Protein AF-A0AAD7G5A2-F1 (afdb_monomer)

Foldseek 3Di:
DDDDDDDDDPPDDPDPV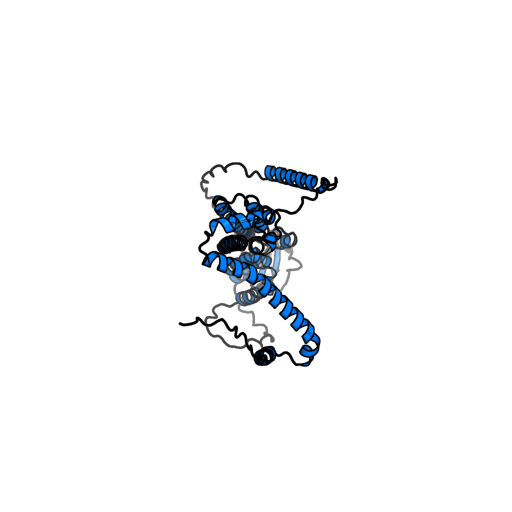PVVVVVVVVVDDDVVCVVCVVVVVVVVVVVVVVVVVVCVVVVVVVVCVVVPDDPVVVVVVVVVPPPDDDDDDDDDDPPDCPVVVVVVVVVVVVVVVVVVVVPPDDDDDDDDDDDDDDDDDDDDDDDDDDPDDDPDDDDDPDPDPQAEDPVFVPPPAPDWDADPVSHIGRDHLVVCLVPDVVSVVVPDDDPPPDPDDPPDDDDDDDDDDDDDPDPCPPVVVVVVVCPDPVVLVPLLQQLQVCVVVVVQVSVFVSLLSCLAAQCPDPVCVVSLVSHPPVSSVVSVVQLVQLLVQLLVLLVVVVVVPLVLSPCVSVVSSVCSNRRVLCCCVLDPVCVVDPSCVSSVLDDDVDDDPVSVVVSVVVSVSSVVSSVPGDSGD

pLDDT: mean 72.38, std 21.35, range [28.67, 98.25]

Solvent-accessible surface area (backbone atoms only — not comparable to full-atom values): 24765 Å² total; per-residue (Å²): 139,83,87,86,84,79,89,77,88,83,89,72,78,84,66,80,74,57,58,63,60,57,43,61,76,66,69,66,63,72,78,60,53,74,80,40,49,69,60,52,51,52,52,50,51,51,53,50,49,54,52,56,65,61,45,55,64,54,53,54,50,55,56,43,57,74,67,70,57,72,70,73,63,56,60,61,50,59,65,64,69,77,73,82,73,85,84,74,85,75,77,82,85,72,97,71,64,64,64,62,56,51,50,52,51,50,53,50,58,48,50,58,50,51,53,65,72,64,64,85,82,68,84,80,77,83,82,80,85,81,80,84,80,87,79,89,81,87,88,84,82,84,84,83,80,90,82,81,90,70,94,73,78,93,85,74,97,74,76,70,79,75,58,52,40,88,92,29,57,49,85,85,35,84,33,76,47,73,49,96,88,63,42,32,34,28,44,42,55,71,56,45,35,74,77,34,70,70,42,47,73,69,51,77,82,72,90,79,70,72,77,72,82,82,78,84,89,85,87,89,78,87,86,88,82,95,76,84,86,76,82,75,44,71,66,50,59,49,47,58,59,54,72,33,73,81,37,71,79,41,24,56,54,48,21,27,50,20,58,75,72,66,37,64,69,57,23,32,55,19,50,38,56,40,27,73,42,47,73,84,40,76,92,40,46,70,42,56,72,62,28,55,68,72,54,46,55,40,51,53,47,35,46,49,52,33,27,57,49,53,42,52,59,49,52,66,54,52,75,75,73,52,84,53,55,78,54,43,52,57,53,51,42,55,47,19,68,41,28,48,56,39,60,60,78,63,40,76,60,44,72,70,34,69,46,36,48,71,42,58,66,47,74,57,95,84,57,55,73,67,58,54,53,50,42,56,48,52,49,52,57,50,42,58,50,56,72,68,40,76,61,58,106

Organism: Mycena rosella (NCBI:txid1033263)

Radius of gyration: 40.85 Å; Cα contacts (8 Å, |Δi|>4): 220; chains: 1; bounding box: 130×75×108 Å

Structure (mmCIF, N/CA/C/O backbone):
data_AF-A0AAD7G5A2-F1
#
_entry.id   AF-A0AAD7G5A2-F1
#
loop_
_atom_site.group_PDB
_atom_site.id
_atom_site.type_symbol
_atom_site.label_atom_id
_atom_site.label_alt_id
_atom_site.label_comp_id
_atom_site.label_asym_id
_atom_site.label_entity_id
_atom_site.label_seq_id
_atom_site.pdbx_PDB_ins_code
_atom_site.Cartn_x
_atom_site.Cartn_y
_atom_site.Cartn_z
_atom_site.occupancy
_atom_site.B_iso_or_equiv
_atom_site.auth_seq_id
_atom_site.auth_comp_id
_atom_site.auth_asym_id
_atom_site.auth_atom_id
_atom_site.pdbx_PDB_model_num
ATOM 1 N N . MET A 1 1 ? 82.178 -12.128 -47.448 1.00 37.72 1 MET A N 1
ATOM 2 C CA . MET A 1 1 ? 82.444 -12.386 -46.013 1.00 37.72 1 MET A CA 1
ATOM 3 C C . MET A 1 1 ? 81.530 -11.459 -45.217 1.00 37.72 1 MET A C 1
ATOM 5 O O . MET A 1 1 ? 81.654 -10.265 -45.411 1.00 37.72 1 MET A O 1
ATOM 9 N N . GLY A 1 2 ? 80.548 -11.879 -44.422 1.00 35.31 2 GLY A N 1
ATOM 10 C CA . GLY A 1 2 ? 80.113 -13.215 -44.012 1.00 35.31 2 GLY A CA 1
ATOM 11 C C . GLY A 1 2 ? 78.573 -13.333 -43.973 1.00 35.31 2 GLY A C 1
ATOM 12 O O . GLY A 1 2 ? 77.881 -12.369 -44.298 1.00 35.31 2 GLY A O 1
ATOM 13 N N . PRO A 1 3 ? 78.039 -14.526 -43.662 1.00 49.22 3 PRO A N 1
ATOM 14 C CA . PRO A 1 3 ? 76.634 -14.861 -43.875 1.00 49.22 3 PRO A CA 1
ATOM 15 C C . PRO A 1 3 ? 75.760 -14.556 -42.649 1.00 49.22 3 PRO A C 1
ATOM 17 O O . PRO A 1 3 ? 76.152 -14.814 -41.512 1.00 49.22 3 PRO A O 1
ATOM 20 N N . LEU A 1 4 ? 74.544 -14.059 -42.893 1.00 35.81 4 LEU A N 1
ATOM 21 C CA . LEU A 1 4 ? 73.476 -13.985 -41.895 1.00 35.81 4 LEU A CA 1
ATOM 22 C C . LEU A 1 4 ? 72.728 -15.324 -41.860 1.00 35.81 4 LEU A C 1
ATOM 24 O O . LEU A 1 4 ? 72.234 -15.807 -42.878 1.00 35.81 4 LEU A O 1
ATOM 28 N N . SER A 1 5 ? 72.704 -15.919 -40.669 1.00 35.78 5 SER A N 1
ATOM 29 C CA . SER A 1 5 ? 72.128 -17.227 -40.367 1.00 35.78 5 SER A CA 1
ATOM 30 C C . SER A 1 5 ? 70.607 -17.241 -40.497 1.00 35.78 5 SER A C 1
ATOM 32 O O . SER A 1 5 ? 69.902 -16.338 -40.051 1.00 35.78 5 SER A O 1
ATOM 34 N N . VAL A 1 6 ? 70.133 -18.338 -41.078 1.00 42.91 6 VAL A N 1
ATOM 35 C CA . VAL A 1 6 ? 68.745 -18.721 -41.315 1.00 42.91 6 VAL A CA 1
ATOM 36 C C . VAL A 1 6 ? 68.062 -19.151 -40.011 1.00 42.91 6 VAL A C 1
ATOM 38 O O . VAL A 1 6 ? 68.665 -19.779 -39.142 1.00 42.91 6 VAL A O 1
ATOM 41 N N . ASN A 1 7 ? 66.776 -18.809 -39.916 1.00 34.81 7 ASN A N 1
ATOM 42 C CA . ASN A 1 7 ? 65.796 -19.282 -38.942 1.00 34.81 7 ASN A CA 1
ATOM 43 C C . ASN A 1 7 ? 65.865 -20.799 -38.698 1.00 34.81 7 ASN A C 1
ATOM 45 O O . ASN A 1 7 ? 65.769 -21.579 -39.641 1.00 34.81 7 ASN A O 1
ATOM 49 N N . THR A 1 8 ? 65.873 -21.216 -37.431 1.00 36.94 8 THR A N 1
ATOM 50 C CA . THR A 1 8 ? 65.381 -22.542 -37.035 1.00 36.94 8 THR A CA 1
ATOM 51 C C . THR A 1 8 ? 64.321 -22.359 -35.957 1.00 36.94 8 THR A C 1
ATOM 53 O O . THR A 1 8 ? 64.575 -21.843 -34.872 1.00 36.94 8 THR A O 1
ATOM 56 N N . LEU A 1 9 ? 63.104 -22.732 -36.335 1.00 39.66 9 LEU A N 1
ATOM 57 C CA . LEU A 1 9 ? 61.881 -22.722 -35.552 1.00 39.66 9 LEU A CA 1
ATOM 58 C C . LEU A 1 9 ? 61.991 -23.811 -34.469 1.00 39.66 9 LEU A C 1
ATOM 60 O O . LEU A 1 9 ? 61.929 -24.997 -34.776 1.00 39.66 9 LEU A O 1
ATOM 64 N N . LEU A 1 10 ? 62.173 -23.416 -33.210 1.00 36.59 10 LEU A N 1
ATOM 65 C CA . LEU A 1 10 ? 62.130 -24.305 -32.046 1.00 36.59 10 LEU A CA 1
ATOM 66 C C . LEU A 1 10 ? 60.787 -24.097 -31.332 1.00 36.59 10 LEU A C 1
ATOM 68 O O . LEU A 1 10 ? 60.695 -23.405 -30.326 1.00 36.59 10 LEU A O 1
ATOM 72 N N . ILE A 1 11 ? 59.720 -24.684 -31.883 1.00 40.12 11 ILE A N 1
ATOM 73 C CA . ILE A 1 11 ? 58.520 -25.021 -31.105 1.00 40.12 11 ILE A CA 1
ATOM 74 C C . ILE A 1 11 ? 58.689 -26.491 -30.731 1.00 40.12 11 ILE A C 1
ATOM 76 O O . ILE A 1 11 ? 58.208 -27.385 -31.422 1.00 40.12 11 ILE A O 1
ATOM 80 N N . ALA A 1 12 ? 59.462 -26.743 -29.679 1.00 41.59 12 ALA A N 1
ATOM 81 C CA . ALA A 1 12 ? 59.591 -28.062 -29.084 1.00 41.59 12 ALA A CA 1
ATOM 82 C C . ALA A 1 12 ? 58.991 -28.034 -27.676 1.00 41.59 12 ALA A C 1
ATOM 84 O O . ALA A 1 12 ? 59.400 -27.240 -26.835 1.00 41.59 12 ALA A O 1
ATOM 85 N N . ASN A 1 13 ? 58.057 -28.958 -27.452 1.00 43.75 13 ASN A N 1
ATOM 86 C CA . ASN A 1 13 ? 57.653 -29.501 -26.158 1.00 43.75 13 ASN A CA 1
ATOM 87 C C . ASN A 1 13 ? 57.036 -28.529 -25.141 1.00 43.75 13 ASN A C 1
ATOM 89 O O . ASN A 1 13 ? 57.660 -28.147 -24.155 1.00 43.75 13 ASN A O 1
ATOM 93 N N . VAL A 1 14 ? 55.728 -28.287 -25.284 1.00 46.03 14 VAL A N 1
ATOM 94 C CA . VAL A 1 14 ? 54.879 -28.121 -24.095 1.00 46.03 14 VAL A CA 1
ATOM 95 C C . VAL A 1 14 ? 54.815 -29.495 -23.411 1.00 46.03 14 VAL A C 1
ATOM 97 O O . VAL A 1 14 ? 54.387 -30.460 -24.050 1.00 46.03 14 VAL A O 1
ATOM 100 N N . PRO A 1 15 ? 55.270 -29.644 -22.157 1.00 47.16 15 PRO A N 1
ATOM 101 C CA . PRO A 1 15 ? 55.298 -30.943 -21.508 1.00 47.16 15 PRO A CA 1
ATOM 102 C C . PRO A 1 15 ? 53.862 -31.404 -21.228 1.00 47.16 15 PRO A C 1
ATOM 104 O O . PRO A 1 15 ? 53.134 -30.789 -20.448 1.00 47.16 15 PRO A O 1
ATOM 107 N N . LEU A 1 16 ? 53.479 -32.543 -21.814 1.00 52.34 16 LEU A N 1
ATOM 108 C CA . LEU A 1 16 ? 52.233 -33.282 -21.539 1.00 52.34 16 LEU A CA 1
ATOM 109 C C . LEU A 1 16 ? 52.015 -33.600 -20.040 1.00 52.34 16 LEU A C 1
ATOM 111 O O . LEU A 1 16 ? 50.926 -34.001 -19.645 1.00 52.34 16 LEU A O 1
ATOM 115 N N . LEU A 1 17 ? 53.023 -33.368 -19.195 1.00 49.91 17 LEU A N 1
ATOM 116 C CA . LEU A 1 17 ? 53.000 -33.546 -17.742 1.00 49.91 17 LEU A CA 1
ATOM 117 C C . LEU A 1 17 ? 52.197 -32.476 -16.974 1.00 49.91 17 LEU A C 1
ATOM 119 O O . LEU A 1 17 ? 51.962 -32.648 -15.781 1.00 49.91 17 LEU A O 1
ATOM 123 N N . SER A 1 18 ? 51.753 -31.382 -17.609 1.00 56.69 18 SER A N 1
ATOM 124 C CA . SER A 1 18 ? 50.963 -30.347 -16.912 1.00 56.69 18 SER A CA 1
ATOM 125 C C . SER A 1 18 ? 49.462 -30.674 -16.820 1.00 56.69 18 SER A C 1
ATOM 127 O O . SER A 1 18 ? 48.806 -30.302 -15.846 1.00 56.69 18 SER A O 1
ATOM 129 N N . LEU A 1 19 ? 48.916 -31.437 -17.774 1.00 57.69 19 LEU A N 1
ATOM 130 C CA . LEU A 1 19 ? 47.477 -31.729 -17.824 1.00 57.69 19 LEU A CA 1
ATOM 131 C C . LEU A 1 19 ? 47.024 -32.659 -16.692 1.00 57.69 19 LEU A C 1
ATOM 133 O O . LEU A 1 19 ? 45.960 -32.446 -16.118 1.00 57.69 19 LEU A O 1
ATOM 137 N N . THR A 1 20 ? 47.844 -33.634 -16.297 1.00 59.97 20 THR A N 1
ATOM 138 C CA . THR A 1 20 ? 47.520 -34.547 -15.187 1.00 59.97 20 THR A CA 1
ATOM 139 C C . THR A 1 20 ? 47.371 -33.817 -13.851 1.00 59.97 20 THR A C 1
ATOM 141 O O . THR A 1 20 ? 46.477 -34.144 -13.074 1.00 59.97 20 THR A O 1
ATOM 144 N N . ASN A 1 21 ? 48.171 -32.775 -13.609 1.00 61.50 21 ASN A N 1
ATOM 145 C CA . ASN A 1 21 ? 48.066 -31.966 -12.391 1.00 61.50 21 ASN A CA 1
ATOM 146 C C . ASN A 1 21 ? 46.819 -31.068 -12.400 1.00 61.50 21 ASN A C 1
ATOM 148 O O . ASN A 1 21 ? 46.211 -30.849 -11.353 1.00 61.50 21 ASN A O 1
ATOM 152 N N . MET A 1 22 ? 46.397 -30.601 -13.578 1.00 67.44 22 MET A N 1
ATOM 153 C CA . MET A 1 22 ? 45.194 -29.781 -13.730 1.00 67.44 22 MET A CA 1
ATOM 154 C C . MET A 1 22 ? 43.906 -30.597 -13.516 1.00 67.44 22 MET A C 1
ATOM 156 O O . MET A 1 22 ? 42.963 -30.103 -12.901 1.00 67.44 22 MET A O 1
ATOM 160 N N . PHE A 1 23 ? 43.875 -31.865 -13.943 1.00 65.19 23 PHE A N 1
ATOM 161 C CA . PHE A 1 23 ? 42.718 -32.745 -13.726 1.00 65.19 23 PHE A CA 1
ATOM 162 C C . PHE A 1 23 ? 42.602 -33.260 -12.283 1.00 65.19 23 PHE A C 1
ATOM 164 O O . PHE A 1 23 ? 41.483 -33.390 -11.784 1.00 65.19 23 PHE A O 1
ATOM 171 N N . SER A 1 24 ? 43.721 -33.464 -11.576 1.00 65.00 24 SER A N 1
ATOM 172 C CA . SER A 1 24 ? 43.697 -33.788 -10.138 1.00 65.00 24 SER A CA 1
ATOM 173 C C . SER A 1 24 ? 43.115 -32.657 -9.284 1.00 65.00 24 SER A C 1
ATOM 175 O O . SER A 1 24 ? 42.402 -32.930 -8.321 1.00 65.00 24 SER A O 1
ATOM 177 N N . ALA A 1 25 ? 43.344 -31.391 -9.652 1.00 70.69 25 ALA A N 1
ATOM 178 C CA . ALA A 1 25 ? 42.769 -30.242 -8.946 1.00 70.69 25 ALA A CA 1
ATOM 179 C C . ALA A 1 25 ? 41.238 -30.129 -9.106 1.00 70.69 25 ALA A C 1
ATOM 181 O O . ALA A 1 25 ? 40.575 -29.525 -8.268 1.00 70.69 25 ALA A O 1
ATOM 182 N N . LEU A 1 26 ? 40.670 -30.732 -10.157 1.00 72.38 26 LEU A N 1
ATOM 183 C CA . LEU A 1 26 ? 39.231 -30.717 -10.446 1.00 72.38 26 LEU A CA 1
ATOM 184 C C . LEU A 1 26 ? 38.475 -31.922 -9.856 1.00 72.38 26 LEU A C 1
ATOM 186 O O . LEU A 1 26 ? 37.276 -32.058 -10.085 1.00 72.38 26 LEU A O 1
ATOM 190 N N . GLY A 1 27 ? 39.147 -32.803 -9.103 1.00 73.00 27 GLY A N 1
ATOM 191 C CA . GLY A 1 27 ? 38.504 -33.918 -8.394 1.00 73.00 27 GLY A CA 1
ATOM 192 C C . GLY A 1 27 ? 37.883 -34.992 -9.298 1.00 73.00 27 GLY A C 1
ATOM 193 O O . GLY A 1 27 ? 37.064 -35.787 -8.838 1.00 73.00 27 GLY A O 1
ATOM 194 N N . VAL A 1 28 ? 38.248 -35.035 -10.583 1.00 74.38 28 VAL A N 1
ATOM 195 C CA . VAL A 1 28 ? 37.672 -35.984 -11.545 1.00 74.38 28 VAL A CA 1
ATOM 196 C C . VAL A 1 28 ? 38.350 -37.346 -11.381 1.00 74.38 28 VAL A C 1
ATOM 198 O O . VAL A 1 28 ? 39.491 -37.549 -11.791 1.00 74.38 28 VAL A O 1
ATOM 201 N N . THR A 1 29 ? 37.653 -38.303 -10.769 1.00 69.81 29 THR A N 1
ATOM 202 C CA . THR A 1 29 ? 38.155 -39.668 -10.568 1.00 69.81 29 THR A CA 1
ATOM 203 C C . THR A 1 29 ? 38.177 -40.461 -11.887 1.00 69.81 29 THR A C 1
ATOM 205 O O . THR A 1 29 ? 37.280 -40.367 -12.729 1.00 69.81 29 THR A O 1
ATOM 208 N N . GLY A 1 30 ? 39.245 -41.244 -12.089 1.00 69.50 30 GLY A N 1
ATOM 209 C CA . GLY A 1 30 ? 39.731 -41.714 -13.399 1.00 69.50 30 GLY A CA 1
ATOM 210 C C . GLY A 1 30 ? 38.797 -42.571 -14.268 1.00 69.50 30 GLY A C 1
ATOM 211 O O . GLY A 1 30 ? 39.102 -42.790 -15.439 1.00 69.50 30 GLY A O 1
ATOM 212 N N . HIS A 1 31 ? 37.644 -43.016 -13.766 1.00 70.62 31 HIS A N 1
ATOM 213 C CA . HIS A 1 31 ? 36.703 -43.822 -14.552 1.00 70.62 31 HIS A CA 1
ATOM 214 C C . HIS A 1 31 ? 35.918 -42.992 -15.588 1.00 70.62 31 HIS A C 1
ATOM 216 O O . HIS A 1 31 ? 35.511 -43.512 -16.628 1.00 70.62 31 HIS A O 1
ATOM 222 N N . PHE A 1 32 ? 35.733 -41.688 -15.349 1.00 66.69 32 PHE A N 1
ATOM 223 C CA . PHE A 1 32 ? 35.087 -40.793 -16.318 1.00 66.69 32 PHE A CA 1
ATOM 224 C C . PHE A 1 32 ? 36.029 -40.395 -17.463 1.00 66.69 32 PHE A C 1
ATOM 226 O O . PHE A 1 32 ? 35.595 -40.254 -18.603 1.00 66.69 32 PHE A O 1
ATOM 233 N N . PHE A 1 33 ? 37.329 -40.277 -17.189 1.00 67.06 33 PHE A N 1
ATOM 234 C CA . PHE A 1 33 ? 38.308 -39.773 -18.153 1.00 67.06 33 PHE A CA 1
ATOM 235 C C . PHE A 1 33 ? 38.473 -40.696 -19.376 1.00 67.06 33 PHE A C 1
ATOM 237 O O . PHE A 1 33 ? 38.511 -40.218 -20.508 1.00 67.06 33 PHE A O 1
ATOM 244 N N . MET A 1 34 ? 38.452 -42.019 -19.176 1.00 71.50 34 MET A N 1
ATOM 245 C CA . MET A 1 34 ? 38.617 -42.997 -20.264 1.00 71.50 34 MET A CA 1
ATOM 246 C C . MET A 1 34 ? 37.473 -42.985 -21.290 1.00 71.50 34 MET A C 1
ATOM 248 O O . MET A 1 34 ? 37.712 -43.206 -22.473 1.00 71.50 34 MET A O 1
ATOM 252 N N . LYS A 1 35 ? 36.228 -42.703 -20.878 1.00 76.62 35 LYS A N 1
ATOM 253 C CA . LYS A 1 35 ? 35.082 -42.706 -21.810 1.00 76.62 35 LYS A CA 1
ATOM 254 C C . LYS A 1 35 ? 35.015 -41.460 -22.694 1.00 76.62 35 LYS A C 1
ATOM 256 O O . LYS A 1 35 ? 34.465 -41.531 -23.788 1.00 76.62 35 LYS A O 1
ATOM 261 N N . TYR A 1 36 ? 35.576 -40.339 -22.243 1.00 80.12 36 TYR A N 1
ATOM 262 C CA . TYR A 1 36 ? 35.432 -39.042 -22.917 1.00 80.12 36 TYR A CA 1
ATOM 263 C C . TYR A 1 36 ? 36.732 -38.501 -23.520 1.00 80.12 36 TYR A C 1
ATOM 265 O O . TYR A 1 36 ? 36.723 -37.417 -24.103 1.00 80.12 36 TYR A O 1
ATOM 273 N N . GLN A 1 37 ? 37.832 -39.256 -23.455 1.00 81.19 37 GLN A N 1
ATOM 274 C CA . GLN A 1 37 ? 39.131 -38.832 -23.980 1.00 81.19 37 GLN A CA 1
ATOM 275 C C . GLN A 1 37 ? 39.072 -38.457 -25.473 1.00 81.19 37 GLN A C 1
ATOM 277 O O . GLN A 1 37 ? 39.621 -37.432 -25.871 1.00 81.19 37 GLN A O 1
ATOM 282 N N . ALA A 1 38 ? 38.341 -39.222 -26.291 1.00 79.12 38 ALA A N 1
ATOM 283 C CA . ALA A 1 38 ? 38.179 -38.927 -27.717 1.00 79.12 38 ALA A CA 1
ATOM 284 C C . ALA A 1 38 ? 37.391 -37.626 -27.969 1.00 79.12 38 ALA A C 1
ATOM 286 O O . ALA A 1 38 ? 37.792 -36.811 -28.797 1.00 79.12 38 ALA A O 1
ATOM 287 N N . LEU A 1 39 ? 36.309 -37.392 -27.218 1.00 82.50 39 LEU A N 1
ATOM 288 C CA . LEU A 1 39 ? 35.494 -36.174 -27.322 1.00 82.50 39 LEU A CA 1
ATOM 289 C C . LEU A 1 39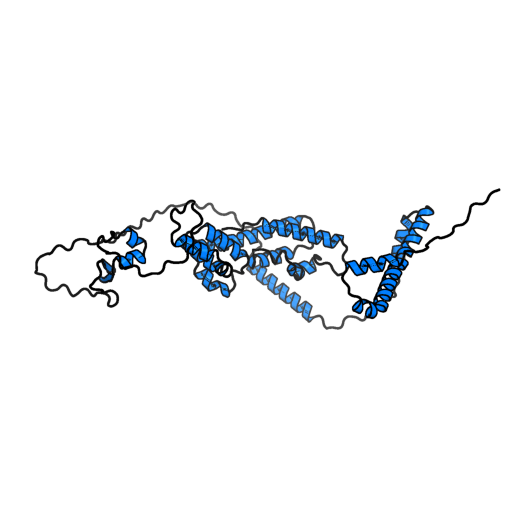 ? 36.273 -34.929 -26.892 1.00 82.50 39 LEU A C 1
ATOM 291 O O . LEU A 1 39 ? 36.170 -33.888 -27.537 1.00 82.50 39 LEU A O 1
ATOM 295 N N . PHE A 1 40 ? 37.091 -35.044 -25.845 1.00 79.38 40 PHE A N 1
ATOM 296 C CA . PHE A 1 40 ? 37.907 -33.935 -25.358 1.00 79.38 40 PHE A CA 1
ATOM 297 C C . PHE A 1 40 ? 39.008 -33.556 -26.356 1.00 79.38 40 PHE A C 1
ATOM 299 O O . PHE A 1 40 ? 39.224 -32.373 -26.602 1.00 79.38 40 PHE A O 1
ATOM 306 N N . ILE A 1 41 ? 39.649 -34.546 -26.994 1.00 81.62 41 ILE A N 1
ATOM 307 C CA . ILE A 1 41 ? 40.625 -34.307 -28.068 1.00 81.62 41 ILE A CA 1
ATOM 308 C C . ILE A 1 41 ? 39.953 -33.614 -29.259 1.00 81.62 41 ILE A C 1
ATOM 310 O O . ILE A 1 41 ? 40.498 -32.643 -29.773 1.00 81.62 41 ILE A O 1
ATOM 314 N N . ILE A 1 42 ? 38.755 -34.048 -29.666 1.00 80.75 42 ILE A N 1
ATOM 315 C CA . ILE A 1 42 ? 38.007 -33.406 -30.760 1.00 80.75 42 ILE A CA 1
ATOM 316 C C . ILE A 1 42 ? 37.654 -31.956 -30.406 1.00 80.75 42 ILE A C 1
ATOM 318 O O . ILE A 1 42 ? 37.845 -31.069 -31.235 1.00 80.75 42 ILE A O 1
ATOM 322 N N . LEU A 1 43 ? 37.194 -31.690 -29.179 1.00 79.94 43 LEU A N 1
ATOM 323 C CA . LEU A 1 43 ? 36.846 -30.337 -28.738 1.00 79.94 43 LEU A CA 1
ATOM 324 C C . LEU A 1 43 ? 38.076 -29.419 -28.681 1.00 79.94 43 LEU A C 1
ATOM 326 O O . LEU A 1 43 ? 37.996 -28.254 -29.064 1.00 79.94 43 LEU A O 1
ATOM 330 N N . PHE A 1 44 ? 39.216 -29.948 -28.230 1.00 81.38 44 PHE A N 1
ATOM 331 C CA . PHE A 1 44 ? 40.479 -29.214 -28.140 1.00 81.38 44 PHE A CA 1
ATOM 332 C C . PHE A 1 44 ? 41.089 -28.951 -29.521 1.00 81.38 44 PHE A C 1
ATOM 334 O O . PHE A 1 44 ? 41.616 -27.870 -29.776 1.00 81.38 44 PHE A O 1
ATOM 341 N N . LEU A 1 45 ? 40.969 -29.909 -30.444 1.00 81.50 45 LEU A N 1
ATOM 342 C CA . LEU A 1 45 ? 41.343 -29.703 -31.838 1.00 81.50 45 LEU A CA 1
ATOM 343 C C . LEU A 1 45 ? 40.418 -28.682 -32.498 1.00 81.50 45 LEU A C 1
ATOM 345 O O . LEU A 1 45 ? 40.923 -27.803 -33.176 1.00 81.50 45 LEU A O 1
ATOM 349 N N . ALA A 1 46 ? 39.105 -28.723 -32.258 1.00 76.38 46 ALA A N 1
ATOM 350 C CA . ALA A 1 46 ? 38.159 -27.764 -32.829 1.00 76.38 46 ALA A CA 1
ATOM 351 C C . ALA A 1 46 ? 38.397 -26.328 -32.329 1.00 76.38 46 ALA A C 1
ATOM 353 O O . ALA A 1 46 ? 38.412 -25.394 -33.132 1.00 76.38 46 ALA A O 1
ATOM 354 N N . THR A 1 47 ? 38.639 -26.137 -31.027 1.00 75.81 47 THR A N 1
ATOM 355 C CA . THR A 1 47 ? 38.966 -24.812 -30.472 1.00 75.81 47 THR A CA 1
ATOM 356 C C . THR A 1 47 ? 40.358 -24.345 -30.887 1.00 75.81 47 THR A C 1
ATOM 358 O O . T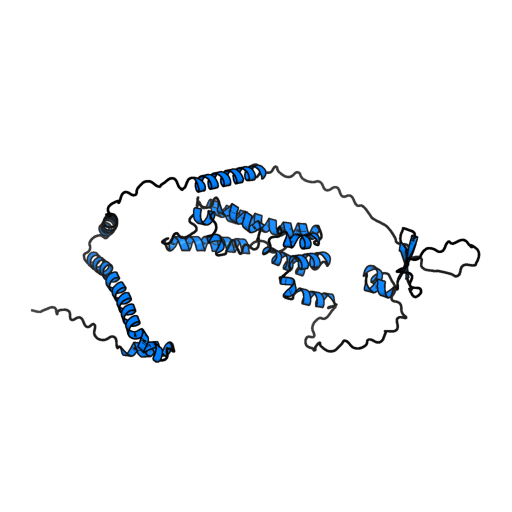HR A 1 47 ? 40.520 -23.185 -31.262 1.00 75.81 47 THR A O 1
ATOM 361 N N . GLY A 1 48 ? 41.347 -25.241 -30.925 1.00 79.94 48 GLY A N 1
ATOM 362 C CA . GLY A 1 48 ? 42.676 -24.945 -31.460 1.00 79.94 48 GLY A CA 1
ATOM 363 C C . GLY A 1 48 ? 42.637 -24.537 -32.936 1.00 79.94 48 GLY A C 1
ATOM 364 O O . GLY A 1 48 ? 43.266 -23.554 -33.319 1.00 79.94 48 GLY A O 1
ATOM 365 N N . PHE A 1 49 ? 41.841 -25.226 -33.757 1.00 69.69 49 PHE A N 1
ATOM 366 C CA . PHE A 1 49 ? 41.667 -24.909 -35.177 1.00 69.69 49 PHE A CA 1
ATOM 367 C C . PHE A 1 49 ? 40.959 -23.565 -35.373 1.00 69.69 49 PHE A C 1
ATOM 369 O O . PHE A 1 49 ? 41.381 -22.776 -36.214 1.00 69.69 49 PHE A O 1
ATOM 376 N N . ALA A 1 50 ? 39.944 -23.258 -34.558 1.00 66.00 50 ALA A N 1
ATOM 377 C CA . ALA A 1 50 ? 39.271 -21.960 -34.581 1.00 66.00 50 ALA A CA 1
ATOM 378 C C . ALA A 1 50 ? 40.230 -20.809 -34.230 1.00 66.00 50 ALA A C 1
ATOM 380 O O . ALA A 1 50 ? 40.209 -19.769 -34.884 1.00 66.00 50 ALA A O 1
ATOM 381 N N . ILE A 1 51 ? 41.126 -21.010 -33.258 1.00 67.69 51 ILE A N 1
ATOM 382 C CA . ILE A 1 51 ? 42.148 -20.020 -32.897 1.00 67.69 51 ILE A CA 1
ATOM 383 C C . ILE A 1 51 ? 43.174 -19.862 -34.029 1.00 67.69 51 ILE A C 1
ATOM 385 O O . ILE A 1 51 ? 43.491 -18.735 -34.401 1.00 67.69 51 ILE A O 1
ATOM 389 N N . ILE A 1 52 ? 43.641 -20.957 -34.640 1.00 69.06 52 ILE A N 1
ATOM 390 C CA . ILE A 1 52 ? 44.600 -20.909 -35.759 1.00 69.06 52 ILE A CA 1
ATOM 391 C C . ILE A 1 52 ? 44.003 -20.176 -36.972 1.00 69.06 52 ILE A C 1
ATOM 393 O O . ILE A 1 52 ? 44.653 -19.288 -37.525 1.00 69.06 52 ILE A O 1
ATOM 397 N N . PHE A 1 53 ? 42.744 -20.454 -37.328 1.00 61.75 53 PHE A N 1
ATOM 398 C CA . PHE A 1 53 ? 42.050 -19.751 -38.415 1.00 61.75 53 PHE A CA 1
ATOM 399 C C . PHE A 1 53 ? 41.762 -18.277 -38.095 1.00 61.75 53 PHE A C 1
ATOM 401 O O . PHE A 1 53 ? 41.664 -17.456 -39.008 1.00 61.75 53 PHE A O 1
ATOM 408 N N . SER A 1 54 ? 41.700 -17.909 -36.813 1.00 57.72 54 SER A N 1
ATOM 409 C CA . SER A 1 54 ? 41.507 -16.522 -36.387 1.00 57.72 54 SER A CA 1
ATOM 410 C C . SER A 1 54 ? 42.802 -15.691 -36.380 1.00 57.72 54 SER A C 1
ATOM 412 O O . SER A 1 54 ? 42.732 -14.462 -36.381 1.00 57.72 54 SER A O 1
ATOM 414 N N . ILE A 1 55 ? 43.986 -16.320 -36.414 1.00 60.69 55 ILE A N 1
ATOM 415 C CA . ILE A 1 55 ? 45.292 -15.624 -36.396 1.00 60.69 55 ILE A CA 1
ATOM 416 C C . ILE A 1 55 ? 45.770 -15.255 -37.811 1.00 60.69 55 ILE A C 1
ATOM 418 O O . ILE A 1 55 ? 46.516 -14.289 -37.998 1.00 60.69 55 ILE A O 1
ATOM 422 N N . GLU A 1 56 ? 45.325 -15.974 -38.838 1.00 60.78 56 GLU A N 1
ATOM 423 C CA . GLU A 1 56 ? 45.727 -15.731 -40.224 1.00 60.78 56 GLU A CA 1
ATOM 424 C C . GLU A 1 56 ? 45.360 -14.338 -40.789 1.00 60.78 56 GLU A C 1
ATOM 426 O O . GLU A 1 56 ? 46.215 -13.731 -41.452 1.00 60.78 56 GLU A O 1
ATOM 431 N N . PRO A 1 57 ? 44.177 -13.748 -40.502 1.00 65.75 57 PRO A N 1
ATOM 432 C CA . PRO A 1 57 ? 43.898 -12.366 -40.898 1.00 65.75 57 PRO A CA 1
ATOM 433 C C . PRO A 1 57 ? 44.791 -11.357 -40.157 1.00 65.75 57 PRO A C 1
ATOM 435 O O . PRO A 1 57 ? 45.287 -10.411 -40.772 1.00 65.75 57 PRO A O 1
ATOM 438 N N . VAL A 1 58 ? 45.094 -11.599 -38.877 1.00 63.06 58 VAL A N 1
ATOM 439 C CA . VAL A 1 58 ? 45.950 -10.724 -38.056 1.00 63.06 58 VAL A CA 1
ATOM 440 C C . VAL A 1 58 ? 47.405 -10.762 -38.539 1.00 63.06 58 VAL A C 1
ATOM 442 O O . VAL A 1 58 ? 48.056 -9.724 -38.646 1.00 63.06 58 VAL A O 1
ATOM 445 N N . SER A 1 59 ? 47.908 -11.933 -38.941 1.00 69.31 59 SER A N 1
ATOM 446 C CA . SER A 1 59 ? 49.255 -12.085 -39.508 1.00 69.31 59 SER A CA 1
ATOM 447 C C . SER A 1 59 ? 49.427 -11.334 -40.836 1.00 69.31 59 SER A C 1
ATOM 449 O O . SER A 1 59 ? 50.467 -10.709 -41.072 1.00 69.31 59 SER A O 1
ATOM 451 N N . ARG A 1 60 ? 48.400 -11.330 -41.703 1.00 71.75 60 ARG A N 1
ATOM 452 C CA . ARG A 1 60 ? 48.413 -10.527 -42.942 1.00 71.75 60 ARG A CA 1
ATOM 453 C C . ARG A 1 60 ? 48.364 -9.031 -42.650 1.00 71.75 60 ARG A C 1
ATOM 455 O O . ARG A 1 60 ? 49.056 -8.273 -43.326 1.00 71.75 60 ARG A O 1
ATOM 462 N N . MET A 1 61 ? 47.610 -8.623 -41.632 1.00 70.38 61 MET A N 1
ATOM 463 C CA . MET A 1 61 ? 47.511 -7.225 -41.213 1.00 70.38 61 MET A CA 1
ATOM 464 C C . MET A 1 61 ? 48.853 -6.703 -40.676 1.00 70.38 61 MET A C 1
ATOM 466 O O . MET A 1 61 ? 49.333 -5.667 -41.125 1.00 70.38 61 MET A O 1
ATOM 470 N N . ILE A 1 62 ? 49.534 -7.480 -39.825 1.00 70.31 62 ILE A N 1
ATOM 471 C CA . ILE A 1 62 ? 50.862 -7.138 -39.285 1.00 70.31 62 ILE A CA 1
ATOM 472 C C . ILE A 1 62 ? 51.926 -7.077 -40.397 1.00 70.31 62 ILE A C 1
ATOM 474 O O . ILE A 1 62 ? 52.798 -6.208 -40.377 1.00 70.31 62 ILE A O 1
ATOM 478 N N . LYS A 1 63 ? 51.855 -7.958 -41.408 1.00 75.50 63 LYS A N 1
ATOM 479 C CA . LYS A 1 63 ? 52.773 -7.924 -42.565 1.00 75.50 63 LYS A CA 1
ATOM 480 C C . LYS A 1 63 ? 52.562 -6.705 -43.467 1.00 75.50 63 LYS A C 1
ATOM 482 O O . LYS A 1 63 ? 53.550 -6.206 -44.001 1.00 75.50 63 LYS A O 1
ATOM 487 N N . LYS A 1 64 ? 51.319 -6.241 -43.639 1.00 73.69 64 LYS A N 1
ATOM 488 C CA . LYS A 1 64 ? 51.012 -5.007 -44.383 1.00 73.69 64 LYS A CA 1
ATOM 489 C C . LYS A 1 64 ? 51.452 -3.764 -43.613 1.00 73.69 64 LYS A C 1
ATOM 491 O O . LYS A 1 64 ? 52.150 -2.927 -44.171 1.00 73.69 64 LYS A O 1
ATOM 496 N N . TRP A 1 65 ? 51.193 -3.727 -42.304 1.00 69.94 65 TRP A N 1
ATOM 497 C CA . TRP A 1 65 ? 51.636 -2.638 -41.428 1.00 69.94 65 TRP A CA 1
ATOM 498 C C . TRP A 1 65 ? 53.166 -2.478 -41.419 1.00 69.94 65 TRP A C 1
ATOM 500 O O . TRP A 1 65 ? 53.689 -1.374 -41.515 1.00 69.94 65 TRP A O 1
ATOM 510 N N . ARG A 1 66 ? 53.915 -3.591 -41.424 1.00 74.19 66 ARG A N 1
ATOM 511 C CA . ARG A 1 66 ? 55.389 -3.571 -41.482 1.00 74.19 66 ARG A CA 1
ATOM 512 C C . ARG A 1 66 ? 55.963 -3.084 -42.821 1.00 74.19 66 ARG A C 1
ATOM 514 O O . ARG A 1 66 ? 57.143 -2.750 -42.872 1.00 74.19 66 ARG A O 1
ATOM 521 N N . LYS A 1 67 ? 55.172 -3.076 -43.897 1.00 81.81 67 LYS A N 1
ATOM 522 C CA . LYS A 1 67 ? 55.590 -2.586 -45.220 1.00 81.81 67 LYS A CA 1
ATOM 523 C C . LYS A 1 67 ? 55.330 -1.090 -45.427 1.00 81.81 67 LYS A C 1
ATOM 525 O O . LYS A 1 67 ? 55.726 -0.581 -46.468 1.00 81.81 67 LYS A O 1
ATOM 530 N N . GLY A 1 68 ? 54.723 -0.402 -44.455 1.00 66.62 68 GLY A N 1
ATOM 531 C CA . GLY A 1 68 ? 54.440 1.031 -44.557 1.00 66.62 68 GLY A CA 1
ATOM 532 C C . GLY A 1 68 ? 53.377 1.374 -45.603 1.00 66.62 68 GLY A C 1
ATOM 533 O O . GLY A 1 68 ? 53.391 2.484 -46.117 1.00 66.62 68 GLY A O 1
ATOM 534 N N . GLU A 1 69 ? 52.494 0.429 -45.947 1.00 74.19 69 GLU A N 1
ATOM 535 C CA . GLU A 1 69 ? 51.294 0.733 -46.735 1.00 74.19 69 GLU A CA 1
ATOM 536 C C . GLU A 1 69 ? 50.268 1.433 -45.832 1.00 74.19 69 GLU A C 1
ATOM 538 O O . GLU A 1 69 ? 49.970 0.941 -44.737 1.00 74.19 69 GLU A O 1
ATOM 543 N N . ASP A 1 70 ? 49.749 2.574 -46.290 1.00 60.16 70 ASP A N 1
ATOM 544 C CA . ASP A 1 70 ? 48.783 3.388 -45.554 1.00 60.16 70 ASP A CA 1
ATOM 545 C C . ASP A 1 70 ? 47.498 2.601 -45.248 1.00 60.16 70 ASP A C 1
ATOM 547 O O . ASP A 1 70 ? 46.919 1.904 -46.085 1.00 60.16 70 ASP A O 1
ATOM 551 N N . VAL A 1 71 ? 47.062 2.697 -43.991 1.00 58.06 71 VAL A N 1
ATOM 552 C CA . VAL A 1 71 ? 45.987 1.876 -43.407 1.00 58.06 71 VAL A CA 1
ATOM 553 C C . VAL A 1 71 ? 44.598 2.255 -43.953 1.00 58.06 71 VAL A C 1
ATOM 555 O O . VAL A 1 71 ? 43.676 1.440 -43.879 1.00 58.06 71 VAL A O 1
ATOM 558 N N . GLU A 1 72 ? 44.454 3.429 -44.575 1.00 56.66 72 GLU A N 1
ATOM 559 C CA . GLU A 1 72 ? 43.175 3.934 -45.102 1.00 56.66 72 GLU A CA 1
ATOM 560 C C . GLU A 1 72 ? 42.629 3.119 -46.294 1.00 56.66 72 GLU A C 1
ATOM 562 O O . GLU A 1 72 ? 41.414 2.988 -46.448 1.00 56.66 72 GLU A O 1
ATOM 567 N N . ASP A 1 73 ? 43.485 2.452 -47.077 1.00 54.03 73 ASP A N 1
ATOM 568 C CA . ASP A 1 73 ? 43.032 1.641 -48.220 1.00 54.03 73 ASP A CA 1
ATOM 569 C C . ASP A 1 73 ? 42.539 0.234 -47.824 1.00 54.03 73 ASP A C 1
ATOM 571 O O . ASP A 1 73 ? 41.801 -0.426 -48.567 1.00 54.03 73 ASP A O 1
ATOM 575 N N . VAL A 1 74 ? 42.904 -0.253 -46.632 1.00 54.69 74 VAL A N 1
ATOM 576 C CA . VAL A 1 74 ? 42.526 -1.601 -46.169 1.00 54.69 74 VAL A CA 1
ATOM 577 C C . VAL A 1 74 ? 41.092 -1.625 -45.633 1.00 54.69 74 VAL A C 1
ATOM 579 O O . VAL A 1 74 ? 40.375 -2.607 -45.846 1.00 54.69 74 VAL A O 1
ATOM 582 N N . GLU A 1 75 ? 40.638 -0.532 -45.020 1.00 52.00 75 GLU A N 1
ATOM 583 C CA . GLU A 1 75 ? 39.263 -0.387 -44.533 1.00 52.00 75 GLU A CA 1
ATOM 584 C C . GLU A 1 75 ? 38.270 -0.266 -45.708 1.00 52.00 75 GLU A C 1
ATOM 586 O O . GLU A 1 75 ? 37.221 -0.918 -45.724 1.00 52.00 75 GLU A O 1
ATOM 591 N N . ALA A 1 76 ? 38.666 0.426 -46.784 1.00 51.50 76 ALA A N 1
ATOM 592 C CA . ALA A 1 76 ? 37.887 0.519 -48.020 1.00 51.50 76 ALA A CA 1
ATOM 593 C C . ALA A 1 76 ? 37.781 -0.818 -48.788 1.00 51.50 76 ALA A C 1
ATOM 595 O O . ALA A 1 76 ? 36.778 -1.063 -49.470 1.00 51.50 76 ALA A O 1
ATOM 596 N N . ALA A 1 77 ? 38.780 -1.703 -48.679 1.00 48.84 77 ALA A N 1
ATOM 597 C CA . ALA A 1 77 ? 38.775 -3.021 -49.321 1.00 48.84 77 ALA A CA 1
ATOM 598 C C . ALA A 1 77 ? 37.979 -4.078 -48.528 1.00 48.84 77 ALA A C 1
ATOM 600 O O . ALA A 1 77 ? 37.314 -4.924 -49.133 1.00 48.84 77 ALA A O 1
ATOM 601 N N . ALA A 1 78 ? 37.990 -4.013 -47.191 1.00 49.38 78 ALA A N 1
ATOM 602 C CA . ALA A 1 78 ? 37.219 -4.920 -46.336 1.00 49.38 78 ALA A CA 1
ATOM 603 C C . ALA A 1 78 ? 35.700 -4.692 -46.463 1.00 49.38 78 ALA A C 1
ATOM 605 O O . ALA A 1 78 ? 34.927 -5.651 -46.484 1.00 49.38 78 ALA A O 1
ATOM 606 N N . VAL A 1 79 ? 35.271 -3.441 -46.659 1.00 51.06 79 VAL A N 1
ATOM 607 C CA . VAL A 1 79 ? 33.852 -3.096 -46.863 1.00 51.06 79 VAL A CA 1
ATOM 608 C C . VAL A 1 79 ? 33.344 -3.518 -48.253 1.00 51.06 79 VAL A C 1
ATOM 610 O O . VAL A 1 79 ? 32.176 -3.876 -48.398 1.00 51.06 79 VAL A O 1
ATOM 613 N N . ARG A 1 80 ? 34.207 -3.573 -49.281 1.00 44.44 80 ARG A N 1
ATOM 614 C CA . ARG A 1 80 ? 33.798 -3.953 -50.652 1.00 44.44 80 ARG A CA 1
ATOM 615 C C . ARG A 1 80 ? 33.716 -5.459 -50.910 1.00 44.44 80 ARG A C 1
ATOM 617 O O . ARG A 1 80 ? 33.047 -5.857 -51.862 1.00 44.44 80 ARG A O 1
ATOM 624 N N . HIS A 1 81 ? 34.347 -6.301 -50.090 1.00 41.31 81 HIS A N 1
ATOM 625 C CA . HIS A 1 81 ? 34.317 -7.759 -50.278 1.00 41.31 81 HIS A CA 1
ATOM 626 C C . HIS A 1 81 ? 33.209 -8.493 -49.500 1.00 41.31 81 HIS A C 1
ATOM 628 O O . HIS A 1 81 ? 32.944 -9.651 -49.816 1.00 41.31 81 HIS A O 1
ATOM 634 N N . SER A 1 82 ? 32.509 -7.834 -48.566 1.00 38.81 82 SER A N 1
ATOM 635 C CA . SER A 1 82 ? 31.421 -8.455 -47.780 1.00 38.81 82 SER A CA 1
ATOM 636 C C . SER A 1 82 ? 30.023 -8.396 -48.415 1.00 38.81 82 SER A C 1
ATOM 638 O O . SER A 1 82 ? 29.104 -9.018 -47.894 1.00 38.81 82 SER A O 1
ATOM 640 N N . PHE A 1 83 ? 29.832 -7.719 -49.552 1.00 41.38 83 PHE A N 1
ATOM 641 C CA . PHE A 1 83 ? 28.530 -7.653 -50.236 1.00 41.38 83 PHE A CA 1
ATOM 642 C C . PHE A 1 83 ? 28.629 -8.024 -51.720 1.00 41.38 83 PHE A C 1
ATOM 644 O O . PHE A 1 83 ? 28.433 -7.200 -52.609 1.00 41.38 83 PHE A O 1
ATOM 651 N N . LYS A 1 84 ? 28.905 -9.300 -52.000 1.00 39.19 84 LYS A N 1
ATOM 652 C CA . LYS A 1 84 ? 28.540 -9.942 -53.274 1.00 39.19 84 LYS A CA 1
ATOM 653 C C . LYS A 1 84 ? 28.009 -11.349 -53.010 1.00 39.19 84 LYS A C 1
ATOM 655 O O . LYS A 1 84 ? 28.666 -12.341 -53.302 1.00 39.19 84 LYS A O 1
ATOM 660 N N . SER A 1 85 ? 26.793 -11.407 -52.480 1.00 42.88 85 SER A N 1
ATOM 661 C CA . SER A 1 85 ? 25.929 -12.586 -52.574 1.00 42.88 85 SER A CA 1
ATOM 662 C C . SER A 1 85 ? 24.851 -12.293 -53.624 1.00 42.88 85 SER A C 1
ATOM 664 O O . SER A 1 85 ? 24.341 -11.169 -53.647 1.00 42.88 85 SER A O 1
ATOM 666 N N . PRO A 1 86 ? 24.498 -13.241 -54.507 1.00 41.91 86 PRO A N 1
ATOM 667 C CA . PRO A 1 86 ? 23.443 -13.032 -55.489 1.00 41.91 86 PRO A CA 1
ATOM 668 C C . PRO A 1 86 ? 22.091 -12.871 -54.784 1.00 41.91 86 PRO A C 1
ATOM 670 O O . PRO A 1 86 ? 21.697 -13.698 -53.964 1.00 41.91 86 PRO A O 1
ATOM 673 N N . ILE A 1 87 ? 21.392 -11.784 -55.113 1.00 36.41 87 ILE A N 1
ATOM 674 C CA . ILE A 1 87 ? 20.011 -11.521 -54.707 1.00 36.41 87 ILE A CA 1
ATOM 675 C C . ILE A 1 87 ? 19.138 -12.627 -55.309 1.00 36.41 87 ILE A C 1
ATOM 677 O O . ILE A 1 87 ? 18.878 -12.639 -56.511 1.00 36.41 87 ILE A O 1
ATOM 681 N N . ILE A 1 88 ? 18.698 -13.569 -54.476 1.00 36.84 88 ILE A N 1
ATOM 682 C CA . ILE A 1 88 ? 17.584 -14.456 -54.806 1.00 36.84 88 ILE A CA 1
ATOM 683 C C . ILE A 1 88 ? 16.315 -13.628 -54.607 1.00 36.84 88 ILE A C 1
ATOM 685 O O . ILE A 1 88 ? 16.020 -13.191 -53.494 1.00 36.84 88 ILE A O 1
ATOM 689 N N . ALA A 1 89 ? 15.590 -13.378 -55.696 1.00 36.69 89 ALA A N 1
ATOM 690 C CA . ALA A 1 89 ? 14.283 -12.739 -55.656 1.00 36.69 89 ALA A CA 1
ATOM 691 C C . ALA A 1 89 ? 13.314 -13.614 -54.843 1.00 36.69 89 ALA A C 1
ATOM 693 O O . ALA A 1 89 ? 12.947 -14.710 -55.264 1.00 36.69 89 ALA A O 1
ATOM 694 N N . LEU A 1 90 ? 12.925 -13.133 -53.662 1.00 42.28 90 LEU A N 1
ATOM 695 C CA . LEU A 1 90 ? 11.845 -13.719 -52.873 1.00 42.28 90 LEU A CA 1
ATOM 696 C C . LEU A 1 90 ? 10.491 -13.370 -53.519 1.00 42.28 90 LEU A C 1
ATOM 698 O O . LEU A 1 90 ? 10.310 -12.231 -53.959 1.00 42.28 90 LEU A O 1
ATOM 702 N N . PRO A 1 91 ? 9.535 -14.314 -53.574 1.00 53.38 91 PRO A N 1
ATOM 703 C CA . PRO A 1 91 ? 8.186 -14.037 -54.049 1.00 53.38 91 PRO A CA 1
ATOM 704 C C . PRO A 1 91 ? 7.446 -13.093 -53.081 1.00 53.38 91 PRO A C 1
ATOM 706 O O . PRO A 1 91 ? 7.763 -13.061 -51.888 1.00 53.38 91 PRO A O 1
ATOM 709 N N . PRO A 1 92 ? 6.457 -12.320 -53.569 1.00 48.75 92 PRO A N 1
ATOM 710 C CA . PRO A 1 92 ? 5.698 -11.393 -52.738 1.00 48.75 92 PRO A CA 1
ATOM 711 C C . PRO A 1 92 ? 4.951 -12.135 -51.615 1.00 48.75 92 PRO A C 1
ATOM 713 O O . PRO A 1 92 ? 4.482 -13.257 -51.827 1.00 48.75 92 PRO A O 1
ATOM 716 N N . PRO A 1 93 ? 4.818 -11.525 -50.422 1.00 43.31 93 PRO A N 1
ATOM 717 C CA . PRO A 1 93 ? 4.151 -12.159 -49.295 1.00 43.31 93 PRO A CA 1
ATOM 718 C C . PRO A 1 93 ? 2.673 -12.410 -49.614 1.00 43.31 93 PRO A C 1
ATOM 720 O O . PRO A 1 93 ? 1.927 -11.504 -49.986 1.00 43.31 93 PRO A O 1
ATOM 723 N N . SER A 1 94 ? 2.257 -13.663 -49.448 1.00 46.53 94 SER A N 1
ATOM 724 C CA . SER A 1 94 ? 0.867 -14.100 -49.522 1.00 46.53 94 SER A CA 1
ATOM 725 C C . SER A 1 94 ? -0.000 -13.412 -48.459 1.00 46.53 94 SER A C 1
ATOM 727 O O . SER A 1 94 ? 0.457 -13.150 -47.347 1.00 46.53 94 SER A O 1
ATOM 729 N N . LEU A 1 95 ? -1.266 -13.181 -48.821 1.00 46.19 95 LEU A N 1
ATOM 730 C CA . LEU A 1 95 ? -2.381 -12.489 -48.146 1.00 46.19 95 LEU A CA 1
ATOM 731 C C . LEU A 1 95 ? -2.763 -12.977 -46.716 1.00 46.19 95 LEU A C 1
ATOM 733 O O . LEU A 1 95 ? -3.941 -13.108 -46.405 1.00 46.19 95 LEU A O 1
ATOM 737 N N . GLY A 1 96 ? -1.806 -13.234 -45.817 1.00 42.12 96 GLY A N 1
ATOM 738 C CA . GLY A 1 96 ? -2.060 -13.741 -44.456 1.00 42.12 96 GLY A CA 1
ATOM 739 C C . GLY A 1 96 ? -2.006 -12.709 -43.318 1.00 42.12 96 GLY A C 1
ATOM 740 O O . GLY A 1 96 ? -2.538 -12.963 -42.244 1.00 42.12 96 GLY A O 1
ATOM 741 N N . ASN A 1 97 ? -1.407 -11.529 -43.524 1.00 45.81 97 ASN A N 1
ATOM 742 C CA . ASN A 1 97 ? -1.072 -10.605 -42.421 1.00 45.81 97 ASN A CA 1
ATOM 743 C C . ASN A 1 97 ? -2.054 -9.438 -42.202 1.00 45.81 97 ASN A C 1
ATOM 745 O O . ASN A 1 97 ? -1.797 -8.563 -41.373 1.00 45.81 97 ASN A O 1
ATOM 749 N N . TYR A 1 98 ? -3.199 -9.421 -42.888 1.00 51.38 98 TYR A N 1
ATOM 750 C CA . TYR A 1 98 ? -4.205 -8.364 -42.704 1.00 51.38 98 TYR A CA 1
ATOM 751 C C . TYR A 1 98 ? -4.893 -8.420 -41.328 1.00 51.38 98 TYR A C 1
ATOM 753 O O . TYR A 1 98 ? -5.321 -7.385 -40.825 1.00 51.38 98 TYR A O 1
ATOM 761 N N . SER A 1 99 ? -4.925 -9.588 -40.673 1.00 58.12 99 SER A N 1
ATOM 762 C CA . SER A 1 99 ? -5.540 -9.751 -39.346 1.00 58.12 99 SER A CA 1
ATOM 763 C C . SER A 1 99 ? -4.787 -9.001 -38.244 1.00 58.12 99 SER A C 1
ATOM 765 O O . SER A 1 99 ? -5.407 -8.375 -37.392 1.00 58.12 99 SER A O 1
ATOM 767 N N . ILE A 1 100 ? -3.451 -9.022 -38.267 1.00 61.66 100 ILE A N 1
ATOM 768 C CA . ILE A 1 100 ? -2.635 -8.411 -37.206 1.00 61.66 100 ILE A CA 1
ATOM 769 C C . ILE A 1 100 ? -2.623 -6.886 -37.353 1.00 61.66 100 ILE A C 1
ATOM 771 O O . ILE A 1 100 ? -2.697 -6.163 -36.364 1.00 61.66 100 ILE A O 1
ATOM 775 N N . GLN A 1 101 ? -2.585 -6.372 -38.586 1.00 60.38 101 GLN A N 1
ATOM 776 C CA . GLN A 1 101 ? -2.665 -4.927 -38.814 1.00 60.38 101 GLN A CA 1
ATOM 777 C C . GLN A 1 101 ? -4.051 -4.362 -38.481 1.00 60.38 101 GLN A C 1
ATOM 779 O O . GLN A 1 101 ? -4.132 -3.269 -37.922 1.00 60.38 101 GLN A O 1
ATOM 784 N N . ALA A 1 102 ? -5.122 -5.116 -38.749 1.00 66.00 102 ALA A N 1
ATOM 785 C CA . ALA A 1 102 ? -6.471 -4.752 -38.325 1.00 66.00 102 ALA A CA 1
ATOM 786 C C . ALA A 1 102 ? -6.609 -4.755 -36.790 1.00 66.00 102 ALA A C 1
ATOM 788 O O . ALA A 1 102 ? -7.139 -3.796 -36.233 1.00 66.00 102 ALA A O 1
ATOM 789 N N . GLU A 1 103 ? -6.051 -5.754 -36.094 1.00 76.25 103 GLU A N 1
ATOM 790 C CA . GLU A 1 103 ? -6.068 -5.806 -34.624 1.00 76.25 103 GLU A CA 1
ATOM 791 C C . GLU A 1 103 ? -5.249 -4.662 -33.995 1.00 76.25 103 GLU A C 1
ATOM 793 O O . GLU A 1 103 ? -5.686 -4.032 -33.030 1.00 76.25 103 GLU A O 1
ATOM 798 N N . MET A 1 104 ? -4.085 -4.325 -34.567 1.00 68.69 104 MET A N 1
ATOM 799 C CA . MET A 1 104 ? -3.294 -3.176 -34.112 1.00 68.69 104 MET A CA 1
ATOM 800 C C . MET A 1 104 ? -4.014 -1.845 -34.359 1.00 68.69 104 MET A C 1
ATOM 802 O O . MET A 1 104 ? -3.971 -0.959 -33.502 1.00 68.69 104 MET A O 1
ATOM 806 N N . ALA A 1 105 ? -4.699 -1.698 -35.497 1.00 75.62 105 ALA A N 1
ATOM 807 C CA . ALA A 1 105 ? -5.505 -0.516 -35.789 1.00 75.62 105 ALA A CA 1
ATOM 808 C C . ALA A 1 105 ? -6.691 -0.387 -34.816 1.00 75.62 105 ALA A C 1
ATOM 810 O O . ALA A 1 105 ? -6.965 0.709 -34.324 1.00 75.62 105 ALA A O 1
ATOM 811 N N . GLU A 1 106 ? -7.345 -1.499 -34.467 1.00 83.38 106 GLU A N 1
ATOM 812 C CA . GLU A 1 106 ? -8.459 -1.510 -33.517 1.00 83.38 106 GLU A CA 1
ATOM 813 C C . GLU A 1 106 ? -8.004 -1.204 -32.080 1.00 83.38 106 GLU A C 1
ATOM 815 O O . GLU A 1 106 ? -8.635 -0.396 -31.392 1.00 83.38 106 GLU A O 1
ATOM 820 N N . ARG A 1 107 ? -6.867 -1.759 -31.634 1.00 70.88 107 ARG A N 1
ATOM 821 C CA . ARG A 1 107 ? -6.262 -1.416 -30.333 1.00 70.88 107 ARG A CA 1
ATOM 822 C C . ARG A 1 107 ? -5.872 0.060 -30.255 1.00 70.88 107 ARG A C 1
ATOM 824 O O . ARG A 1 107 ? -6.144 0.704 -29.242 1.00 70.88 107 ARG A O 1
ATOM 831 N N . ARG A 1 108 ? -5.309 0.625 -31.329 1.00 75.31 108 ARG A N 1
ATOM 832 C CA . ARG A 1 108 ? -4.961 2.054 -31.405 1.00 75.31 108 ARG A CA 1
ATOM 833 C C . ARG A 1 108 ? -6.205 2.945 -31.338 1.00 75.31 108 ARG A C 1
ATOM 835 O O . ARG A 1 108 ? -6.222 3.909 -30.579 1.00 75.31 108 ARG A O 1
ATOM 842 N N . ALA A 1 109 ? -7.275 2.570 -32.041 1.00 76.81 109 ALA A N 1
ATOM 843 C CA . ALA A 1 109 ? -8.557 3.274 -32.000 1.00 76.81 109 ALA A CA 1
ATOM 844 C C . ALA A 1 109 ? -9.282 3.156 -30.644 1.00 76.81 109 ALA A C 1
ATOM 846 O O . ALA A 1 109 ? -10.116 4.005 -30.320 1.00 76.81 109 ALA A O 1
ATOM 847 N N . ARG A 1 110 ? -8.997 2.109 -29.855 1.00 76.00 110 ARG A N 1
ATOM 848 C CA . ARG A 1 110 ? -9.506 1.940 -28.484 1.00 76.00 110 ARG A CA 1
ATOM 849 C C . ARG A 1 110 ? -8.746 2.845 -27.505 1.00 76.00 110 ARG A C 1
ATOM 851 O O . ARG A 1 110 ? -9.376 3.629 -26.806 1.00 76.00 110 ARG A O 1
ATOM 858 N N . LEU A 1 111 ? -7.413 2.859 -27.578 1.00 67.19 111 LEU A N 1
ATOM 859 C CA . LEU A 1 111 ? -6.560 3.743 -26.770 1.00 67.19 111 LEU A CA 1
ATOM 860 C C . LEU A 1 111 ? -6.783 5.235 -27.062 1.00 67.19 111 LEU A C 1
ATOM 862 O O . LEU A 1 111 ? -6.807 6.041 -26.138 1.00 67.19 111 LEU A O 1
ATOM 866 N N . GLU A 1 112 ? -7.005 5.625 -28.321 1.00 69.12 112 GLU A N 1
ATOM 867 C CA . GLU A 1 112 ? -7.359 7.014 -28.659 1.00 69.12 112 GLU A CA 1
ATOM 868 C C . GLU A 1 112 ? -8.738 7.431 -28.128 1.00 69.12 112 GLU A C 1
ATOM 870 O O . GLU A 1 112 ? -8.965 8.615 -27.861 1.00 69.12 112 GLU A O 1
ATOM 875 N N . ARG A 1 113 ? -9.666 6.479 -27.972 1.00 75.62 113 ARG A N 1
ATOM 876 C CA . ARG A 1 113 ? -10.981 6.720 -27.362 1.00 75.62 113 ARG A CA 1
ATOM 877 C C . ARG A 1 113 ? -10.852 6.918 -25.855 1.00 75.62 113 ARG A C 1
ATOM 879 O O . ARG A 1 113 ? -11.407 7.878 -25.326 1.00 75.62 113 ARG A O 1
ATOM 886 N N . ASP A 1 114 ? -10.059 6.073 -25.204 1.00 58.19 114 ASP A N 1
ATOM 887 C CA . ASP A 1 114 ? -9.829 6.118 -23.757 1.00 58.19 114 ASP A CA 1
ATOM 888 C C . ASP A 1 114 ? -8.977 7.336 -23.354 1.00 58.19 114 ASP A C 1
ATOM 890 O O . ASP A 1 114 ? -9.264 8.007 -22.363 1.00 58.19 114 ASP A O 1
ATOM 894 N N . SER A 1 115 ? -8.001 7.718 -24.184 1.00 54.75 115 SER A N 1
ATOM 895 C CA . SER A 1 115 ? -7.231 8.961 -24.036 1.00 54.75 115 SER A CA 1
ATOM 896 C C . SER A 1 115 ? -8.122 10.206 -24.111 1.00 54.75 115 SER A C 1
ATOM 898 O O . SER A 1 115 ? -7.963 11.129 -23.309 1.00 54.75 115 SER A O 1
ATOM 900 N N . ARG A 1 116 ? -9.115 10.214 -25.014 1.00 57.12 116 ARG A N 1
ATOM 901 C CA . ARG A 1 116 ? -10.117 11.290 -25.104 1.00 57.12 116 ARG A CA 1
ATOM 902 C C . ARG A 1 116 ? -11.037 11.347 -23.884 1.00 57.12 116 ARG A C 1
ATOM 904 O O . ARG A 1 116 ? -11.471 12.436 -23.523 1.00 57.12 116 ARG A O 1
ATOM 911 N N . TYR A 1 117 ? -11.299 10.212 -23.236 1.00 46.91 117 TYR A N 1
ATOM 912 C CA . TYR A 1 117 ? -12.086 10.144 -22.001 1.00 46.91 117 TYR A CA 1
ATOM 913 C C . TYR A 1 117 ? -11.315 10.611 -20.758 1.00 46.91 117 TYR A C 1
ATOM 915 O O . TYR A 1 117 ? -11.928 11.110 -19.817 1.00 46.91 117 TYR A O 1
ATOM 923 N N . MET A 1 118 ? -9.984 10.503 -20.757 1.00 46.62 118 MET A N 1
ATOM 924 C CA . MET A 1 118 ? -9.144 10.854 -19.605 1.00 46.62 118 MET A CA 1
ATOM 925 C C . MET A 1 118 ? -8.693 12.326 -19.555 1.00 46.62 118 MET A C 1
ATOM 927 O O . MET A 1 118 ? -8.058 12.726 -18.585 1.00 46.62 118 MET A O 1
ATOM 931 N N . GLY A 1 119 ? -9.014 13.162 -20.551 1.00 40.47 119 GLY A N 1
ATOM 932 C CA . GLY A 1 119 ? -8.893 14.627 -20.438 1.00 40.47 119 GLY A CA 1
ATOM 933 C C . GLY A 1 119 ? -7.489 15.189 -20.147 1.00 40.47 119 GLY A C 1
ATOM 934 O O . GLY A 1 119 ? -7.367 16.346 -19.744 1.00 40.47 119 GLY A O 1
ATOM 935 N N . TYR A 1 120 ? -6.413 14.425 -20.353 1.00 45.19 120 TYR A N 1
ATOM 936 C CA . TYR A 1 120 ? -5.038 14.900 -20.161 1.00 45.19 120 TYR A CA 1
ATOM 937 C C . TYR A 1 120 ? -4.555 15.665 -21.398 1.00 45.19 120 TYR A C 1
ATOM 939 O O . TYR A 1 120 ? -3.766 15.170 -22.195 1.00 45.19 120 TYR A O 1
ATOM 947 N N . GLY A 1 121 ? -5.069 16.879 -21.581 1.00 40.25 121 GLY A N 1
ATOM 948 C CA . GLY A 1 121 ? -4.740 17.701 -22.744 1.00 40.25 121 GLY A CA 1
ATOM 949 C C . GLY A 1 121 ? -5.172 19.158 -22.634 1.00 40.25 121 GLY A C 1
ATOM 950 O O . GLY A 1 121 ? -5.559 19.741 -23.635 1.00 40.25 121 GLY A O 1
ATOM 951 N N . ALA A 1 122 ? -5.154 19.753 -21.441 1.00 39.00 122 ALA A N 1
ATOM 952 C CA . ALA A 1 122 ? -5.222 21.203 -21.279 1.00 39.00 122 ALA A CA 1
ATOM 953 C C . ALA A 1 122 ? -4.645 21.599 -19.915 1.00 39.00 122 ALA A C 1
ATOM 955 O O . ALA A 1 122 ? -4.873 20.934 -18.907 1.00 39.00 122 ALA A O 1
ATOM 956 N N . SER A 1 123 ? -3.872 22.681 -19.903 1.00 44.03 123 SER A N 1
ATOM 957 C CA . SER A 1 123 ? -3.318 23.337 -18.719 1.00 44.03 123 SER A CA 1
ATOM 958 C C . SER A 1 123 ? -4.346 23.470 -17.590 1.00 44.03 123 SER A C 1
ATOM 960 O O . SER A 1 123 ? -5.418 24.043 -17.788 1.00 44.03 123 SER A O 1
ATOM 962 N N . TRP A 1 124 ? -3.997 22.993 -16.395 1.00 37.00 124 TRP A N 1
ATOM 963 C CA . TRP A 1 124 ? -4.776 23.224 -15.180 1.00 37.00 124 TRP A CA 1
ATOM 964 C C . TRP A 1 124 ? -4.892 24.734 -14.903 1.00 37.00 124 TRP A C 1
ATOM 966 O O . TRP A 1 124 ? -3.860 25.411 -14.884 1.00 37.00 124 TRP A O 1
ATOM 976 N N . PRO A 1 125 ? -6.092 25.288 -14.647 1.00 37.22 125 PRO A N 1
ATOM 977 C CA . PRO A 1 125 ? -6.202 26.652 -14.146 1.00 37.22 125 PRO A CA 1
ATOM 978 C C . PRO A 1 125 ? -5.625 26.747 -12.717 1.00 37.22 125 PRO A C 1
ATOM 980 O O . PRO A 1 125 ? -5.688 25.776 -11.953 1.00 37.22 125 PRO A O 1
ATOM 983 N N . PRO A 1 126 ? -5.053 27.902 -12.328 1.00 37.22 126 PRO A N 1
ATOM 984 C CA . PRO A 1 126 ? -4.511 28.102 -10.988 1.00 37.22 126 PRO A CA 1
ATOM 985 C C . PRO A 1 126 ? -5.613 27.978 -9.925 1.00 37.22 126 PRO A C 1
ATOM 987 O O . PRO A 1 126 ? -6.718 28.495 -10.085 1.00 37.22 126 PRO A O 1
ATOM 990 N N . ARG A 1 127 ? -5.306 27.279 -8.822 1.00 34.88 127 ARG A N 1
ATOM 991 C CA . ARG A 1 127 ? -6.242 27.059 -7.707 1.00 34.88 127 ARG A CA 1
ATOM 992 C C . ARG A 1 127 ? -6.647 28.398 -7.065 1.00 34.88 127 ARG A C 1
ATOM 994 O O . ARG A 1 127 ? -5.753 29.181 -6.736 1.00 34.88 127 ARG A O 1
ATOM 1001 N N . PRO A 1 128 ? -7.941 28.650 -6.801 1.00 36.00 128 PRO A N 1
ATOM 1002 C CA . PRO A 1 128 ? -8.350 29.779 -5.978 1.00 36.00 128 PRO A CA 1
ATOM 1003 C C . PRO A 1 128 ? -7.939 29.554 -4.516 1.00 36.00 128 PRO A C 1
ATOM 1005 O O . PRO A 1 128 ? -8.029 28.444 -3.985 1.00 36.00 128 PRO A O 1
ATOM 1008 N N . LYS A 1 129 ? -7.463 30.626 -3.874 1.00 35.56 129 LYS A N 1
ATOM 1009 C CA . LYS A 1 129 ? -7.126 30.672 -2.447 1.00 35.56 129 LYS A CA 1
ATOM 1010 C C . LYS A 1 129 ? -8.395 30.399 -1.631 1.00 35.56 129 LYS A C 1
ATOM 1012 O O . LYS A 1 129 ? -9.350 31.160 -1.728 1.00 35.56 129 LYS A O 1
ATOM 1017 N N . GLN A 1 130 ? -8.408 29.319 -0.851 1.00 37.12 130 GLN A N 1
ATOM 1018 C CA . GLN A 1 130 ? -9.474 29.051 0.115 1.00 37.12 130 GLN A CA 1
ATOM 1019 C C . GLN A 1 130 ? -9.207 29.841 1.399 1.00 37.12 130 GLN A C 1
ATOM 1021 O O . GLN A 1 130 ? -8.232 29.582 2.104 1.00 37.12 130 GLN A O 1
ATOM 1026 N N . GLU A 1 131 ? -10.081 30.803 1.683 1.00 34.91 131 GLU A N 1
ATOM 1027 C CA . GLU A 1 131 ? -10.215 31.442 2.990 1.00 34.91 131 GLU A CA 1
ATOM 1028 C C . GLU A 1 131 ? -10.840 30.448 3.979 1.00 34.91 131 GLU A C 1
ATOM 1030 O O . GLU A 1 131 ? -11.881 29.839 3.721 1.00 34.91 131 GLU A O 1
ATOM 1035 N N . ALA A 1 132 ? -10.162 30.244 5.106 1.00 32.72 132 ALA A N 1
ATOM 1036 C CA . ALA A 1 132 ? -10.575 29.329 6.157 1.00 32.72 132 ALA A CA 1
ATOM 1037 C C . ALA A 1 132 ? -11.611 29.997 7.074 1.00 32.72 132 ALA A C 1
ATOM 1039 O O . ALA A 1 132 ? -11.262 30.804 7.933 1.00 32.72 132 ALA A O 1
ATOM 1040 N N . HIS A 1 133 ? -12.882 29.616 6.937 1.00 34.19 133 HIS A N 1
ATOM 1041 C CA . HIS A 1 133 ? -13.893 29.872 7.961 1.00 34.19 133 HIS A CA 1
ATOM 1042 C C . HIS A 1 133 ? -13.873 28.751 9.008 1.00 34.19 133 HIS A C 1
ATOM 1044 O O . HIS A 1 133 ? -14.274 27.616 8.753 1.00 34.19 133 HIS A O 1
ATOM 1050 N N . HIS A 1 134 ? -13.401 29.091 10.207 1.00 33.44 134 HIS A N 1
ATOM 1051 C CA . HIS A 1 134 ? -13.556 28.293 11.419 1.00 33.44 134 HIS A CA 1
ATOM 1052 C C . HIS A 1 134 ? -15.033 28.245 11.838 1.00 33.44 134 HIS A C 1
ATOM 1054 O O . HIS A 1 134 ? -15.621 29.281 12.140 1.00 33.44 134 HIS A O 1
ATOM 1060 N N . VAL A 1 135 ? -15.606 27.044 11.947 1.00 33.88 135 VAL A N 1
ATOM 1061 C CA . VAL A 1 135 ? -16.848 26.801 12.697 1.00 33.88 135 VAL A CA 1
ATOM 1062 C C . VAL A 1 135 ? -16.540 25.789 13.794 1.00 33.88 135 VAL A C 1
ATOM 1064 O O . VAL A 1 135 ? -16.307 24.609 13.537 1.00 33.88 135 VAL A O 1
ATOM 1067 N N . ALA A 1 136 ? -16.483 26.281 15.030 1.00 33.56 136 ALA A N 1
ATOM 1068 C CA . ALA A 1 136 ? -16.332 25.481 16.235 1.00 33.56 136 ALA A CA 1
ATOM 1069 C C . ALA A 1 136 ? -17.712 24.974 16.683 1.00 33.56 136 ALA A C 1
ATOM 1071 O O . ALA A 1 136 ? -18.546 25.758 17.129 1.00 33.56 136 ALA A O 1
ATOM 1072 N N . GLY A 1 137 ? -17.950 23.667 16.560 1.00 30.95 137 GLY A N 1
ATOM 1073 C CA . GLY A 1 137 ? -19.117 22.987 17.122 1.00 30.95 137 GLY A CA 1
ATOM 1074 C C . GLY A 1 137 ? -18.721 22.171 18.349 1.00 30.95 137 GLY A C 1
ATOM 1075 O O . GLY A 1 137 ? -18.082 21.128 18.232 1.00 30.95 137 GLY A O 1
ATOM 1076 N N . THR A 1 138 ? -19.080 22.654 19.533 1.00 32.12 138 THR A N 1
ATOM 1077 C CA . THR A 1 138 ? -18.910 21.980 20.824 1.00 32.12 138 THR A CA 1
ATOM 1078 C C . THR A 1 138 ? -20.034 20.963 21.049 1.00 32.12 138 THR A C 1
ATOM 1080 O O . THR A 1 138 ? -21.181 21.337 21.265 1.00 32.12 138 THR A O 1
ATOM 1083 N N . PHE A 1 139 ? -19.711 19.665 21.055 1.00 28.67 139 PHE A N 1
ATOM 1084 C CA . PHE A 1 139 ? -20.613 18.616 21.546 1.00 28.67 139 PHE A CA 1
ATOM 1085 C C . PHE A 1 139 ? -20.456 18.466 23.067 1.00 28.67 139 PHE A C 1
ATOM 1087 O O . PHE A 1 139 ? -19.386 18.110 23.561 1.00 28.67 139 PHE A O 1
ATOM 1094 N N . ARG A 1 140 ? -21.531 18.733 23.816 1.00 31.52 140 ARG A N 1
ATOM 1095 C CA . ARG A 1 140 ? -21.677 18.410 25.243 1.00 31.52 140 ARG A CA 1
ATOM 1096 C C . ARG A 1 140 ? -22.847 17.441 25.410 1.00 31.52 140 ARG A C 1
ATOM 1098 O O . ARG A 1 140 ? -23.982 17.818 25.154 1.00 31.52 140 ARG A O 1
ATOM 1105 N N . THR A 1 141 ? -22.577 16.252 25.934 1.00 35.91 141 THR A N 1
ATOM 1106 C CA . THR A 1 141 ? -23.576 15.398 26.597 1.00 35.91 141 THR A CA 1
ATOM 1107 C C . THR A 1 141 ? -22.936 14.789 27.841 1.00 35.91 141 THR A C 1
ATOM 1109 O O . THR A 1 141 ? -21.969 14.039 27.698 1.00 35.91 141 THR A O 1
ATOM 1112 N N . PRO A 1 142 ? -23.425 15.088 29.055 1.00 44.12 142 PRO A N 1
ATOM 1113 C CA . PRO A 1 142 ? -23.065 14.329 30.240 1.00 44.12 142 PRO A CA 1
ATOM 1114 C C . PRO A 1 142 ? -24.041 13.155 30.413 1.00 44.12 142 PRO A C 1
ATOM 1116 O O . PRO A 1 142 ? -25.250 13.353 30.506 1.00 44.12 142 PRO A O 1
ATOM 1119 N N . LEU A 1 143 ? -23.512 11.930 30.464 1.00 41.97 143 LEU A N 1
ATOM 1120 C CA . LEU A 1 143 ? -24.236 10.779 31.003 1.00 41.97 143 LEU A CA 1
ATOM 1121 C C . LEU A 1 143 ? -24.284 10.936 32.527 1.00 41.97 143 LEU A C 1
ATOM 1123 O O . LEU A 1 143 ? -23.246 10.948 33.189 1.00 41.97 143 LEU A O 1
ATOM 1127 N N . LEU A 1 144 ? -25.492 11.110 33.059 1.00 42.38 144 LEU A N 1
ATOM 1128 C CA . LEU A 1 144 ? -25.759 11.221 34.487 1.00 42.38 144 LEU A CA 1
ATOM 1129 C C . LEU A 1 144 ? -25.649 9.818 35.108 1.00 42.38 144 LEU A C 1
ATOM 1131 O O . LEU A 1 144 ? -26.523 8.976 34.912 1.00 42.38 144 LEU A O 1
ATOM 1135 N N . LEU A 1 145 ? -24.550 9.546 35.814 1.00 49.00 145 LEU A N 1
ATOM 1136 C CA . LEU A 1 145 ? -24.447 8.388 36.701 1.00 49.00 145 LEU A CA 1
ATOM 1137 C C . LEU A 1 145 ? -25.160 8.753 38.008 1.00 49.00 145 LEU A C 1
ATOM 1139 O O . LEU A 1 145 ? -24.597 9.467 38.837 1.00 49.00 145 LEU A O 1
ATOM 1143 N N . ASP A 1 146 ? -26.394 8.285 38.183 1.00 37.62 146 ASP A N 1
ATOM 1144 C CA . ASP A 1 146 ? -27.094 8.405 39.462 1.00 37.62 146 ASP A CA 1
ATOM 1145 C C . ASP A 1 146 ? -26.430 7.463 40.475 1.00 37.62 146 ASP A C 1
ATOM 1147 O O . ASP A 1 146 ? -26.558 6.238 40.419 1.00 37.62 146 ASP A O 1
ATOM 1151 N N . ARG A 1 147 ? -25.651 8.043 41.390 1.00 47.03 147 ARG A N 1
ATOM 1152 C CA . ARG A 1 147 ? -25.100 7.362 42.560 1.00 47.03 147 ARG A CA 1
ATOM 1153 C C . ARG A 1 147 ? -25.796 7.921 43.787 1.00 47.03 147 ARG A C 1
ATOM 1155 O O . ARG A 1 147 ? -25.644 9.103 44.056 1.00 47.03 147 ARG A O 1
ATOM 1162 N N . HIS A 1 148 ? -26.499 7.029 44.484 1.00 38.28 148 HIS A N 1
ATOM 1163 C CA . HIS A 1 148 ? -27.045 7.082 45.850 1.00 38.28 148 HIS A CA 1
ATOM 1164 C C . HIS A 1 148 ? -28.531 6.697 45.875 1.00 38.28 148 HIS A C 1
ATOM 1166 O O . HIS A 1 148 ? -29.424 7.534 45.810 1.00 38.28 148 HIS A O 1
ATOM 1172 N N . ALA A 1 149 ? -28.784 5.394 46.019 1.00 37.09 149 ALA A N 1
ATOM 1173 C CA . ALA A 1 149 ? -30.053 4.894 46.530 1.00 37.09 149 ALA A CA 1
ATOM 1174 C C . ALA A 1 149 ? -30.027 5.008 48.064 1.00 37.09 149 ALA A C 1
ATOM 1176 O O . ALA A 1 149 ? -29.505 4.132 48.752 1.00 37.09 149 ALA A O 1
ATOM 1177 N N . GLU A 1 150 ? -30.543 6.117 48.596 1.00 39.94 150 GLU A N 1
ATOM 1178 C CA . GLU A 1 150 ? -31.008 6.171 49.985 1.00 39.94 150 GLU A CA 1
ATOM 1179 C C . GLU A 1 150 ? -32.335 5.401 50.129 1.00 39.94 150 GLU A C 1
ATOM 1181 O O . GLU A 1 150 ? -33.135 5.366 49.186 1.00 39.94 150 GLU A O 1
ATOM 1186 N N . PRO A 1 151 ? -32.622 4.814 51.306 1.00 50.09 151 PRO A N 1
ATOM 1187 C CA . PRO A 1 151 ? -33.875 4.118 51.563 1.00 50.09 151 PRO A CA 1
ATOM 1188 C C . PRO A 1 151 ? -35.003 5.139 51.756 1.00 50.09 151 PRO A C 1
ATOM 1190 O O . PRO A 1 151 ? -35.308 5.567 52.869 1.00 50.09 151 PRO A O 1
ATOM 1193 N N . ARG A 1 152 ? -35.633 5.559 50.654 1.00 41.31 152 ARG A N 1
ATOM 1194 C CA . ARG A 1 152 ? -36.839 6.388 50.703 1.00 41.31 152 ARG A CA 1
ATOM 1195 C C . ARG A 1 152 ? -38.089 5.535 50.897 1.00 41.31 152 ARG A C 1
ATOM 1197 O O . ARG A 1 152 ? -38.402 4.651 50.107 1.00 41.31 152 ARG A O 1
ATOM 1204 N N . ASN A 1 153 ? -38.769 5.886 51.984 1.00 45.50 153 ASN A N 1
ATOM 1205 C CA . ASN A 1 153 ? -40.095 5.501 52.442 1.00 45.50 153 ASN A CA 1
ATOM 1206 C C . ASN A 1 153 ? -41.091 5.040 51.369 1.00 45.50 153 ASN A C 1
ATOM 1208 O O . ASN A 1 153 ? -41.285 5.664 50.326 1.00 45.50 153 ASN A O 1
ATOM 1212 N N . ALA A 1 154 ? -41.794 3.975 51.747 1.00 51.19 154 ALA A N 1
ATOM 1213 C CA . ALA A 1 154 ? -42.973 3.424 51.113 1.00 51.19 154 ALA A CA 1
ATOM 1214 C C . ALA A 1 154 ? -44.065 4.484 50.886 1.00 51.19 154 ALA A C 1
ATOM 1216 O O . ALA A 1 154 ? -44.542 5.075 51.850 1.00 51.19 154 ALA A O 1
ATOM 1217 N N . ALA A 1 155 ? -44.456 4.682 49.621 1.00 52.53 155 ALA A N 1
ATOM 1218 C CA . ALA A 1 155 ? -45.839 4.875 49.154 1.00 52.53 155 ALA A CA 1
ATOM 1219 C C . ALA A 1 155 ? -45.850 5.457 47.727 1.00 52.53 155 ALA A C 1
ATOM 1221 O O . ALA A 1 155 ? -46.174 6.624 47.525 1.00 52.53 155 ALA A O 1
ATOM 1222 N N . ASN A 1 156 ? -45.512 4.650 46.715 1.00 44.81 156 ASN A N 1
ATOM 1223 C CA . ASN A 1 156 ? -46.023 4.900 45.362 1.00 44.81 156 ASN A CA 1
ATOM 1224 C C . ASN A 1 156 ? -46.140 3.577 44.577 1.00 44.81 156 ASN A C 1
ATOM 1226 O O . ASN A 1 156 ? -45.145 3.100 44.028 1.00 44.81 156 ASN A O 1
ATOM 1230 N N . PRO A 1 157 ? -47.313 2.918 44.568 1.00 56.69 157 PRO A N 1
ATOM 1231 C CA . PRO A 1 157 ? -47.453 1.560 44.061 1.00 56.69 157 PRO A CA 1
ATOM 1232 C C . PRO A 1 157 ? -47.883 1.527 42.586 1.00 56.69 157 PRO A C 1
ATOM 1234 O O . PRO A 1 157 ? -48.876 0.893 42.278 1.00 56.69 157 PRO A O 1
ATOM 1237 N N . THR A 1 158 ? -47.160 2.177 41.666 1.00 46.16 158 THR A N 1
ATOM 1238 C CA . THR A 1 158 ? -47.291 1.916 40.209 1.00 46.16 158 THR A CA 1
ATOM 1239 C C . THR A 1 158 ? -46.016 2.275 39.427 1.00 46.16 158 THR A C 1
ATOM 1241 O O . THR A 1 158 ? -46.083 2.798 38.317 1.00 46.16 158 THR A O 1
ATOM 1244 N N . LEU A 1 159 ? -44.827 2.008 39.978 1.00 49.53 159 LEU A N 1
ATOM 1245 C CA . LEU A 1 159 ? -43.619 1.883 39.152 1.00 49.53 159 LEU A CA 1
ATOM 1246 C C . LEU A 1 159 ? -43.725 0.545 38.413 1.00 49.53 159 LEU A C 1
ATOM 1248 O O . LEU A 1 159 ? -43.393 -0.506 38.958 1.00 49.53 159 LEU A O 1
ATOM 1252 N N . SER A 1 160 ? -44.281 0.582 37.200 1.00 54.12 160 SER A N 1
ATOM 1253 C CA . SER A 1 160 ? -44.253 -0.538 36.259 1.00 54.12 160 SER A CA 1
ATOM 1254 C C . SER A 1 160 ? -42.822 -1.054 36.180 1.00 54.12 160 SER A C 1
ATOM 1256 O O . SER A 1 160 ? -41.927 -0.263 35.886 1.00 54.12 160 SER A O 1
ATOM 1258 N N . ALA A 1 161 ? -42.622 -2.335 36.495 1.00 71.06 161 ALA A N 1
ATOM 1259 C CA . ALA A 1 161 ? -41.324 -2.997 36.496 1.00 71.06 161 ALA A CA 1
ATOM 1260 C C . ALA A 1 161 ? -40.528 -2.592 35.249 1.00 71.06 161 ALA A C 1
ATOM 1262 O O . ALA A 1 161 ? -40.869 -3.012 34.143 1.00 71.06 161 ALA A O 1
ATOM 1263 N N . GLU A 1 162 ? -39.524 -1.723 35.418 1.00 78.81 162 GLU A N 1
ATOM 1264 C CA . GLU A 1 162 ? -38.702 -1.286 34.294 1.00 78.81 162 GLU A CA 1
ATOM 1265 C C . GLU A 1 162 ? -38.046 -2.540 33.693 1.00 78.81 162 GLU A C 1
ATOM 1267 O O . GLU A 1 162 ? -37.402 -3.303 34.425 1.00 78.81 162 GLU A O 1
ATOM 1272 N N . PRO A 1 163 ? -38.268 -2.824 32.397 1.00 91.75 163 PRO A N 1
ATOM 1273 C CA . PRO A 1 163 ? -37.847 -4.080 31.806 1.00 91.75 163 PRO A CA 1
ATOM 1274 C C . PRO A 1 163 ? -36.322 -4.095 31.694 1.00 91.75 163 PRO A C 1
ATOM 1276 O O . PRO A 1 163 ? -35.718 -3.363 30.908 1.00 91.75 163 PRO A O 1
ATOM 1279 N N . TYR A 1 164 ? -35.687 -4.944 32.498 1.00 96.56 164 TYR A N 1
ATOM 1280 C CA . TYR A 1 164 ? -34.291 -5.301 32.289 1.00 96.56 164 TYR A CA 1
ATOM 1281 C C . TYR A 1 164 ? -34.159 -6.114 31.005 1.00 96.56 164 TYR A C 1
ATOM 1283 O O . TYR A 1 164 ? -35.012 -6.946 30.684 1.00 96.56 164 TYR A O 1
ATOM 1291 N N . HIS A 1 165 ? -33.060 -5.916 30.285 1.00 96.12 165 HIS A N 1
ATOM 1292 C CA . HIS A 1 165 ? -32.769 -6.729 29.114 1.00 96.12 165 HIS A CA 1
ATOM 1293 C C . HIS A 1 165 ? -32.537 -8.200 29.527 1.00 96.12 165 HIS A C 1
ATOM 1295 O O . HIS A 1 165 ? -31.699 -8.446 30.397 1.00 96.12 165 HIS A O 1
ATOM 1301 N N . PRO A 1 166 ? -33.179 -9.203 28.890 1.00 94.50 166 PRO A N 1
ATOM 1302 C CA . PRO A 1 166 ? -33.160 -10.597 29.358 1.00 94.50 166 PRO A CA 1
ATOM 1303 C C . PRO A 1 166 ? -31.756 -11.218 29.412 1.00 94.50 166 PRO A C 1
ATOM 1305 O O . PRO A 1 166 ? -31.485 -12.059 30.260 1.00 94.50 166 PRO A O 1
ATOM 1308 N N . LEU A 1 167 ? -30.845 -10.782 28.534 1.00 95.38 167 LEU A N 1
ATOM 1309 C CA . LEU A 1 167 ? -29.449 -11.250 28.514 1.00 95.38 167 LEU A CA 1
ATOM 1310 C C . LEU A 1 167 ? -28.516 -10.508 29.486 1.00 95.38 167 LEU A C 1
ATOM 1312 O O . LEU A 1 167 ? -27.405 -10.966 29.728 1.00 95.38 167 LEU A O 1
ATOM 1316 N N . PHE A 1 168 ? -28.941 -9.363 30.023 1.00 96.19 168 PHE A N 1
ATOM 1317 C CA . PHE A 1 168 ? -28.125 -8.490 30.873 1.00 96.19 168 PHE A CA 1
ATOM 1318 C C . PHE A 1 168 ? -28.918 -8.102 32.121 1.00 96.19 168 PHE A C 1
ATOM 1320 O O . PHE A 1 168 ? -29.075 -6.928 32.447 1.00 96.19 168 PHE A O 1
ATOM 1327 N N . ALA A 1 169 ? -29.472 -9.111 32.786 1.00 95.81 169 ALA A N 1
ATOM 1328 C CA . ALA A 1 169 ? -30.256 -8.977 34.008 1.00 95.81 169 ALA A CA 1
ATOM 1329 C C . ALA A 1 169 ? -29.593 -9.729 35.171 1.00 95.81 169 ALA A C 1
ATOM 1331 O O . ALA A 1 169 ? -30.285 -10.296 36.012 1.00 95.81 169 ALA A O 1
ATOM 1332 N N . ASP A 1 170 ? -28.256 -9.765 35.207 1.00 95.69 170 ASP A N 1
ATOM 1333 C CA . ASP A 1 170 ? -27.522 -10.463 36.262 1.00 95.69 170 ASP A CA 1
ATOM 1334 C C . ASP A 1 170 ? -27.837 -9.820 37.629 1.00 95.69 170 ASP A C 1
ATOM 1336 O O . ASP A 1 170 ? -27.535 -8.638 37.838 1.00 95.69 170 ASP A O 1
ATOM 1340 N N . PRO A 1 171 ? -28.472 -10.549 38.567 1.00 95.75 171 PRO A N 1
ATOM 1341 C CA . PRO A 1 171 ? -28.811 -10.001 39.873 1.00 95.75 171 PRO A CA 1
ATOM 1342 C C . PRO A 1 171 ? -27.576 -9.680 40.726 1.00 95.75 171 PRO A C 1
ATOM 1344 O O . PRO A 1 171 ? -27.705 -8.884 41.652 1.00 95.75 171 PRO A O 1
ATOM 1347 N N . ALA A 1 172 ? -26.405 -10.251 40.416 1.00 94.31 172 ALA A N 1
ATOM 1348 C CA . ALA A 1 172 ? -25.152 -10.025 41.136 1.00 94.31 172 ALA A CA 1
ATOM 1349 C C . ALA A 1 172 ? -24.336 -8.831 40.605 1.00 94.31 172 ALA A C 1
ATOM 1351 O O . ALA A 1 172 ? -23.275 -8.517 41.146 1.00 94.31 172 ALA A O 1
ATOM 1352 N N . ALA A 1 173 ? -24.795 -8.160 39.545 1.00 96.06 173 ALA A N 1
ATOM 1353 C CA . ALA A 1 173 ? -24.097 -7.003 39.000 1.00 96.06 173 ALA A CA 1
ATOM 1354 C C . ALA A 1 173 ? -24.157 -5.789 39.943 1.00 96.06 173 ALA A C 1
ATOM 1356 O O . ALA A 1 173 ? -25.213 -5.414 40.449 1.00 96.06 173 ALA A O 1
ATOM 1357 N N . ASP A 1 174 ? -23.020 -5.115 40.093 1.00 95.56 174 ASP A N 1
ATOM 1358 C CA . ASP A 1 174 ? -22.832 -3.890 40.880 1.00 95.56 174 ASP A CA 1
ATOM 1359 C C . ASP A 1 174 ? -23.050 -2.600 40.065 1.00 95.56 174 ASP A C 1
ATOM 1361 O O . ASP A 1 174 ? -22.985 -1.498 40.610 1.00 95.56 174 ASP A O 1
ATOM 1365 N N . THR A 1 175 ? -23.294 -2.713 38.754 1.00 95.94 175 THR A N 1
ATOM 1366 C CA . THR A 1 175 ? -23.515 -1.570 37.856 1.00 95.94 175 THR A CA 1
ATOM 1367 C C . THR A 1 175 ? -24.782 -1.764 37.026 1.00 95.94 175 THR A C 1
ATOM 1369 O O . THR A 1 175 ? -25.017 -2.837 36.467 1.00 95.94 175 THR A O 1
ATOM 1372 N N . VAL A 1 176 ? -25.584 -0.699 36.911 1.00 96.81 176 VAL A N 1
ATOM 1373 C CA . VAL A 1 176 ? -26.761 -0.638 36.035 1.00 96.81 176 VAL A CA 1
ATOM 1374 C C . VAL A 1 176 ? -26.544 0.456 34.998 1.00 96.81 176 VAL A C 1
ATOM 1376 O O . VAL A 1 176 ? -26.310 1.611 35.347 1.00 96.81 176 VAL A O 1
ATOM 1379 N N . LEU A 1 177 ? -26.604 0.094 33.721 1.00 96.00 177 LEU A N 1
ATOM 1380 C CA . LEU A 1 177 ? -26.574 1.033 32.606 1.00 96.00 177 LEU A CA 1
ATOM 1381 C C . LEU A 1 177 ? -28.002 1.241 32.102 1.00 96.00 177 LEU A C 1
ATOM 1383 O O . LEU A 1 177 ? -28.755 0.279 31.963 1.00 96.00 177 LEU A O 1
ATOM 1387 N N . ARG A 1 178 ? -28.369 2.489 31.810 1.00 96.81 178 ARG A N 1
ATOM 1388 C CA . ARG A 1 178 ? -29.666 2.840 31.225 1.00 96.81 178 ARG A CA 1
ATOM 1389 C C . ARG A 1 178 ? -29.458 3.320 29.799 1.00 96.81 178 ARG A C 1
ATOM 1391 O O . ARG A 1 178 ? -28.714 4.272 29.569 1.00 96.81 178 ARG A O 1
ATOM 1398 N N . SER A 1 179 ? -30.109 2.658 28.855 1.00 94.81 179 SER A N 1
ATOM 1399 C CA . SER A 1 179 ? -30.174 3.120 27.472 1.00 94.81 179 SER A CA 1
ATOM 1400 C C . SER A 1 179 ? -31.252 4.203 27.321 1.00 94.81 179 SER A C 1
ATOM 1402 O O . SER A 1 179 ? -32.137 4.356 28.166 1.00 94.81 179 SER A O 1
ATOM 1404 N N . SER A 1 180 ? -31.167 5.000 26.256 1.00 92.38 180 SER A N 1
ATOM 1405 C CA . SER A 1 180 ? -32.084 6.118 25.991 1.00 92.38 180 SER A CA 1
ATOM 1406 C C . SER A 1 180 ? -33.529 5.685 25.725 1.00 92.38 180 SER A C 1
ATOM 1408 O O . SER A 1 180 ? -34.444 6.485 25.877 1.00 92.38 180 SER A O 1
ATOM 1410 N N . ASP A 1 181 ? -33.733 4.429 25.332 1.00 92.00 181 ASP A N 1
ATOM 1411 C CA . ASP A 1 181 ? -35.041 3.777 25.182 1.00 92.00 181 ASP A CA 1
ATOM 1412 C C . ASP A 1 181 ? -35.670 3.375 26.530 1.00 92.00 181 ASP A C 1
ATOM 1414 O O . ASP A 1 181 ? -36.791 2.878 26.567 1.00 92.00 181 ASP A O 1
ATOM 1418 N N . GLY A 1 182 ? -34.960 3.592 27.641 1.00 92.75 182 GLY A N 1
ATOM 1419 C CA . GLY A 1 182 ? -35.403 3.228 28.982 1.00 92.75 182 GLY A CA 1
ATOM 1420 C C . GLY A 1 182 ? -35.066 1.793 29.387 1.00 92.75 182 GLY A C 1
ATOM 1421 O O . GLY A 1 182 ? -35.328 1.437 30.532 1.00 92.75 182 GLY A O 1
ATOM 1422 N N . THR A 1 183 ? -34.445 0.993 28.514 1.00 95.44 183 THR A N 1
ATOM 1423 C CA . THR A 1 183 ? -34.018 -0.372 28.849 1.00 95.44 183 THR A CA 1
ATOM 1424 C C . THR A 1 183 ? -32.854 -0.337 29.846 1.00 95.44 183 THR A C 1
ATOM 1426 O O . THR A 1 183 ? -31.866 0.382 29.643 1.00 95.44 183 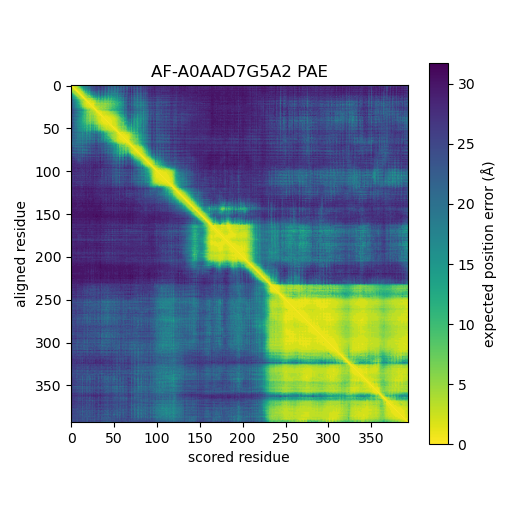THR A O 1
ATOM 1429 N N . LEU A 1 184 ? -32.953 -1.129 30.919 1.00 97.06 184 LEU A N 1
ATOM 1430 C CA . LEU A 1 184 ? -31.902 -1.269 31.930 1.00 97.06 184 LEU A CA 1
ATOM 1431 C C . LEU A 1 184 ? -31.031 -2.509 31.678 1.00 97.06 184 LEU A C 1
ATOM 1433 O O . LEU A 1 184 ? -31.530 -3.597 31.388 1.00 97.06 184 LEU A O 1
ATOM 1437 N N . PHE A 1 185 ? -29.720 -2.358 31.862 1.00 97.38 185 PHE A N 1
ATOM 1438 C CA . PHE A 1 185 ? -28.721 -3.415 31.711 1.00 97.38 185 PHE A CA 1
ATOM 1439 C C . PHE A 1 185 ? -27.922 -3.553 33.007 1.00 97.38 185 PHE A C 1
ATOM 1441 O O . PHE A 1 185 ? -27.171 -2.654 33.382 1.00 97.38 185 PHE A O 1
ATOM 1448 N N . ARG A 1 186 ? -28.059 -4.690 33.686 1.00 97.50 186 ARG A N 1
ATOM 1449 C CA . ARG A 1 186 ? -27.237 -5.087 34.833 1.00 97.50 186 ARG A CA 1
ATOM 1450 C C . ARG A 1 186 ? -25.995 -5.810 34.336 1.00 97.50 186 ARG A C 1
ATOM 1452 O O . ARG A 1 186 ? -26.095 -6.902 33.780 1.00 97.50 186 ARG A O 1
ATOM 1459 N N . VAL A 1 187 ? -24.831 -5.191 34.520 1.00 97.31 187 VAL A N 1
ATOM 1460 C CA . VAL A 1 187 ? -23.544 -5.730 34.059 1.00 97.31 187 VAL A CA 1
ATOM 1461 C C . VAL A 1 187 ? -22.495 -5.557 35.159 1.00 97.31 187 VAL A C 1
ATOM 1463 O O . VAL A 1 187 ? -22.353 -4.447 35.671 1.00 97.31 187 VAL A O 1
ATOM 1466 N N . PRO A 1 188 ? -21.726 -6.599 35.526 1.00 96.56 188 PRO A N 1
ATOM 1467 C CA . PRO A 1 188 ? -20.661 -6.458 36.515 1.00 96.56 188 PRO A CA 1
ATOM 1468 C C . PRO A 1 188 ? -19.591 -5.444 36.076 1.00 96.56 188 PRO A C 1
ATOM 1470 O O . PRO A 1 188 ? -19.061 -5.513 34.961 1.00 96.56 188 PRO A O 1
ATOM 1473 N N . SER A 1 189 ? -19.194 -4.542 36.974 1.00 95.31 189 SER A N 1
ATOM 1474 C CA . SER A 1 189 ? -18.182 -3.505 36.742 1.00 95.31 189 SER A CA 1
ATOM 1475 C C . SER A 1 189 ? -16.841 -4.102 36.328 1.00 95.31 189 SER A C 1
ATOM 1477 O O . SER A 1 189 ? -16.098 -3.499 35.557 1.00 95.31 189 SER A O 1
ATOM 1479 N N . ALA A 1 190 ? -16.519 -5.306 36.810 1.00 94.56 190 ALA A N 1
ATOM 1480 C CA . ALA A 1 190 ? -15.318 -6.038 36.428 1.00 94.56 190 ALA A CA 1
ATOM 1481 C C . ALA A 1 190 ? -15.302 -6.390 34.931 1.00 94.56 190 ALA A C 1
ATOM 1483 O O . ALA A 1 190 ? -14.245 -6.317 34.304 1.00 94.56 190 ALA A O 1
ATOM 1484 N N . VAL A 1 191 ? -16.458 -6.730 34.349 1.00 94.94 191 VAL A N 1
ATOM 1485 C CA . VAL A 1 191 ? -16.589 -6.996 32.909 1.00 94.94 191 VAL A CA 1
ATOM 1486 C C . VAL A 1 191 ? -16.407 -5.694 32.138 1.00 94.94 191 VAL A C 1
ATOM 1488 O O . VAL A 1 191 ? -15.531 -5.627 31.279 1.00 94.94 191 VAL A O 1
ATOM 1491 N N . LEU A 1 192 ? -17.131 -4.633 32.520 1.00 96.19 192 LEU A N 1
ATOM 1492 C CA . LEU A 1 192 ? -17.042 -3.322 31.864 1.00 96.19 192 LEU A CA 1
ATOM 1493 C C . LEU A 1 192 ? -15.614 -2.756 31.871 1.00 96.19 192 LEU A C 1
ATOM 1495 O O . LEU A 1 192 ? -15.142 -2.262 30.848 1.00 96.19 192 LEU A O 1
ATOM 1499 N N . ARG A 1 193 ? -14.893 -2.877 32.994 1.00 93.12 193 ARG A N 1
ATOM 1500 C CA . ARG A 1 193 ? -13.493 -2.435 33.113 1.00 93.12 193 ARG A CA 1
ATOM 1501 C C . ARG A 1 193 ? -12.537 -3.238 32.228 1.00 93.12 193 ARG A C 1
ATOM 1503 O O . ARG A 1 193 ? -11.579 -2.671 31.712 1.00 93.12 193 ARG A O 1
ATOM 1510 N N . ARG A 1 194 ? -12.772 -4.543 32.042 1.00 87.94 194 ARG A N 1
ATOM 1511 C CA . ARG A 1 194 ? -11.925 -5.394 31.183 1.00 87.94 194 ARG A CA 1
ATOM 1512 C C . ARG A 1 194 ? -12.172 -5.157 29.698 1.00 87.94 194 ARG A C 1
ATOM 1514 O O . ARG A 1 194 ? -11.232 -5.251 28.917 1.00 87.94 194 ARG A O 1
ATOM 1521 N N . THR A 1 195 ? -13.412 -4.878 29.303 1.00 93.44 195 THR A N 1
ATOM 1522 C CA . THR A 1 195 ? -13.791 -4.790 27.885 1.00 93.44 195 THR A CA 1
ATOM 1523 C C . THR A 1 195 ? -13.723 -3.376 27.320 1.00 93.44 195 THR A C 1
ATOM 1525 O O . THR A 1 195 ? -13.614 -3.220 26.106 1.00 93.44 195 THR A O 1
ATOM 1528 N N . ALA A 1 196 ? -13.778 -2.339 28.161 1.00 91.81 196 ALA A N 1
ATOM 1529 C CA . ALA A 1 196 ? -13.818 -0.954 27.710 1.00 91.81 196 ALA A CA 1
ATOM 1530 C C . ALA A 1 196 ? -12.975 -0.024 28.597 1.00 91.81 196 ALA A C 1
ATOM 1532 O O . ALA A 1 196 ? -13.231 0.167 29.786 1.00 91.81 196 ALA A O 1
ATOM 1533 N N . SER A 1 197 ? -11.991 0.633 27.974 1.00 81.81 197 SER A N 1
ATOM 1534 C CA . SER A 1 197 ? -11.050 1.543 28.644 1.00 81.81 197 SER A CA 1
ATOM 1535 C C . SER A 1 197 ? -11.731 2.742 29.309 1.00 81.81 197 SER A C 1
ATOM 1537 O O . SER A 1 197 ? -11.280 3.199 30.357 1.00 81.81 197 SER A O 1
ATOM 1539 N N . TYR A 1 198 ? -12.844 3.220 28.746 1.00 93.19 198 TYR A N 1
ATOM 1540 C CA . TYR A 1 198 ? -13.640 4.294 29.341 1.00 93.19 198 TYR A CA 1
ATOM 1541 C C . TYR A 1 198 ? -14.141 3.924 30.746 1.00 93.19 198 TYR A C 1
ATOM 1543 O O . TYR A 1 198 ? -13.991 4.706 31.684 1.00 93.19 198 TYR A O 1
ATOM 1551 N N . PHE A 1 199 ? -14.673 2.711 30.919 1.00 94.25 199 PHE A N 1
ATOM 1552 C CA . PHE A 1 199 ? -15.161 2.234 32.215 1.00 94.25 199 PHE A CA 1
ATOM 1553 C C . PHE A 1 199 ? -14.020 1.859 33.161 1.00 94.25 199 PHE A C 1
ATOM 1555 O O . PHE A 1 199 ? -14.158 2.038 34.367 1.00 94.25 199 PHE A O 1
ATOM 1562 N N . ALA A 1 200 ? -12.871 1.423 32.632 1.00 90.88 200 ALA A N 1
ATOM 1563 C CA . ALA A 1 200 ? -11.653 1.226 33.422 1.00 90.88 200 ALA A CA 1
ATOM 1564 C C . ALA A 1 200 ? -11.187 2.508 34.130 1.00 90.88 200 ALA A C 1
ATOM 1566 O O . ALA A 1 200 ? -10.694 2.435 35.251 1.00 90.88 200 ALA A O 1
ATOM 1567 N N . ALA A 1 201 ? -11.352 3.668 33.485 1.00 91.81 201 ALA A N 1
ATOM 1568 C CA . ALA A 1 201 ? -10.953 4.959 34.040 1.00 91.81 201 ALA A CA 1
ATOM 1569 C C . ALA A 1 201 ? -12.028 5.610 34.927 1.00 91.81 201 ALA A C 1
ATOM 1571 O O . ALA A 1 201 ? -11.692 6.372 35.829 1.00 91.81 201 ALA A O 1
ATOM 1572 N N . THR A 1 202 ? -13.310 5.355 34.655 1.00 94.44 202 THR A N 1
ATOM 1573 C CA . THR A 1 202 ? -14.427 6.055 35.316 1.00 94.44 202 THR A CA 1
ATOM 1574 C C . THR A 1 202 ? -15.034 5.288 36.487 1.00 94.44 202 THR A C 1
ATOM 1576 O O . THR A 1 202 ? -15.524 5.912 37.429 1.00 94.44 202 THR A O 1
ATOM 1579 N N . LEU A 1 203 ? -15.000 3.951 36.473 1.00 94.50 203 LEU A N 1
ATOM 1580 C CA . LEU A 1 203 ? -15.508 3.147 37.582 1.00 94.50 203 LEU A CA 1
ATOM 1581 C C . LEU A 1 203 ? -14.420 2.989 38.656 1.00 94.50 203 LEU A C 1
ATOM 1583 O O . LEU A 1 203 ? -13.291 2.618 38.328 1.00 94.50 203 LEU A O 1
ATOM 1587 N N . PRO A 1 204 ? -14.729 3.239 39.941 1.00 91.38 204 PRO A N 1
ATOM 1588 C CA . PRO A 1 204 ? -13.760 3.072 41.012 1.00 91.38 204 PRO A CA 1
ATOM 1589 C C . PRO A 1 204 ? -13.314 1.614 41.115 1.00 91.38 204 PRO A C 1
ATOM 1591 O O . PRO A 1 204 ? -14.078 0.681 40.850 1.00 91.38 204 PRO A O 1
ATOM 1594 N N . ALA A 1 205 ? -12.063 1.421 41.528 1.00 83.81 205 ALA A N 1
ATOM 1595 C CA . ALA A 1 205 ? -11.568 0.102 41.865 1.00 83.81 205 ALA A CA 1
ATOM 1596 C C . ALA A 1 205 ? -12.380 -0.444 43.049 1.00 83.81 205 ALA A C 1
ATOM 1598 O O . ALA A 1 205 ? -12.313 0.091 44.151 1.00 83.81 205 ALA A O 1
ATOM 1599 N N . THR A 1 206 ? -13.179 -1.483 42.810 1.00 81.62 206 THR A N 1
ATOM 1600 C CA . THR A 1 206 ? -13.857 -2.240 43.870 1.00 81.62 206 THR A CA 1
ATOM 1601 C C . THR A 1 206 ? -12.802 -2.811 44.816 1.00 81.62 206 THR A C 1
ATOM 1603 O O . THR A 1 206 ? -12.005 -3.650 44.392 1.00 81.62 206 THR A O 1
ATOM 1606 N N . ALA A 1 207 ? -12.778 -2.333 46.061 1.00 73.44 207 ALA A N 1
ATOM 1607 C CA . ALA A 1 207 ? -11.792 -2.722 47.070 1.00 73.44 207 ALA A CA 1
ATOM 1608 C C . ALA A 1 207 ? -11.929 -4.191 47.517 1.00 73.44 207 ALA A C 1
ATOM 1610 O O . ALA A 1 207 ? -10.964 -4.763 48.011 1.00 73.44 207 ALA A O 1
ATOM 1611 N N . ASP A 1 208 ? -13.082 -4.816 47.260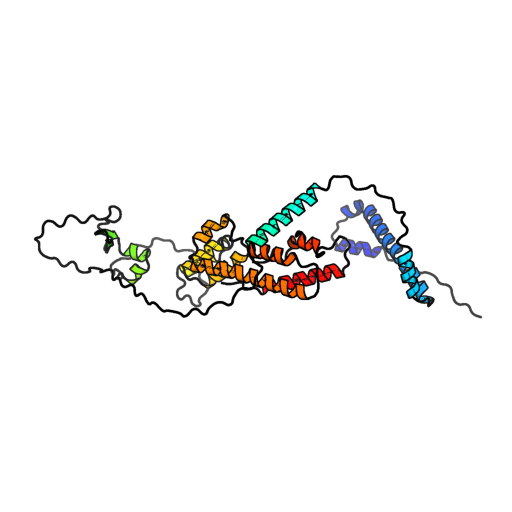 1.00 65.44 208 ASP A N 1
ATOM 1612 C CA . ASP A 1 208 ? -13.452 -6.108 47.855 1.00 65.44 208 ASP A CA 1
ATOM 1613 C C . ASP A 1 208 ? -13.355 -7.302 46.891 1.00 65.44 208 ASP A C 1
ATOM 1615 O O . ASP A 1 208 ? -13.841 -8.391 47.187 1.00 65.44 208 ASP A O 1
ATOM 1619 N N . ALA A 1 209 ? -12.730 -7.132 45.721 1.00 58.69 209 ALA A N 1
ATOM 1620 C CA . ALA A 1 209 ? -12.451 -8.262 44.839 1.00 58.69 209 ALA A CA 1
ATOM 1621 C C . ALA A 1 209 ? -11.242 -9.042 45.379 1.00 58.69 209 ALA A C 1
ATOM 1623 O O . ALA A 1 209 ? -10.112 -8.845 44.926 1.00 58.69 209 ALA A O 1
ATOM 1624 N N . GLU A 1 210 ? -11.494 -9.904 46.367 1.00 53.69 210 GLU A N 1
ATOM 1625 C CA . GLU A 1 210 ? -10.559 -10.930 46.824 1.00 53.69 210 GLU A CA 1
ATOM 1626 C C . GLU A 1 210 ? -9.980 -11.647 45.587 1.00 53.69 210 GLU A C 1
ATOM 1628 O O . GLU A 1 210 ? -10.741 -12.066 44.703 1.00 53.69 210 GLU A O 1
ATOM 1633 N N . PRO A 1 211 ? -8.644 -11.713 45.435 1.00 54.06 211 PRO A N 1
ATOM 1634 C CA . PRO A 1 211 ? -8.027 -12.251 44.235 1.00 54.06 211 PRO A CA 1
ATOM 1635 C C . PRO A 1 211 ? -8.389 -13.730 44.113 1.00 54.06 211 PRO A C 1
ATOM 1637 O O . PRO A 1 211 ? -7.840 -14.574 44.818 1.00 54.06 211 PRO A O 1
ATOM 1640 N N . ALA A 1 212 ? -9.315 -14.040 43.202 1.00 49.44 212 ALA A N 1
ATOM 1641 C CA . ALA A 1 212 ? -9.643 -15.410 42.838 1.00 49.44 212 ALA A CA 1
ATOM 1642 C C . ALA A 1 212 ? -8.338 -16.190 42.574 1.00 49.44 212 ALA A C 1
ATOM 1644 O O . ALA A 1 212 ? -7.454 -15.663 41.884 1.00 49.44 212 ALA A O 1
ATOM 1645 N N . PRO A 1 213 ? -8.182 -17.410 43.122 1.00 51.72 213 PRO A N 1
ATOM 1646 C CA . PRO A 1 213 ? -6.923 -18.140 43.085 1.00 51.72 213 PRO A CA 1
ATOM 1647 C C . PRO A 1 213 ? -6.495 -18.369 41.636 1.00 51.72 213 PRO A C 1
ATOM 1649 O O . PRO A 1 213 ? -7.125 -19.107 40.878 1.00 51.72 213 PRO A O 1
ATOM 1652 N N . ALA A 1 214 ? -5.411 -17.699 41.249 1.00 42.75 214 ALA A N 1
ATOM 1653 C CA . ALA A 1 214 ? -4.765 -17.846 39.959 1.00 42.75 214 ALA A CA 1
ATOM 1654 C C . ALA A 1 214 ? -4.146 -19.249 39.857 1.00 42.75 214 ALA A C 1
ATOM 1656 O O . ALA A 1 214 ? -2.979 -19.464 40.187 1.00 42.75 214 ALA A O 1
ATOM 1657 N N . ALA A 1 215 ? -4.936 -20.222 39.408 1.00 40.09 215 ALA A N 1
ATOM 1658 C CA . ALA A 1 215 ? -4.444 -21.541 39.054 1.00 40.09 215 ALA A CA 1
ATOM 1659 C C . ALA A 1 215 ? -3.604 -21.459 37.765 1.00 40.09 215 ALA A C 1
ATOM 1661 O O . ALA A 1 215 ? -4.116 -21.314 36.658 1.00 40.09 215 ALA A O 1
ATOM 1662 N N . SER A 1 216 ? -2.285 -21.510 37.964 1.00 45.53 216 SER A N 1
ATOM 1663 C CA . SER A 1 216 ? -1.274 -22.164 37.123 1.00 45.53 216 SER A CA 1
ATOM 1664 C C . SER A 1 216 ? -1.380 -22.018 35.595 1.00 45.53 216 SER A C 1
ATOM 1666 O O . SER A 1 216 ? -1.729 -22.962 34.893 1.00 45.53 216 SER A O 1
ATOM 1668 N N . LEU A 1 217 ? -0.914 -20.890 35.061 1.00 39.81 217 LEU A N 1
ATOM 1669 C CA . LEU A 1 217 ? -0.340 -20.811 33.708 1.00 39.81 217 LEU A CA 1
ATOM 1670 C C . LEU A 1 217 ? 0.868 -19.863 33.746 1.00 39.81 217 LEU A C 1
ATOM 1672 O O . LEU A 1 217 ? 0.832 -18.749 33.233 1.00 39.81 217 LEU A O 1
ATOM 1676 N N . HIS A 1 218 ? 1.941 -20.276 34.428 1.00 46.66 218 HIS A N 1
ATOM 1677 C CA . HIS A 1 218 ? 3.199 -19.525 34.428 1.00 46.66 218 HIS A CA 1
ATOM 1678 C C . HIS A 1 218 ? 4.413 -20.445 34.621 1.00 46.66 218 HIS A C 1
ATOM 1680 O O . HIS A 1 218 ? 4.906 -20.625 35.727 1.00 46.66 218 HIS A O 1
ATOM 1686 N N . ALA A 1 219 ? 4.920 -21.007 33.523 1.00 46.34 219 ALA A N 1
ATOM 1687 C CA . ALA A 1 219 ? 6.284 -21.529 33.438 1.00 46.34 219 ALA A CA 1
ATOM 1688 C C . ALA A 1 219 ? 6.694 -21.649 31.962 1.00 46.34 219 ALA A C 1
ATOM 1690 O O . ALA A 1 219 ? 6.391 -22.656 31.343 1.00 46.34 219 ALA A O 1
ATOM 1691 N N . CYS A 1 220 ? 7.304 -20.591 31.404 1.00 39.97 220 CYS A N 1
ATOM 1692 C CA . CYS A 1 220 ? 8.215 -20.616 30.240 1.00 39.97 220 CYS A CA 1
ATOM 1693 C C . CYS A 1 220 ? 8.576 -19.179 29.803 1.00 39.97 220 CYS A C 1
ATOM 1695 O O . CYS A 1 220 ? 8.250 -18.768 28.701 1.00 39.97 220 CYS A O 1
ATOM 1697 N N . CYS A 1 221 ? 9.243 -18.387 30.645 1.00 40.97 221 CYS A N 1
ATOM 1698 C CA . CYS A 1 221 ? 10.032 -17.247 30.154 1.00 40.97 221 CYS A CA 1
ATOM 1699 C C . CYS A 1 221 ? 11.293 -17.132 31.008 1.00 40.97 221 CYS A C 1
ATOM 1701 O O . CYS A 1 221 ? 11.237 -16.714 32.164 1.00 40.97 221 CYS A O 1
ATOM 1703 N N . GLY A 1 222 ? 12.413 -17.561 30.426 1.00 40.06 222 GLY A N 1
ATOM 1704 C CA . GLY A 1 222 ? 13.745 -17.440 31.000 1.00 40.06 222 GLY A CA 1
ATOM 1705 C C . GLY A 1 222 ? 14.170 -15.979 31.133 1.00 40.06 222 GLY A C 1
ATOM 1706 O O . GLY A 1 222 ? 13.878 -15.138 30.285 1.00 40.06 222 GLY A O 1
ATOM 1707 N N . ALA A 1 223 ? 14.847 -15.697 32.240 1.00 44.25 223 ALA A N 1
ATOM 1708 C CA . ALA A 1 223 ? 15.395 -14.401 32.596 1.00 44.25 223 ALA A CA 1
ATOM 1709 C C . ALA A 1 223 ? 16.681 -14.114 31.807 1.00 44.25 223 ALA A C 1
ATOM 1711 O O . ALA A 1 223 ? 17.554 -14.977 31.735 1.00 44.25 223 ALA A O 1
ATOM 1712 N N . GLY A 1 224 ? 16.833 -12.897 31.272 1.00 43.91 224 GLY A N 1
ATOM 1713 C CA . GLY A 1 224 ? 18.091 -12.549 30.612 1.00 43.91 224 GLY A CA 1
ATOM 1714 C C . GLY A 1 224 ? 18.256 -11.177 29.960 1.00 43.91 224 GLY A C 1
ATOM 1715 O O . GLY A 1 224 ? 19.145 -11.060 29.132 1.00 43.91 224 GLY A O 1
ATOM 1716 N N . SER A 1 225 ? 17.487 -10.132 30.286 1.00 40.91 225 SER A N 1
ATOM 1717 C CA . SER A 1 225 ? 17.908 -8.756 29.956 1.00 40.91 225 SER A CA 1
ATOM 1718 C C . SER A 1 225 ? 17.232 -7.722 30.859 1.00 40.91 225 SER A C 1
ATOM 1720 O O . SER A 1 225 ? 16.041 -7.431 30.774 1.00 40.91 225 SER A O 1
ATOM 1722 N N . ARG A 1 226 ? 18.016 -7.174 31.793 1.00 46.59 226 ARG A N 1
ATOM 1723 C CA . ARG A 1 226 ? 17.624 -6.053 32.651 1.00 46.59 226 ARG A CA 1
ATOM 1724 C C . ARG A 1 226 ? 18.060 -4.757 31.975 1.00 46.59 226 ARG A C 1
ATOM 1726 O O . ARG A 1 226 ? 19.224 -4.388 32.046 1.00 46.59 226 ARG A O 1
ATOM 1733 N N . GLY A 1 227 ? 17.115 -4.068 31.348 1.00 45.91 227 GLY A N 1
ATOM 1734 C CA . GLY A 1 227 ? 17.296 -2.698 30.879 1.00 45.91 227 GLY A CA 1
ATOM 1735 C C . GLY A 1 227 ? 15.976 -2.133 30.367 1.00 45.91 227 GLY A C 1
ATOM 1736 O O . GLY A 1 227 ? 15.555 -2.473 29.273 1.00 45.91 227 GLY A O 1
ATOM 1737 N N . ALA A 1 228 ? 15.318 -1.297 31.175 1.00 46.53 228 ALA A N 1
ATOM 1738 C CA . ALA A 1 228 ? 14.147 -0.494 30.799 1.00 46.53 228 ALA A CA 1
ATOM 1739 C C . ALA A 1 228 ? 12.837 -1.243 30.427 1.00 46.53 228 ALA A C 1
ATOM 1741 O O . ALA A 1 228 ? 12.157 -0.882 29.471 1.00 46.53 228 ALA A O 1
ATOM 1742 N N . LEU A 1 229 ? 12.390 -2.215 31.238 1.00 53.69 229 LEU A N 1
ATOM 1743 C CA . LEU A 1 229 ? 10.980 -2.659 31.239 1.00 53.69 229 LEU A CA 1
ATOM 1744 C C . LEU A 1 229 ? 10.098 -1.668 32.021 1.00 53.69 229 LEU A C 1
ATOM 1746 O O . LEU A 1 229 ? 9.665 -1.927 33.141 1.00 53.69 229 LEU A O 1
ATOM 1750 N N . GLY A 1 230 ? 9.829 -0.509 31.428 1.00 50.88 230 GLY A N 1
ATOM 1751 C CA . GLY A 1 230 ? 8.775 0.396 31.878 1.00 50.88 230 GLY A CA 1
ATOM 1752 C C . GLY A 1 230 ? 7.589 0.312 30.922 1.00 50.88 230 GLY A C 1
ATOM 1753 O O . GLY A 1 230 ? 7.617 0.950 29.879 1.00 50.88 230 GLY A O 1
ATOM 1754 N N . ARG A 1 231 ? 6.539 -0.444 31.278 1.00 48.66 231 ARG A N 1
ATOM 1755 C CA . ARG A 1 231 ? 5.268 -0.583 30.521 1.00 48.66 231 ARG A CA 1
ATOM 1756 C C . ARG A 1 231 ? 5.321 -1.375 29.204 1.00 48.66 231 ARG A C 1
ATOM 1758 O O . ARG A 1 231 ? 4.544 -1.103 28.290 1.00 48.66 231 ARG A O 1
ATOM 1765 N N . THR A 1 232 ? 6.122 -2.433 29.125 1.00 56.69 232 THR A N 1
ATOM 1766 C CA . THR A 1 232 ? 5.932 -3.511 28.134 1.00 56.69 232 THR A CA 1
ATOM 1767 C C . THR A 1 232 ? 4.701 -4.356 28.502 1.00 56.69 232 THR A C 1
ATOM 1769 O O . THR A 1 232 ? 4.783 -5.521 28.878 1.00 56.69 232 THR A O 1
ATOM 1772 N N . GLY A 1 233 ? 3.524 -3.723 28.465 1.00 71.44 233 GLY A N 1
ATOM 1773 C CA . GLY A 1 233 ? 2.231 -4.384 28.620 1.00 71.44 233 GLY A CA 1
ATOM 1774 C C . GLY A 1 233 ? 1.908 -5.275 27.420 1.00 71.44 233 GLY A C 1
ATOM 1775 O O . GLY A 1 233 ? 2.678 -5.347 26.464 1.00 71.44 233 GLY A O 1
ATOM 1776 N N . ALA A 1 234 ? 0.738 -5.918 27.443 1.00 74.75 234 ALA A N 1
ATOM 1777 C CA . ALA A 1 234 ? 0.241 -6.802 26.380 1.00 74.75 234 ALA A CA 1
ATOM 1778 C C . ALA A 1 234 ? 0.437 -6.250 24.949 1.00 74.75 234 ALA A C 1
ATOM 1780 O O . ALA A 1 234 ? 0.666 -7.020 24.025 1.00 74.75 234 ALA A O 1
ATOM 1781 N N . VAL A 1 235 ? 0.437 -4.923 24.781 1.00 77.06 235 VAL A N 1
ATOM 1782 C CA . VAL A 1 235 ? 0.729 -4.224 23.520 1.00 77.06 235 VAL A CA 1
ATOM 1783 C C . VAL A 1 235 ? 2.110 -4.560 22.947 1.00 77.06 235 VAL A C 1
ATOM 1785 O O . VAL A 1 235 ? 2.207 -4.796 21.751 1.00 77.06 235 VAL A O 1
ATOM 1788 N N . ALA A 1 236 ? 3.168 -4.620 23.760 1.00 81.44 236 ALA A N 1
ATOM 1789 C CA . ALA A 1 236 ? 4.509 -4.962 23.278 1.00 81.44 236 ALA A CA 1
ATOM 1790 C C . ALA A 1 236 ? 4.565 -6.411 22.775 1.00 81.44 236 ALA A C 1
ATOM 1792 O O . ALA A 1 236 ? 5.111 -6.677 21.715 1.00 81.44 236 ALA A O 1
ATOM 1793 N N . ARG A 1 237 ? 3.897 -7.333 23.480 1.00 81.75 237 ARG A N 1
ATOM 1794 C CA . ARG A 1 237 ? 3.816 -8.740 23.068 1.00 81.75 237 ARG A CA 1
ATOM 1795 C C . ARG A 1 237 ? 2.997 -8.914 21.786 1.00 81.75 237 ARG A C 1
ATOM 1797 O O . ARG A 1 237 ? 3.369 -9.702 20.929 1.00 81.75 237 ARG A O 1
ATOM 1804 N N . VAL A 1 238 ? 1.910 -8.155 21.637 1.00 79.31 238 VAL A N 1
ATOM 1805 C CA . VAL A 1 238 ? 1.135 -8.112 20.389 1.00 79.31 238 VAL A CA 1
ATOM 1806 C C . VAL A 1 238 ? 1.971 -7.513 19.257 1.00 79.31 238 VAL A C 1
ATOM 1808 O O . VAL A 1 238 ? 1.930 -8.037 18.155 1.00 79.31 238 VAL A O 1
ATOM 1811 N N . ARG A 1 239 ? 2.779 -6.477 19.515 1.00 81.69 239 ARG A N 1
ATOM 1812 C CA . ARG A 1 239 ? 3.707 -5.915 18.521 1.00 81.69 239 ARG A CA 1
ATOM 1813 C C . ARG A 1 239 ? 4.783 -6.904 18.094 1.00 81.69 239 ARG A C 1
ATOM 1815 O O . ARG A 1 239 ? 5.010 -7.023 16.900 1.00 81.69 239 ARG A O 1
ATOM 1822 N N . ASP A 1 240 ? 5.368 -7.658 19.020 1.00 83.25 240 ASP A N 1
ATOM 1823 C CA . ASP A 1 240 ? 6.334 -8.711 18.680 1.00 83.25 240 ASP A CA 1
ATOM 1824 C C . ASP A 1 240 ? 5.684 -9.811 17.828 1.00 83.25 240 ASP A C 1
ATOM 1826 O O . ASP A 1 240 ? 6.270 -10.275 16.853 1.00 83.25 240 ASP A O 1
ATOM 1830 N N . MET A 1 241 ? 4.438 -10.188 18.140 1.00 80.75 241 MET A N 1
ATOM 1831 C CA . MET A 1 241 ? 3.668 -11.136 17.324 1.00 80.75 241 MET A CA 1
ATOM 1832 C C . MET A 1 241 ? 3.335 -10.569 15.937 1.00 80.75 241 MET A C 1
ATOM 1834 O O . MET A 1 241 ? 3.380 -11.300 14.950 1.00 80.75 241 MET A O 1
ATOM 1838 N N . LEU A 1 242 ? 3.027 -9.272 15.854 1.00 79.12 242 LEU A N 1
ATOM 1839 C CA . LEU A 1 242 ? 2.731 -8.568 14.604 1.00 79.12 242 LEU A CA 1
ATOM 1840 C C . LEU A 1 242 ? 3.974 -8.288 13.757 1.00 79.12 242 LEU A C 1
ATOM 1842 O O . LEU A 1 242 ? 3.862 -8.172 12.545 1.00 79.12 242 LEU A O 1
ATOM 1846 N N . GLY A 1 243 ? 5.149 -8.187 14.377 1.00 75.62 243 GLY A N 1
ATOM 1847 C CA . GLY A 1 243 ? 6.434 -8.116 13.684 1.00 75.62 243 GLY A CA 1
ATOM 1848 C C . GLY A 1 243 ? 6.902 -9.470 13.143 1.00 75.62 243 GLY A C 1
ATOM 1849 O O . GLY A 1 243 ? 7.878 -9.524 12.398 1.00 75.62 243 GLY A O 1
ATOM 1850 N N . GLY A 1 244 ? 6.220 -10.562 13.506 1.00 81.81 244 GLY A N 1
ATOM 1851 C CA . GLY A 1 244 ? 6.470 -11.892 12.964 1.00 81.81 244 GLY A CA 1
ATOM 1852 C C . GLY A 1 244 ? 6.099 -12.011 11.482 1.00 81.81 244 GLY A C 1
ATOM 1853 O O . GLY A 1 244 ? 5.295 -11.249 10.946 1.00 81.81 244 GLY A O 1
ATOM 1854 N N . THR A 1 245 ? 6.653 -13.028 10.819 1.00 80.25 245 THR A N 1
ATOM 1855 C CA . THR A 1 245 ? 6.471 -13.283 9.377 1.00 80.25 245 THR A CA 1
ATOM 1856 C C . THR A 1 245 ? 5.008 -13.429 8.954 1.00 80.25 245 THR A C 1
ATOM 1858 O O . THR A 1 245 ? 4.671 -13.084 7.829 1.00 80.25 245 THR A O 1
ATOM 1861 N N . ALA A 1 246 ? 4.126 -13.863 9.860 1.00 79.19 246 ALA A N 1
ATOM 1862 C CA . ALA A 1 246 ? 2.705 -14.063 9.579 1.00 79.19 246 ALA A CA 1
ATOM 1863 C C . ALA A 1 246 ? 1.988 -12.790 9.091 1.00 79.19 246 ALA A C 1
ATOM 1865 O O . ALA A 1 246 ? 1.071 -12.870 8.284 1.00 79.19 246 ALA A O 1
ATOM 1866 N N . PHE A 1 247 ? 2.405 -11.606 9.548 1.00 79.88 247 PHE A N 1
ATOM 1867 C CA . PHE A 1 247 ? 1.786 -10.345 9.122 1.00 79.88 247 PHE A CA 1
ATOM 1868 C C . PHE A 1 247 ? 2.492 -9.693 7.935 1.00 79.88 247 PHE A C 1
ATOM 1870 O O . PHE A 1 247 ? 1.931 -8.780 7.328 1.00 79.88 247 PHE A O 1
ATOM 1877 N N . ALA A 1 248 ? 3.679 -10.184 7.566 1.00 82.62 248 ALA A N 1
ATOM 1878 C CA . ALA A 1 248 ? 4.338 -9.778 6.329 1.00 82.62 248 ALA A CA 1
ATOM 1879 C C . ALA A 1 248 ? 3.544 -10.234 5.091 1.00 82.62 248 ALA A C 1
ATOM 1881 O O . ALA A 1 248 ? 3.625 -9.590 4.050 1.00 82.62 248 ALA A O 1
ATOM 1882 N N . GLU A 1 249 ? 2.739 -11.295 5.220 1.00 90.81 249 GLU A N 1
ATOM 1883 C CA . GLU A 1 249 ? 1.872 -11.811 4.153 1.00 90.81 249 GLU A CA 1
ATOM 1884 C C . GLU A 1 249 ? 0.600 -10.967 3.945 1.00 90.81 249 GLU A C 1
ATOM 18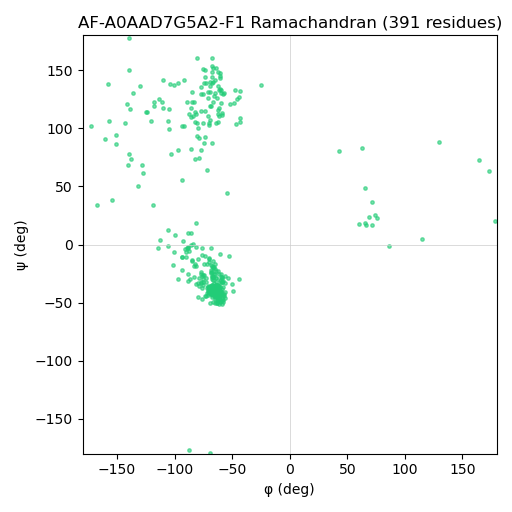86 O O . GLU A 1 249 ? 0.041 -10.945 2.851 1.00 90.81 249 GLU A O 1
ATOM 1891 N N . GLU A 1 250 ? 0.150 -10.222 4.964 1.00 94.56 250 GLU A N 1
ATOM 1892 C CA . GLU A 1 250 ? -1.094 -9.437 4.919 1.00 94.56 250 GLU A CA 1
ATOM 1893 C C . GLU A 1 250 ? -0.882 -7.959 5.324 1.00 94.56 250 GLU A C 1
ATOM 1895 O O . GLU A 1 250 ? -1.495 -7.463 6.284 1.00 94.56 250 GLU A O 1
ATOM 1900 N N . PRO A 1 251 ? -0.059 -7.189 4.586 1.00 96.19 251 PRO A N 1
ATOM 1901 C CA . PRO A 1 251 ? 0.363 -5.851 5.007 1.00 96.19 251 PRO A CA 1
ATOM 1902 C C . PRO A 1 251 ? -0.800 -4.849 5.102 1.00 96.19 251 PRO A C 1
ATOM 1904 O O . PRO A 1 251 ? -0.784 -3.968 5.960 1.00 96.19 251 PRO A O 1
ATOM 1907 N N . LEU A 1 252 ? -1.865 -5.008 4.304 1.00 97.12 252 LEU A N 1
ATOM 1908 C CA . LEU A 1 252 ? -3.064 -4.159 4.388 1.00 97.12 252 LEU A CA 1
ATOM 1909 C C . LEU A 1 252 ? -3.823 -4.325 5.710 1.00 97.12 252 LEU A C 1
ATOM 1911 O O . LEU A 1 252 ? -4.327 -3.348 6.267 1.00 97.12 252 LEU A O 1
ATOM 1915 N N . ARG A 1 253 ? -3.899 -5.553 6.236 1.00 95.69 253 ARG A N 1
ATOM 1916 C CA . ARG A 1 253 ? -4.560 -5.825 7.520 1.00 95.69 253 ARG A CA 1
ATOM 1917 C C . ARG A 1 253 ? -3.741 -5.269 8.678 1.00 95.69 253 ARG A C 1
ATOM 1919 O O . ARG A 1 253 ? -4.317 -4.646 9.573 1.00 95.69 253 ARG A O 1
ATOM 1926 N N . LEU A 1 254 ? -2.416 -5.424 8.622 1.00 95.19 254 LEU A N 1
ATOM 1927 C CA . LEU A 1 254 ? -1.505 -4.816 9.590 1.00 95.19 254 LEU A CA 1
ATOM 1928 C C . LEU A 1 254 ? -1.617 -3.285 9.569 1.00 95.19 254 LEU A C 1
ATOM 1930 O O . LEU A 1 254 ? -1.758 -2.670 10.625 1.00 95.19 254 LEU A O 1
ATOM 1934 N N . TYR A 1 255 ? -1.649 -2.677 8.379 1.00 96.69 255 TYR A N 1
ATOM 1935 C CA . TYR A 1 255 ? -1.829 -1.235 8.219 1.00 96.69 255 TYR A CA 1
ATOM 1936 C C . TYR A 1 255 ? -3.156 -0.752 8.820 1.00 96.69 255 TYR A C 1
ATOM 1938 O O . TYR A 1 255 ? -3.172 0.187 9.617 1.00 96.69 255 TYR A O 1
ATOM 1946 N N . ALA A 1 256 ? -4.271 -1.424 8.507 1.00 96.62 256 ALA A N 1
ATOM 1947 C CA . ALA A 1 256 ? -5.587 -1.090 9.053 1.00 96.62 256 ALA A CA 1
ATOM 1948 C C . ALA A 1 256 ? -5.599 -1.122 10.591 1.00 96.62 256 ALA A C 1
ATOM 1950 O O . ALA A 1 256 ? -6.141 -0.215 11.231 1.00 96.62 256 ALA A O 1
ATOM 1951 N N . LEU A 1 257 ? -4.990 -2.154 11.185 1.00 95.12 257 LEU A N 1
ATOM 1952 C CA . LEU A 1 257 ? -4.880 -2.296 12.634 1.00 95.12 257 LEU A CA 1
ATOM 1953 C C . LEU A 1 257 ? -4.019 -1.180 13.231 1.00 95.12 257 LEU A C 1
ATOM 1955 O O . LEU A 1 257 ? -4.471 -0.504 14.153 1.00 95.12 257 LEU A O 1
ATOM 1959 N N . ALA A 1 258 ? -2.830 -0.952 12.672 1.00 95.00 258 ALA A N 1
ATOM 1960 C CA . ALA A 1 258 ? -1.875 0.032 13.165 1.00 95.00 258 ALA A CA 1
ATOM 1961 C C . ALA A 1 258 ? -2.432 1.464 13.116 1.00 95.00 258 ALA A C 1
ATOM 1963 O O . ALA A 1 258 ? -2.278 2.228 14.069 1.00 95.00 258 ALA A O 1
ATOM 1964 N N . VAL A 1 259 ? -3.161 1.824 12.053 1.00 96.94 259 VAL A N 1
ATOM 1965 C CA . VAL A 1 259 ? -3.816 3.138 11.962 1.00 96.94 259 VAL A CA 1
ATOM 1966 C C . VAL A 1 259 ? -4.921 3.285 13.012 1.00 96.94 259 VAL A C 1
ATOM 1968 O O . VAL A 1 259 ? -5.044 4.346 13.624 1.00 96.94 259 VAL A O 1
ATOM 1971 N N . ARG A 1 260 ? -5.718 2.238 13.262 1.00 95.44 260 ARG A N 1
ATOM 1972 C CA . ARG A 1 260 ? -6.792 2.273 14.272 1.00 95.44 260 ARG A CA 1
ATOM 1973 C C . ARG A 1 260 ? -6.262 2.375 15.700 1.00 95.44 260 ARG A C 1
ATOM 1975 O O . ARG A 1 260 ? -6.908 3.001 16.535 1.00 95.44 260 ARG A O 1
ATOM 1982 N N . THR A 1 261 ? -5.120 1.755 15.986 1.00 94.06 261 THR A N 1
ATOM 1983 C CA . THR A 1 261 ? -4.496 1.749 17.319 1.00 94.06 261 THR A CA 1
ATOM 1984 C C . THR A 1 261 ? -3.524 2.909 17.544 1.00 94.06 261 THR A C 1
ATOM 1986 O O . THR A 1 261 ? -3.047 3.086 18.664 1.00 94.06 261 THR A O 1
ATOM 1989 N N . GLY A 1 262 ? -3.233 3.713 16.514 1.00 94.44 262 GLY A N 1
ATOM 1990 C CA . GLY A 1 262 ? -2.287 4.830 16.598 1.00 94.44 262 GLY A CA 1
ATOM 1991 C C . GLY A 1 262 ? -0.818 4.392 16.639 1.00 94.44 262 GLY A C 1
ATOM 1992 O O . GLY A 1 262 ? 0.031 5.098 17.180 1.00 94.44 262 GLY A O 1
ATOM 1993 N N . TRP A 1 263 ? -0.505 3.218 16.097 1.00 93.75 263 TRP A N 1
ATOM 1994 C CA . TRP A 1 263 ? 0.844 2.658 16.015 1.00 93.75 263 TRP A CA 1
ATOM 1995 C C . TRP A 1 263 ? 1.562 3.182 14.771 1.00 93.75 263 TRP A C 1
ATOM 1997 O O . TRP A 1 263 ? 1.549 2.563 13.710 1.00 93.75 263 TRP A O 1
ATOM 2007 N N . ALA A 1 264 ? 2.118 4.389 14.887 1.00 94.25 264 ALA A N 1
ATOM 2008 C CA . ALA A 1 264 ? 2.643 5.134 13.746 1.00 94.25 264 ALA A CA 1
ATOM 2009 C C . ALA A 1 264 ? 3.805 4.430 13.023 1.00 94.25 264 ALA A C 1
ATOM 2011 O O . ALA A 1 264 ? 3.831 4.431 11.794 1.00 94.25 264 ALA A O 1
ATOM 2012 N N . GLU A 1 265 ? 4.736 3.815 13.755 1.00 91.62 265 GLU A N 1
ATOM 2013 C CA . GLU A 1 265 ? 5.900 3.143 13.157 1.00 91.62 265 GLU A CA 1
ATOM 2014 C C . GLU A 1 265 ? 5.491 1.862 12.421 1.00 91.62 265 GLU A C 1
ATOM 2016 O O . GLU A 1 265 ? 5.904 1.626 11.288 1.00 91.62 265 GLU A O 1
ATOM 2021 N N . GLU A 1 266 ? 4.591 1.077 13.011 1.00 92.75 266 GLU A N 1
ATOM 2022 C CA . GLU A 1 266 ? 4.038 -0.134 12.411 1.00 92.75 266 GLU A CA 1
ATOM 2023 C C . GLU A 1 266 ? 3.170 0.194 11.192 1.00 92.75 266 GLU A C 1
ATOM 2025 O O . GLU A 1 266 ? 3.256 -0.486 10.172 1.00 92.75 266 GLU A O 1
ATOM 2030 N N . ALA A 1 267 ? 2.381 1.272 11.253 1.00 95.56 267 ALA A N 1
ATOM 2031 C CA . ALA A 1 267 ? 1.628 1.761 10.103 1.00 95.56 267 ALA A CA 1
ATOM 2032 C C . ALA A 1 267 ? 2.572 2.194 8.972 1.00 95.56 267 ALA A C 1
ATOM 2034 O O . ALA A 1 267 ? 2.298 1.922 7.805 1.00 95.56 267 ALA A O 1
ATOM 2035 N N . ARG A 1 268 ? 3.703 2.830 9.301 1.00 95.62 268 ARG A N 1
ATOM 2036 C CA . ARG A 1 268 ? 4.710 3.237 8.317 1.00 95.62 268 ARG A CA 1
ATOM 2037 C C . ARG A 1 268 ? 5.361 2.022 7.647 1.00 95.62 268 ARG A C 1
ATOM 2039 O O . ARG A 1 268 ? 5.416 1.966 6.421 1.00 95.62 268 ARG A O 1
ATOM 2046 N N . GLY A 1 269 ? 5.775 1.027 8.433 1.00 93.62 269 GLY A N 1
ATOM 2047 C CA . GLY A 1 269 ? 6.339 -0.226 7.920 1.00 93.62 269 GLY A CA 1
ATOM 2048 C C . GLY A 1 269 ? 5.346 -1.025 7.069 1.00 93.62 269 GLY A C 1
ATOM 2049 O O . GLY A 1 269 ? 5.687 -1.477 5.978 1.00 93.62 269 GLY A O 1
ATOM 2050 N N . ALA A 1 270 ? 4.092 -1.130 7.516 1.00 95.38 270 ALA A N 1
ATOM 2051 C CA . ALA A 1 270 ? 3.039 -1.817 6.775 1.00 95.38 270 ALA A CA 1
ATOM 2052 C C . ALA A 1 270 ? 2.696 -1.102 5.458 1.00 95.38 270 ALA A C 1
ATOM 2054 O O . ALA A 1 270 ? 2.571 -1.758 4.429 1.00 95.38 270 ALA A O 1
ATOM 2055 N N . ALA A 1 271 ? 2.620 0.235 5.452 1.00 96.88 271 ALA A N 1
ATOM 2056 C CA . ALA A 1 271 ? 2.414 1.003 4.222 1.00 96.88 271 ALA A CA 1
ATOM 2057 C C . ALA A 1 271 ? 3.559 0.804 3.217 1.00 96.88 271 ALA A C 1
ATOM 2059 O O . ALA A 1 271 ? 3.323 0.674 2.017 1.00 96.88 271 ALA A O 1
ATOM 2060 N N . ARG A 1 272 ? 4.805 0.708 3.690 1.00 95.75 272 ARG A N 1
ATOM 2061 C CA . ARG A 1 272 ? 5.935 0.377 2.817 1.00 95.75 272 ARG A CA 1
ATOM 2062 C C . ARG A 1 272 ? 5.782 -1.012 2.194 1.00 95.75 272 ARG A C 1
ATOM 2064 O O . ARG A 1 272 ? 6.029 -1.176 1.003 1.00 95.75 272 ARG A O 1
ATOM 2071 N N . ALA A 1 273 ? 5.331 -1.997 2.970 1.00 95.06 273 ALA A N 1
ATOM 2072 C CA . ALA A 1 273 ? 5.087 -3.351 2.475 1.00 95.06 273 ALA A CA 1
ATOM 2073 C C . ALA A 1 273 ? 3.931 -3.420 1.455 1.00 95.06 273 ALA A C 1
ATOM 2075 O O . ALA A 1 273 ? 3.963 -4.252 0.552 1.00 95.06 273 ALA A O 1
ATOM 2076 N N . THR A 1 274 ? 2.945 -2.515 1.526 1.00 96.94 274 THR A N 1
ATOM 2077 C CA . THR A 1 274 ? 1.857 -2.458 0.528 1.00 96.94 274 THR A CA 1
ATOM 2078 C C . THR A 1 274 ? 2.293 -1.979 -0.856 1.00 96.94 274 THR A C 1
ATOM 2080 O O . THR A 1 274 ? 1.550 -2.171 -1.812 1.00 96.94 274 THR A O 1
ATOM 2083 N N . LEU A 1 275 ? 3.498 -1.415 -1.006 1.00 96.62 275 LEU A N 1
ATOM 2084 C CA . LEU A 1 275 ? 3.996 -0.960 -2.308 1.00 96.62 275 LEU A CA 1
ATOM 2085 C C . LEU A 1 275 ? 4.177 -2.104 -3.317 1.00 96.62 275 LEU A C 1
ATOM 2087 O O . LEU A 1 275 ? 4.173 -1.858 -4.520 1.00 96.62 275 LEU A O 1
ATOM 2091 N N . GLY A 1 276 ? 4.335 -3.342 -2.840 1.00 95.62 276 GLY A N 1
ATOM 2092 C CA . GLY A 1 276 ? 4.396 -4.537 -3.684 1.00 95.62 276 GLY A CA 1
ATOM 2093 C C . GLY A 1 276 ? 3.029 -5.111 -4.072 1.00 95.62 276 GLY A C 1
ATOM 2094 O O . GLY A 1 276 ? 2.994 -6.136 -4.743 1.00 95.62 276 GLY A O 1
ATOM 2095 N N . LEU A 1 277 ? 1.919 -4.501 -3.636 1.00 96.00 277 LEU A N 1
ATOM 2096 C CA . LEU A 1 277 ? 0.561 -4.996 -3.869 1.00 96.00 277 LEU A CA 1
ATOM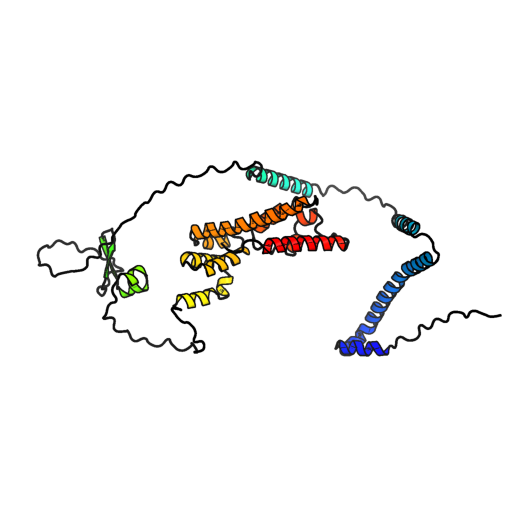 2097 C C . LEU A 1 277 ? -0.219 -4.113 -4.848 1.00 96.00 277 LEU A C 1
ATOM 2099 O O . LEU A 1 277 ? -0.195 -2.883 -4.746 1.00 96.00 277 LEU A O 1
ATOM 2103 N N . ALA A 1 278 ? -1.018 -4.757 -5.699 1.00 95.81 278 ALA A N 1
ATOM 2104 C CA . ALA A 1 278 ? -2.004 -4.100 -6.548 1.00 95.81 278 ALA A CA 1
ATOM 2105 C C . ALA A 1 278 ? -3.260 -3.755 -5.745 1.00 95.81 278 ALA A C 1
ATOM 2107 O O . ALA A 1 278 ? -4.189 -4.546 -5.631 1.00 95.81 278 ALA A O 1
ATOM 2108 N N . LEU A 1 279 ? -3.302 -2.545 -5.173 1.00 96.44 279 LEU A N 1
ATOM 2109 C CA . LEU A 1 279 ? -4.390 -2.112 -4.279 1.00 96.44 279 LEU A CA 1
ATOM 2110 C C . LEU A 1 279 ? -5.797 -2.272 -4.876 1.00 96.44 279 LEU A C 1
ATOM 2112 O O . LEU A 1 279 ? -6.754 -2.438 -4.125 1.00 96.44 279 LEU A O 1
ATOM 2116 N N . TYR A 1 280 ? -5.935 -2.197 -6.197 1.00 95.19 280 TYR A N 1
ATOM 2117 C CA . TYR A 1 280 ? -7.227 -2.277 -6.879 1.00 95.19 280 TYR A CA 1
ATOM 2118 C C . TYR A 1 280 ? -7.695 -3.709 -7.172 1.00 95.19 280 TYR A C 1
ATOM 2120 O O . TYR A 1 280 ? -8.788 -3.877 -7.711 1.00 95.19 280 TYR A O 1
ATOM 2128 N N . ASP A 1 281 ? -6.918 -4.728 -6.802 1.00 96.00 281 ASP A N 1
ATOM 2129 C CA . ASP A 1 281 ? -7.335 -6.119 -6.950 1.00 96.00 281 ASP A CA 1
ATOM 2130 C C . ASP A 1 281 ? -8.512 -6.450 -6.025 1.00 96.00 281 ASP A C 1
ATOM 2132 O O . ASP A 1 281 ? -8.542 -6.088 -4.843 1.00 96.00 281 ASP A O 1
ATOM 2136 N N . GLU A 1 282 ? -9.472 -7.223 -6.542 1.00 96.56 282 GLU A N 1
ATOM 2137 C CA . GLU A 1 282 ? -10.674 -7.620 -5.794 1.00 96.56 282 GLU A CA 1
ATOM 2138 C C . GLU A 1 282 ? -10.317 -8.388 -4.505 1.00 96.56 282 GLU A C 1
ATOM 2140 O O . GLU A 1 282 ? -11.002 -8.260 -3.489 1.00 96.56 282 GLU A O 1
ATOM 2145 N N . ALA A 1 283 ? -9.181 -9.100 -4.501 1.00 96.69 283 ALA A N 1
ATOM 2146 C CA . ALA A 1 283 ? -8.646 -9.814 -3.340 1.00 96.69 283 ALA A CA 1
ATOM 2147 C C . ALA A 1 283 ? -8.352 -8.897 -2.135 1.00 96.69 283 ALA A C 1
ATOM 2149 O O . ALA A 1 283 ? -8.364 -9.342 -0.985 1.00 96.69 283 ALA A O 1
ATOM 2150 N N . HIS A 1 284 ? -8.096 -7.610 -2.373 1.00 96.69 284 HIS A N 1
ATOM 2151 C CA . HIS A 1 284 ? -7.748 -6.640 -1.337 1.00 96.69 284 HIS A CA 1
ATOM 2152 C C . HIS A 1 284 ? -8.920 -5.750 -0.915 1.00 96.69 284 HIS A C 1
ATOM 2154 O O . HIS A 1 284 ? -8.815 -5.021 0.079 1.00 96.69 284 HIS A O 1
ATOM 2160 N N . ARG A 1 285 ? -10.067 -5.852 -1.596 1.00 97.25 285 ARG A N 1
ATOM 2161 C CA . ARG A 1 285 ? -11.248 -5.010 -1.367 1.00 97.25 285 ARG A CA 1
ATOM 2162 C C . ARG A 1 285 ? -11.743 -5.048 0.077 1.00 97.25 285 ARG A C 1
ATOM 2164 O O . ARG A 1 285 ? -11.992 -3.999 0.673 1.00 97.25 285 ARG A O 1
ATOM 2171 N N . GLU A 1 286 ? -11.841 -6.237 0.669 1.00 97.62 286 GLU A N 1
ATOM 2172 C CA . GLU A 1 286 ? -12.275 -6.378 2.065 1.00 97.62 286 GLU A CA 1
ATOM 2173 C C . GLU A 1 286 ? -11.285 -5.760 3.057 1.00 97.62 286 GLU A C 1
ATOM 2175 O O . GLU A 1 286 ? -11.693 -5.184 4.067 1.00 97.62 286 GLU A O 1
ATOM 2180 N N . ALA A 1 287 ? -9.980 -5.879 2.793 1.00 97.19 287 ALA A N 1
ATOM 2181 C CA . ALA A 1 287 ? -8.951 -5.318 3.661 1.00 97.19 287 ALA A CA 1
ATOM 2182 C C . ALA A 1 287 ? -8.973 -3.785 3.607 1.00 97.19 287 ALA A C 1
ATOM 2184 O O . ALA A 1 287 ? -8.944 -3.140 4.656 1.00 97.19 287 ALA A O 1
ATOM 2185 N N . LEU A 1 288 ? -9.118 -3.209 2.408 1.00 98.00 288 LEU A N 1
ATOM 2186 C CA . LEU A 1 288 ? -9.251 -1.765 2.208 1.00 98.00 288 LEU A CA 1
ATOM 2187 C C . LEU A 1 288 ? -10.496 -1.192 2.893 1.00 98.00 288 LEU A C 1
ATOM 2189 O O . LEU A 1 288 ? -10.411 -0.135 3.517 1.00 98.00 288 LEU A O 1
ATOM 2193 N N . ALA A 1 289 ? -11.624 -1.909 2.859 1.00 97.69 289 ALA A N 1
ATOM 2194 C CA . ALA A 1 289 ? -12.863 -1.489 3.519 1.00 97.69 289 ALA A CA 1
ATOM 2195 C C . ALA A 1 289 ? -12.737 -1.373 5.052 1.00 97.69 289 ALA A C 1
ATOM 2197 O O . ALA A 1 289 ? -13.503 -0.648 5.685 1.00 97.69 289 ALA A O 1
ATOM 2198 N N . ARG A 1 290 ? -11.768 -2.067 5.666 1.00 97.50 290 ARG A N 1
ATOM 2199 C CA . ARG A 1 290 ? -11.506 -2.005 7.117 1.00 97.50 290 ARG A CA 1
ATOM 2200 C C . ARG A 1 290 ? -10.604 -0.835 7.517 1.00 97.50 290 ARG A C 1
ATOM 2202 O O . ARG A 1 290 ? -10.497 -0.543 8.712 1.00 97.50 290 ARG A O 1
ATOM 2209 N N . ILE A 1 291 ? -9.936 -0.186 6.562 1.00 98.25 291 ILE A N 1
ATOM 2210 C CA . ILE A 1 291 ? -9.039 0.938 6.838 1.00 98.25 291 ILE A CA 1
ATOM 2211 C C . ILE A 1 291 ? -9.893 2.189 7.103 1.00 98.25 291 ILE A C 1
ATOM 2213 O O . ILE A 1 291 ? -10.760 2.525 6.297 1.00 98.25 291 ILE A O 1
ATOM 2217 N N . PRO A 1 292 ? -9.659 2.930 8.202 1.00 97.81 292 PRO A N 1
ATOM 2218 C CA . PRO A 1 292 ? -10.353 4.193 8.421 1.00 97.81 292 PRO A CA 1
ATOM 2219 C C . PRO A 1 292 ? -10.035 5.181 7.290 1.00 97.81 292 PRO A C 1
ATOM 2221 O O . PRO A 1 292 ? -8.892 5.264 6.841 1.00 97.81 292 PRO A O 1
ATOM 2224 N N . ALA A 1 293 ? -11.019 5.987 6.878 1.00 97.88 293 ALA A N 1
ATOM 2225 C CA . ALA A 1 293 ? -10.916 6.864 5.705 1.00 97.88 293 ALA A CA 1
ATOM 2226 C C . ALA A 1 293 ? -9.636 7.724 5.674 1.00 97.88 293 ALA A C 1
ATOM 2228 O O . ALA A 1 293 ? -8.996 7.851 4.633 1.00 97.88 293 ALA A O 1
ATOM 2229 N N . ARG A 1 294 ? -9.207 8.261 6.827 1.00 97.75 294 ARG A N 1
ATOM 2230 C CA . ARG A 1 294 ? -7.958 9.033 6.936 1.00 97.75 294 ARG A CA 1
ATOM 2231 C C . ARG A 1 294 ? -6.719 8.207 6.572 1.00 97.75 294 ARG A C 1
ATOM 2233 O O . ARG A 1 294 ? -5.861 8.714 5.859 1.00 97.75 294 ARG A O 1
ATOM 2240 N N . GLY A 1 295 ? -6.626 6.967 7.053 1.00 97.75 295 GLY A N 1
ATOM 2241 C CA . GLY A 1 295 ? -5.528 6.056 6.718 1.00 97.75 295 GLY A CA 1
ATOM 2242 C C . GLY A 1 295 ? -5.563 5.647 5.251 1.00 97.75 295 GLY A C 1
ATOM 2243 O O . GLY A 1 295 ? -4.538 5.679 4.582 1.00 97.75 295 GLY A O 1
ATOM 2244 N N . LEU A 1 296 ? -6.754 5.361 4.721 1.00 98.06 296 LEU A N 1
ATOM 2245 C CA . LEU A 1 296 ? -6.923 4.979 3.319 1.00 98.06 296 LEU A CA 1
ATOM 2246 C C . LEU A 1 296 ? -6.471 6.097 2.370 1.00 98.06 296 LEU A C 1
ATOM 2248 O O . LEU A 1 296 ? -5.695 5.850 1.453 1.00 98.06 296 LEU A O 1
ATOM 2252 N N . MET A 1 297 ? -6.889 7.340 2.620 1.00 98.00 297 MET A N 1
ATOM 2253 C CA . MET A 1 297 ? -6.466 8.487 1.807 1.00 98.00 297 MET A CA 1
ATOM 2254 C C . MET A 1 297 ? -4.958 8.736 1.889 1.00 98.00 297 MET A C 1
ATOM 2256 O O . MET A 1 297 ? -4.343 9.138 0.902 1.00 98.00 297 MET A O 1
ATOM 2260 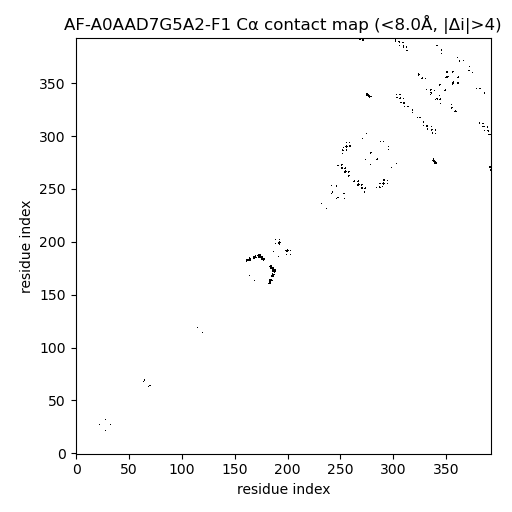N N . ALA A 1 298 ? -4.355 8.495 3.052 1.00 97.88 298 ALA A N 1
ATOM 2261 C CA . ALA A 1 298 ? -2.922 8.652 3.244 1.00 97.88 298 ALA A CA 1
ATOM 2262 C C . ALA A 1 298 ? -2.130 7.568 2.482 1.00 97.88 298 ALA A C 1
ATOM 2264 O O . ALA A 1 298 ? -1.156 7.890 1.801 1.00 97.88 298 ALA A O 1
ATOM 2265 N N . LEU A 1 299 ? -2.616 6.322 2.506 1.00 98.00 299 LEU A N 1
ATOM 2266 C CA . LEU A 1 299 ? -2.077 5.198 1.738 1.00 98.00 299 LEU A CA 1
ATOM 2267 C C . LEU A 1 299 ? -2.187 5.417 0.219 1.00 98.00 299 LEU A C 1
ATOM 2269 O O . LEU A 1 299 ? -1.189 5.333 -0.493 1.00 98.00 299 LEU A O 1
ATOM 2273 N N . LEU A 1 300 ? -3.370 5.786 -0.282 1.00 97.12 300 LEU A N 1
ATOM 2274 C CA . LEU A 1 300 ? -3.563 6.124 -1.700 1.00 97.12 300 LEU A CA 1
ATOM 2275 C C . LEU A 1 300 ? -2.695 7.321 -2.116 1.00 97.12 300 LEU A C 1
ATOM 2277 O O . LEU A 1 300 ? -2.145 7.357 -3.217 1.00 97.12 300 LEU A O 1
ATOM 2281 N N . GLY A 1 301 ? -2.528 8.292 -1.214 1.00 97.00 301 GLY A N 1
ATOM 2282 C CA . GLY A 1 301 ? -1.625 9.421 -1.397 1.00 97.00 301 GLY A CA 1
ATOM 2283 C C . GLY A 1 301 ? -0.166 8.994 -1.566 1.00 97.00 301 GLY A C 1
ATOM 2284 O O . GLY A 1 301 ? 0.515 9.543 -2.429 1.00 97.00 301 GLY A O 1
ATOM 2285 N N . LEU A 1 302 ? 0.311 8.014 -0.793 1.00 97.06 302 LEU A N 1
ATOM 2286 C CA . LEU A 1 302 ? 1.656 7.448 -0.939 1.00 97.06 302 LEU A CA 1
ATOM 2287 C C . LEU A 1 302 ? 1.847 6.806 -2.321 1.00 97.06 302 LEU A C 1
ATOM 2289 O O . LEU A 1 302 ? 2.788 7.172 -3.027 1.00 97.06 302 LEU A O 1
ATOM 2293 N N . HIS A 1 303 ? 0.933 5.920 -2.732 1.00 97.00 303 HIS A N 1
ATOM 2294 C CA . HIS A 1 303 ? 0.991 5.246 -4.038 1.00 97.00 303 HIS A CA 1
ATOM 2295 C C . HIS A 1 303 ? 1.010 6.267 -5.185 1.00 97.00 303 HIS A C 1
ATOM 2297 O O . HIS A 1 303 ? 1.894 6.244 -6.043 1.00 97.00 303 HIS A O 1
ATOM 2303 N N . ARG A 1 304 ? 0.107 7.255 -5.132 1.00 95.88 304 ARG A N 1
ATOM 2304 C CA . ARG A 1 304 ? 0.043 8.334 -6.121 1.00 95.88 304 ARG A CA 1
ATOM 2305 C C . ARG A 1 304 ? 1.321 9.172 -6.170 1.00 95.88 304 ARG A C 1
ATOM 2307 O O . ARG A 1 304 ? 1.813 9.446 -7.259 1.00 95.88 304 ARG A O 1
ATOM 2314 N N . ARG A 1 305 ? 1.878 9.575 -5.019 1.00 95.56 305 ARG A N 1
ATOM 2315 C CA . ARG A 1 305 ? 3.125 10.362 -4.971 1.00 95.56 305 ARG A CA 1
ATOM 2316 C C . ARG A 1 305 ? 4.286 9.612 -5.617 1.00 95.56 305 ARG A C 1
ATOM 2318 O O . ARG A 1 305 ? 5.039 10.224 -6.369 1.00 95.56 305 ARG A O 1
ATOM 2325 N N . ARG A 1 306 ? 4.419 8.306 -5.357 1.00 95.69 306 ARG A N 1
ATOM 2326 C CA . ARG A 1 306 ? 5.458 7.474 -5.984 1.00 95.69 306 ARG A CA 1
ATOM 2327 C C . ARG A 1 306 ? 5.275 7.391 -7.497 1.00 95.69 306 ARG A C 1
ATOM 2329 O O . ARG A 1 306 ? 6.225 7.647 -8.234 1.00 95.69 306 ARG A O 1
ATOM 2336 N N . ARG A 1 307 ? 4.057 7.119 -7.967 1.00 94.69 307 ARG A N 1
ATOM 2337 C CA . ARG A 1 307 ? 3.731 7.077 -9.399 1.00 94.69 307 ARG A CA 1
ATOM 2338 C C . ARG A 1 307 ? 4.023 8.409 -10.099 1.00 94.69 307 ARG A C 1
ATOM 2340 O O . ARG A 1 307 ? 4.758 8.442 -11.087 1.00 94.69 307 ARG A O 1
ATOM 2347 N N . ASP A 1 308 ? 3.522 9.518 -9.563 1.00 93.25 308 ASP A N 1
ATOM 2348 C CA . ASP A 1 308 ? 3.695 10.849 -10.160 1.00 93.25 308 ASP A CA 1
ATOM 2349 C C . ASP A 1 308 ? 5.194 11.257 -10.185 1.00 93.25 308 ASP A C 1
ATOM 2351 O O . ASP A 1 308 ? 5.696 11.811 -11.171 1.00 93.25 308 ASP A O 1
ATOM 2355 N N . ALA A 1 309 ? 5.957 10.900 -9.145 1.00 91.12 309 ALA A N 1
ATOM 2356 C CA . ALA A 1 309 ? 7.401 11.133 -9.089 1.00 91.12 309 ALA A CA 1
ATOM 2357 C C . ALA A 1 309 ? 8.200 10.237 -10.061 1.00 91.12 309 ALA A C 1
ATOM 2359 O O . ALA A 1 309 ? 9.121 10.724 -10.722 1.00 91.12 309 ALA A O 1
ATOM 2360 N N . SER A 1 310 ? 7.817 8.967 -10.238 1.00 90.25 310 SER A N 1
ATOM 2361 C CA . SER A 1 310 ? 8.444 8.069 -11.227 1.00 90.25 310 SER A CA 1
ATOM 2362 C C . SER A 1 310 ? 8.262 8.561 -12.671 1.00 90.25 310 SER A C 1
ATOM 2364 O O . SER A 1 310 ? 9.178 8.490 -13.498 1.00 90.25 310 SER A O 1
ATOM 2366 N N . THR A 1 311 ? 7.105 9.165 -12.950 1.00 87.25 311 THR A N 1
ATOM 2367 C CA . THR A 1 311 ? 6.785 9.753 -14.256 1.00 87.25 311 THR A CA 1
ATOM 2368 C C . THR A 1 311 ? 7.659 10.973 -14.525 1.00 87.25 311 THR A C 1
ATOM 2370 O O . THR A 1 311 ? 8.224 11.115 -15.610 1.00 87.25 311 THR A O 1
ATOM 2373 N N . THR A 1 312 ? 7.840 11.821 -13.509 1.00 87.94 312 THR A N 1
ATOM 2374 C CA . THR A 1 312 ? 8.715 13.003 -13.581 1.00 87.94 312 THR A CA 1
ATOM 2375 C C . THR A 1 312 ? 10.157 12.601 -13.891 1.00 87.94 312 THR A C 1
ATOM 2377 O O . THR A 1 312 ? 10.817 13.216 -14.730 1.00 87.94 312 THR A O 1
ATOM 2380 N N . CYS A 1 313 ? 10.625 11.519 -13.272 1.00 83.88 313 CYS A N 1
ATOM 2381 C CA . CYS A 1 313 ? 11.962 10.997 -13.505 1.00 83.88 313 CYS A CA 1
ATOM 2382 C C . CYS A 1 313 ? 12.182 10.499 -14.937 1.00 83.88 313 CYS A C 1
ATOM 2384 O O . CYS A 1 313 ? 13.215 10.763 -15.554 1.00 83.88 313 CYS A O 1
ATOM 2386 N N . SER A 1 314 ? 11.175 9.822 -15.486 1.00 80.06 314 SER A N 1
ATOM 2387 C CA . SER A 1 314 ? 11.198 9.316 -16.860 1.00 80.06 314 SER A CA 1
ATOM 2388 C C . SER A 1 314 ? 11.133 10.458 -17.883 1.00 80.06 314 SER A C 1
ATOM 2390 O O . SER A 1 314 ? 11.850 10.454 -18.887 1.00 80.06 314 SER A O 1
ATOM 2392 N N . ALA A 1 315 ? 10.338 11.495 -17.604 1.00 78.88 315 ALA A N 1
ATOM 2393 C CA . ALA A 1 315 ? 10.207 12.666 -18.470 1.00 78.88 315 ALA A CA 1
ATOM 2394 C C . ALA A 1 315 ? 11.518 13.463 -18.592 1.00 78.88 315 ALA A C 1
ATOM 2396 O O . ALA A 1 315 ? 11.882 13.878 -19.694 1.00 78.88 315 ALA A O 1
ATOM 2397 N N . ALA A 1 316 ? 12.270 13.616 -17.495 1.00 73.19 316 ALA A N 1
ATOM 2398 C CA . ALA A 1 316 ? 13.553 14.323 -17.497 1.00 73.19 316 ALA A CA 1
ATOM 2399 C C . ALA A 1 316 ? 14.583 13.705 -18.467 1.00 73.19 316 ALA A C 1
ATOM 2401 O O . ALA A 1 316 ? 15.425 14.420 -19.011 1.00 73.19 316 ALA A O 1
ATOM 2402 N N . ARG A 1 317 ? 14.497 12.395 -18.751 1.00 67.50 317 ARG A N 1
ATOM 2403 C CA . ARG A 1 317 ? 15.380 11.724 -19.724 1.00 67.50 317 ARG A CA 1
ATOM 2404 C C . ARG A 1 317 ? 15.016 11.976 -21.176 1.00 67.50 317 ARG A C 1
ATOM 2406 O O . ARG A 1 317 ? 15.914 12.048 -22.011 1.00 67.50 317 ARG A O 1
ATOM 2413 N N . THR A 1 318 ? 13.732 12.150 -21.478 1.00 64.75 318 THR A N 1
ATOM 2414 C CA . THR A 1 318 ? 13.265 12.343 -22.864 1.00 64.75 318 THR A CA 1
ATOM 2415 C C . THR A 1 318 ? 13.871 13.613 -23.482 1.00 64.75 318 THR A C 1
ATOM 2417 O O . THR A 1 318 ? 14.105 13.683 -24.686 1.00 64.75 318 THR A O 1
ATOM 2420 N N . GLN A 1 319 ? 14.241 14.591 -22.648 1.00 62.25 319 GLN A N 1
ATOM 2421 C CA . GLN A 1 319 ? 14.880 15.837 -23.078 1.00 62.25 319 GLN A CA 1
ATOM 2422 C C . GLN A 1 319 ? 16.324 15.667 -23.585 1.00 62.25 319 GLN A C 1
ATOM 2424 O O . GLN A 1 319 ? 16.824 16.556 -24.267 1.00 62.25 319 GLN A O 1
ATOM 2429 N N . ARG A 1 320 ? 16.998 14.530 -23.335 1.00 72.38 320 ARG A N 1
ATOM 2430 C CA . ARG A 1 320 ? 18.363 14.267 -23.845 1.00 72.38 320 ARG A CA 1
ATOM 2431 C C . ARG A 1 320 ? 18.403 13.764 -25.298 1.00 72.38 320 ARG A C 1
ATOM 2433 O O . ARG A 1 320 ? 19.409 13.205 -25.725 1.00 72.38 320 ARG A O 1
ATOM 2440 N N . GLY A 1 321 ? 17.332 13.969 -26.066 1.00 65.00 321 GLY A N 1
ATOM 2441 C CA . GLY A 1 321 ? 17.335 13.766 -27.518 1.00 65.00 321 GLY A CA 1
ATOM 2442 C C . GLY A 1 321 ? 17.281 12.306 -27.973 1.00 65.00 321 GLY A C 1
ATOM 2443 O O . GLY A 1 321 ? 17.683 12.019 -29.096 1.00 65.00 321 GLY A O 1
ATOM 2444 N N . GLN A 1 322 ? 16.786 11.382 -27.142 1.00 66.19 322 GLN A N 1
ATOM 2445 C CA . GLN A 1 322 ? 16.489 10.013 -27.576 1.00 66.19 322 GLN A CA 1
ATOM 2446 C C . GLN A 1 322 ? 15.011 9.910 -28.001 1.00 66.19 322 GLN A C 1
ATOM 2448 O O . GLN A 1 322 ? 14.132 9.843 -27.143 1.00 66.19 322 GLN A O 1
ATOM 2453 N N . PRO A 1 323 ? 14.702 9.903 -29.313 1.00 63.78 323 PRO A N 1
ATOM 2454 C CA . PRO A 1 323 ? 13.327 9.928 -29.823 1.00 63.78 323 PRO A CA 1
ATOM 2455 C C . PRO A 1 323 ? 12.549 8.630 -29.575 1.00 63.78 323 PRO A C 1
ATOM 2457 O O . PRO A 1 323 ? 11.337 8.588 -29.763 1.00 63.78 323 PRO A O 1
ATOM 2460 N N . CYS A 1 324 ? 13.222 7.559 -29.160 1.00 63.56 324 CYS A N 1
ATOM 2461 C CA . CYS A 1 324 ? 12.607 6.249 -29.046 1.00 63.56 324 CYS A CA 1
ATOM 2462 C C . CYS A 1 324 ? 11.762 6.085 -27.759 1.00 63.56 324 CYS A C 1
ATOM 2464 O O . CYS A 1 324 ? 10.921 5.199 -27.693 1.00 63.56 324 CYS A O 1
ATOM 2466 N N . VAL A 1 325 ? 11.856 6.982 -26.772 1.00 64.06 325 VAL A N 1
ATOM 2467 C CA . VAL A 1 325 ? 11.271 6.763 -25.431 1.00 64.06 325 VAL A CA 1
ATOM 2468 C C . VAL A 1 325 ? 9.806 7.217 -25.283 1.00 64.06 325 VAL A C 1
ATOM 2470 O O . VAL A 1 325 ? 9.296 7.239 -24.174 1.00 64.06 325 VAL A O 1
ATOM 2473 N N . ALA A 1 326 ? 9.077 7.578 -26.346 1.00 72.62 326 ALA A N 1
ATOM 2474 C CA . ALA A 1 326 ? 7.737 8.171 -26.186 1.00 72.62 326 ALA A CA 1
ATOM 2475 C C . ALA A 1 326 ? 6.684 7.230 -25.548 1.00 72.62 326 ALA A C 1
ATOM 2477 O O . ALA A 1 326 ? 5.765 7.712 -24.892 1.00 72.62 326 ALA A O 1
ATOM 2478 N N . GLY A 1 327 ? 6.810 5.905 -25.715 1.00 82.25 327 GLY A N 1
ATOM 2479 C CA . GLY A 1 327 ? 5.845 4.929 -25.173 1.00 82.25 327 GLY A CA 1
ATOM 2480 C C . GLY A 1 327 ? 6.144 4.450 -23.748 1.00 82.25 327 GLY A C 1
ATOM 2481 O O . GLY A 1 327 ? 5.233 4.200 -22.965 1.00 82.25 327 GLY A O 1
ATOM 2482 N N . VAL A 1 328 ? 7.423 4.380 -23.383 1.00 85.00 328 VAL A N 1
ATOM 2483 C CA . VAL A 1 328 ? 7.895 3.758 -22.134 1.00 85.00 328 VAL A CA 1
ATOM 2484 C C . VAL A 1 328 ? 7.382 4.461 -20.867 1.00 85.00 328 VAL A C 1
ATOM 2486 O O . VAL A 1 328 ? 6.982 3.759 -19.942 1.00 85.00 328 VAL A O 1
ATOM 2489 N N . PRO A 1 329 ? 7.309 5.807 -20.788 1.00 88.69 329 PRO A N 1
ATOM 2490 C CA . PRO A 1 329 ? 6.729 6.487 -19.634 1.00 88.69 329 PRO A CA 1
ATOM 2491 C C . PRO A 1 329 ? 5.277 6.087 -19.371 1.00 88.69 329 PRO A C 1
ATOM 2493 O O . PRO A 1 329 ? 4.874 6.039 -18.214 1.00 88.69 329 PRO A O 1
ATOM 2496 N N . GLY A 1 330 ? 4.503 5.780 -20.419 1.00 90.44 330 GLY A N 1
ATOM 2497 C CA . GLY A 1 330 ? 3.128 5.304 -20.282 1.00 90.44 330 GLY A CA 1
ATOM 2498 C C . GLY A 1 330 ? 3.065 3.921 -19.638 1.00 90.44 330 GLY A C 1
ATOM 2499 O O . GLY A 1 330 ? 2.302 3.721 -18.697 1.00 90.44 330 GLY A O 1
ATOM 2500 N N . THR A 1 331 ? 3.915 2.991 -20.078 1.00 92.12 331 THR A N 1
ATOM 2501 C CA . THR A 1 331 ? 4.000 1.644 -19.494 1.00 92.12 331 THR A CA 1
ATOM 2502 C C . THR A 1 331 ? 4.493 1.691 -18.048 1.00 92.12 331 THR A C 1
ATOM 2504 O O . THR A 1 331 ? 3.876 1.086 -17.180 1.00 92.12 331 THR A O 1
ATOM 2507 N N . ILE A 1 332 ? 5.529 2.491 -17.758 1.00 91.50 332 ILE A N 1
ATOM 2508 C CA . ILE A 1 332 ? 6.011 2.717 -16.385 1.00 91.50 332 ILE A CA 1
ATOM 2509 C C . ILE A 1 332 ? 4.903 3.314 -15.516 1.00 91.50 332 ILE A C 1
ATOM 2511 O O . ILE A 1 332 ? 4.760 2.927 -14.364 1.00 91.50 332 ILE A O 1
ATOM 2515 N N . PHE A 1 333 ? 4.112 4.250 -16.045 1.00 93.19 333 PHE A N 1
ATOM 2516 C CA . PHE A 1 333 ? 3.011 4.852 -15.298 1.00 93.19 333 PHE A CA 1
ATOM 2517 C C . PHE A 1 333 ? 1.963 3.813 -14.893 1.00 93.19 333 PHE A C 1
ATOM 2519 O O . PHE A 1 333 ? 1.555 3.797 -13.734 1.00 93.19 333 PHE A O 1
ATOM 2526 N N . VAL A 1 334 ? 1.548 2.955 -15.832 1.00 93.00 334 VAL A N 1
ATOM 2527 C CA . VAL A 1 334 ? 0.584 1.875 -15.568 1.00 93.00 334 VAL A CA 1
ATOM 2528 C C . VAL A 1 334 ? 1.162 0.879 -14.564 1.00 93.00 334 VAL A C 1
ATOM 2530 O O . VAL A 1 334 ? 0.495 0.549 -13.588 1.00 93.00 334 VAL A O 1
ATOM 2533 N N . GLU A 1 335 ? 2.419 0.479 -14.747 1.00 94.69 335 GLU A N 1
ATOM 2534 C CA . GLU A 1 335 ? 3.094 -0.468 -13.857 1.00 94.69 335 GLU A CA 1
ATOM 2535 C C . GLU A 1 335 ? 3.301 0.094 -12.443 1.00 94.69 335 GLU A C 1
ATOM 2537 O O . GLU A 1 335 ? 3.166 -0.606 -11.449 1.00 94.69 335 GLU A O 1
ATOM 2542 N N . MET A 1 336 ? 3.578 1.389 -12.308 1.00 94.31 336 MET A N 1
ATOM 2543 C CA . MET A 1 336 ? 3.702 2.032 -10.998 1.00 94.31 336 MET A CA 1
ATOM 2544 C C . MET A 1 336 ? 2.346 2.252 -10.313 1.00 94.31 336 MET A C 1
ATOM 2546 O O . MET A 1 336 ? 2.318 2.499 -9.106 1.00 94.31 336 MET A O 1
ATOM 2550 N N . ASP A 1 337 ? 1.233 2.189 -11.049 1.00 93.25 337 ASP A N 1
ATOM 2551 C CA . ASP A 1 337 ? -0.120 2.229 -10.481 1.00 93.25 337 ASP A CA 1
ATOM 2552 C C . ASP A 1 337 ? -0.520 0.860 -9.907 1.00 93.25 337 ASP A C 1
ATOM 2554 O O . ASP A 1 337 ? -1.150 0.796 -8.849 1.00 93.25 337 ASP A O 1
ATOM 2558 N N . THR A 1 338 ? -0.094 -0.230 -10.557 1.00 94.19 338 THR A N 1
ATOM 2559 C CA . THR A 1 338 ? -0.296 -1.608 -10.086 1.00 94.19 338 THR A CA 1
ATOM 2560 C C . THR A 1 338 ? 0.707 -1.997 -9.002 1.00 94.19 338 THR A C 1
ATOM 2562 O O . THR A 1 338 ? 0.314 -2.557 -7.985 1.00 94.19 338 THR A O 1
ATOM 2565 N N . ARG A 1 339 ? 1.994 -1.682 -9.167 1.00 95.06 339 ARG A N 1
ATOM 2566 C CA . ARG A 1 339 ? 3.070 -2.114 -8.265 1.00 95.06 339 ARG A CA 1
ATOM 2567 C C . ARG A 1 339 ? 4.099 -0.999 -8.026 1.00 95.06 339 ARG A C 1
ATOM 2569 O O . ARG A 1 339 ? 5.207 -1.016 -8.565 1.00 95.06 339 ARG A O 1
ATOM 2576 N N . PRO A 1 340 ? 3.786 -0.017 -7.159 1.00 94.81 340 PRO A N 1
ATOM 2577 C CA . PRO A 1 340 ? 4.636 1.157 -6.934 1.00 94.81 340 PRO A CA 1
ATOM 2578 C C . PRO A 1 340 ? 5.973 0.881 -6.239 1.00 94.81 340 PRO A C 1
ATOM 2580 O O . PRO A 1 340 ? 6.768 1.812 -6.042 1.00 94.81 340 PRO A O 1
ATOM 2583 N N . LEU A 1 341 ? 6.242 -0.365 -5.843 1.00 95.31 341 LEU A N 1
ATOM 2584 C CA . LEU A 1 341 ? 7.579 -0.807 -5.463 1.00 95.31 341 LEU A CA 1
ATOM 2585 C C . LEU A 1 341 ? 8.566 -0.623 -6.627 1.00 95.31 341 LEU A C 1
ATOM 2587 O O . LEU A 1 341 ? 9.717 -0.272 -6.376 1.00 95.31 341 LEU A O 1
ATOM 2591 N N . GLY A 1 342 ? 8.100 -0.762 -7.874 1.00 94.12 342 GLY A N 1
ATOM 2592 C CA . GLY A 1 342 ? 8.901 -0.565 -9.085 1.00 94.12 342 GLY A CA 1
ATOM 2593 C C . GLY A 1 342 ? 9.939 -1.665 -9.330 1.00 94.12 342 GLY A C 1
ATOM 2594 O O . GLY A 1 342 ? 10.886 -1.478 -10.095 1.00 94.12 342 GLY A O 1
ATOM 2595 N N . ASP A 1 343 ? 9.788 -2.811 -8.672 1.00 93.31 343 ASP A N 1
ATOM 2596 C CA . ASP A 1 343 ? 10.629 -3.990 -8.862 1.00 93.31 343 ASP A CA 1
ATOM 2597 C C . ASP A 1 343 ? 10.435 -4.617 -10.247 1.00 93.31 343 ASP A C 1
ATOM 2599 O O . ASP A 1 343 ? 11.408 -5.008 -10.884 1.00 93.31 343 ASP A O 1
ATOM 2603 N N . THR A 1 344 ? 9.213 -4.606 -10.768 1.00 93.31 344 THR A N 1
ATOM 2604 C CA . THR A 1 344 ? 8.883 -5.022 -12.143 1.00 93.31 344 THR A CA 1
ATOM 2605 C C . THR A 1 344 ? 9.446 -4.053 -13.189 1.00 93.31 344 THR A C 1
ATOM 2607 O O . THR A 1 344 ? 10.011 -4.476 -14.194 1.00 93.31 344 THR A O 1
ATOM 2610 N N . VAL A 1 345 ? 9.431 -2.744 -12.899 1.00 92.25 345 VAL A N 1
ATOM 2611 C CA . VAL A 1 345 ? 10.016 -1.673 -13.738 1.00 92.25 345 VAL A CA 1
ATOM 2612 C C . VAL A 1 345 ? 11.546 -1.757 -13.835 1.00 92.25 345 VAL A C 1
ATOM 2614 O O . VAL A 1 345 ? 12.155 -1.162 -14.722 1.00 92.25 345 VAL A O 1
ATOM 2617 N N . THR A 1 346 ? 12.199 -2.457 -12.910 1.00 89.69 346 THR A N 1
ATOM 2618 C CA . THR A 1 346 ? 13.664 -2.619 -12.888 1.00 89.69 346 THR A CA 1
ATOM 2619 C C . THR A 1 346 ? 14.114 -4.057 -13.128 1.00 89.69 346 THR A C 1
ATOM 2621 O O . THR A 1 346 ? 15.318 -4.312 -13.191 1.00 89.69 346 THR A O 1
ATOM 2624 N N . GLY A 1 347 ? 13.167 -4.986 -13.260 1.00 88.62 347 GLY A N 1
ATOM 2625 C CA . GLY A 1 347 ? 13.418 -6.402 -13.475 1.00 88.62 347 GLY A CA 1
ATOM 2626 C C . GLY A 1 347 ? 13.562 -6.775 -14.949 1.00 88.62 347 GLY A C 1
ATOM 2627 O O . GLY A 1 347 ? 13.485 -5.942 -15.852 1.00 88.62 347 GLY A O 1
ATOM 2628 N N . PHE A 1 348 ? 13.727 -8.076 -15.187 1.00 85.00 348 PHE A N 1
ATOM 2629 C CA . PHE A 1 348 ? 13.780 -8.657 -16.533 1.00 85.00 348 PHE A CA 1
ATOM 2630 C C . PHE A 1 348 ? 12.454 -8.517 -17.299 1.00 85.00 348 PHE A C 1
ATOM 2632 O O . PHE A 1 348 ? 12.436 -8.617 -18.517 1.00 85.00 348 PHE A O 1
ATOM 2639 N N . GLU A 1 349 ? 11.344 -8.237 -16.616 1.00 87.19 349 GLU A N 1
ATOM 2640 C CA . GLU A 1 349 ? 10.020 -8.091 -17.236 1.00 87.19 349 GLU A CA 1
ATOM 2641 C C . GLU A 1 349 ? 9.931 -6.887 -18.182 1.00 87.19 349 GLU A C 1
ATOM 2643 O O . GLU A 1 349 ? 9.162 -6.912 -19.142 1.00 87.19 349 GLU A O 1
ATOM 2648 N N . VAL A 1 350 ? 10.767 -5.860 -17.985 1.00 87.75 350 VAL A N 1
ATOM 2649 C CA . VAL A 1 350 ? 10.869 -4.729 -18.924 1.00 87.75 350 VAL A CA 1
ATOM 2650 C C . VAL A 1 350 ? 11.281 -5.202 -20.317 1.00 87.75 350 VAL A C 1
ATOM 2652 O O . VAL A 1 350 ? 10.894 -4.602 -21.320 1.00 87.75 350 VAL A O 1
ATOM 2655 N N . GLU A 1 351 ? 12.019 -6.311 -20.401 1.00 85.06 351 GLU A N 1
ATOM 2656 C CA . GLU A 1 351 ? 12.403 -6.928 -21.668 1.00 85.06 351 GLU A CA 1
ATOM 2657 C C . GLU A 1 351 ? 11.202 -7.509 -22.439 1.00 85.06 351 GLU A C 1
ATOM 2659 O O . GLU A 1 351 ? 11.226 -7.712 -23.658 1.00 85.06 351 GLU A O 1
ATOM 2664 N N . GLU A 1 352 ? 10.099 -7.755 -21.745 1.00 89.19 352 GLU A N 1
ATOM 2665 C CA . GLU A 1 352 ? 8.889 -8.292 -22.346 1.00 89.19 352 GLU A CA 1
ATOM 2666 C C . GLU A 1 352 ? 7.943 -7.194 -22.846 1.00 89.19 352 GLU A C 1
ATOM 2668 O O . GLU A 1 352 ? 7.019 -7.483 -23.619 1.00 89.19 352 GLU A O 1
ATOM 2673 N N . TRP A 1 353 ? 8.199 -5.931 -22.491 1.00 90.31 353 TRP A N 1
ATOM 2674 C CA . TRP A 1 353 ? 7.355 -4.805 -22.873 1.00 90.31 353 TRP A CA 1
ATOM 2675 C C . TRP A 1 353 ? 7.486 -4.493 -24.362 1.00 90.31 353 TRP A C 1
ATOM 2677 O O . TRP A 1 353 ? 8.578 -4.360 -24.926 1.00 90.31 353 TRP A O 1
ATOM 2687 N N . SER A 1 354 ? 6.342 -4.350 -25.030 1.00 88.56 354 SER A N 1
ATOM 2688 C CA . SER A 1 354 ? 6.301 -4.087 -26.469 1.00 88.56 354 SER A CA 1
ATOM 2689 C C . SER A 1 354 ? 6.934 -2.741 -26.833 1.00 88.56 354 SER A C 1
ATOM 2691 O O . SER A 1 354 ? 7.582 -2.618 -27.867 1.00 88.56 354 SER A O 1
ATOM 2693 N N . GLU A 1 355 ? 6.814 -1.769 -25.938 1.00 87.81 355 GLU A N 1
ATOM 2694 C CA . GLU A 1 355 ? 7.329 -0.414 -26.026 1.00 87.81 355 GLU A CA 1
ATOM 2695 C C . GLU A 1 355 ? 8.846 -0.401 -25.858 1.00 87.81 355 GLU A C 1
ATOM 2697 O O . GLU A 1 355 ? 9.535 0.256 -26.637 1.00 87.81 355 GLU A O 1
ATOM 2702 N N . ALA A 1 356 ? 9.374 -1.190 -24.914 1.00 85.69 356 ALA A N 1
ATOM 2703 C CA . ALA A 1 356 ? 10.813 -1.380 -24.744 1.00 85.69 356 ALA A CA 1
ATOM 2704 C C . ALA A 1 356 ? 11.434 -2.062 -25.977 1.00 85.69 356 ALA A C 1
ATOM 2706 O O . ALA A 1 356 ? 12.487 -1.635 -26.462 1.00 85.69 356 ALA A O 1
ATOM 2707 N N . ARG A 1 357 ? 10.746 -3.060 -26.559 1.00 84.62 357 ARG A N 1
ATOM 2708 C CA . ARG A 1 357 ? 11.146 -3.681 -27.838 1.00 84.62 357 ARG A CA 1
ATOM 2709 C C . ARG A 1 357 ? 11.124 -2.679 -28.984 1.00 84.62 357 ARG A C 1
ATOM 2711 O O . ARG A 1 357 ? 12.096 -2.582 -29.729 1.00 84.62 357 ARG A O 1
ATOM 2718 N N . ALA A 1 358 ? 10.037 -1.924 -29.114 1.00 83.44 358 ALA A N 1
ATOM 2719 C CA . ALA A 1 358 ? 9.859 -0.952 -30.186 1.00 83.44 358 ALA A CA 1
ATOM 2720 C C . ALA A 1 358 ? 10.910 0.161 -30.137 1.00 83.44 358 ALA A C 1
ATOM 2722 O O . ALA A 1 358 ? 11.367 0.611 -31.185 1.00 83.44 358 ALA A O 1
ATOM 2723 N N . CYS A 1 359 ? 11.333 0.580 -28.942 1.00 76.38 359 CYS A N 1
ATOM 2724 C CA . CYS A 1 359 ? 12.350 1.612 -28.814 1.00 76.38 359 CYS A CA 1
ATOM 2725 C C . CYS A 1 359 ? 13.792 1.098 -28.878 1.00 76.38 359 CYS A C 1
ATOM 2727 O O . CYS A 1 359 ? 14.727 1.866 -28.643 1.00 76.38 359 CYS A O 1
ATOM 2729 N N . GLY A 1 360 ? 13.977 -0.177 -29.238 1.00 74.12 360 GLY A N 1
ATOM 2730 C CA . GLY A 1 360 ? 15.292 -0.791 -29.385 1.00 74.12 360 GLY A CA 1
ATOM 2731 C C . GLY A 1 360 ? 16.051 -0.878 -28.064 1.00 74.12 360 GLY A C 1
ATOM 2732 O O . GLY A 1 360 ? 17.268 -1.039 -28.085 1.00 74.12 360 GLY A O 1
ATOM 2733 N N . MET A 1 361 ? 15.351 -0.774 -26.921 1.00 66.31 361 MET A N 1
ATOM 2734 C CA . MET A 1 361 ? 15.958 -1.045 -25.617 1.00 66.31 361 MET A CA 1
ATOM 2735 C C . MET A 1 361 ? 16.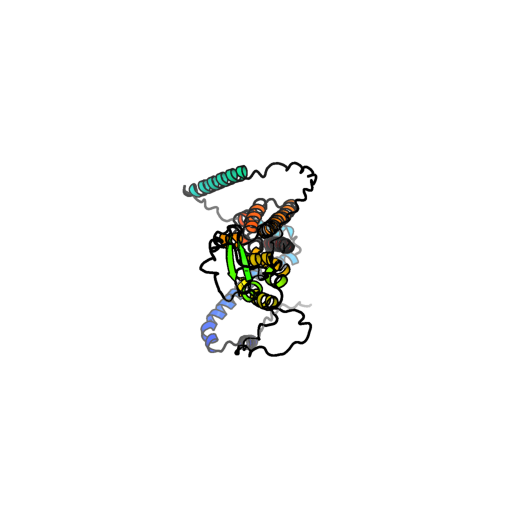326 -2.513 -25.472 1.00 66.31 361 MET A C 1
ATOM 2737 O O . MET A 1 361 ? 17.087 -2.842 -24.582 1.00 66.31 361 MET A O 1
ATOM 2741 N N . LEU A 1 362 ? 15.820 -3.382 -26.343 1.00 61.44 362 LEU A N 1
ATOM 2742 C CA . LEU A 1 362 ? 16.161 -4.788 -26.339 1.00 61.44 362 LEU A CA 1
ATOM 2743 C C . LEU A 1 362 ? 17.101 -5.095 -27.478 1.00 61.44 362 LEU A C 1
ATOM 2745 O O . LEU A 1 362 ? 16.762 -4.943 -28.653 1.00 61.44 362 LEU A O 1
ATOM 2749 N N . SER A 1 363 ? 18.292 -5.527 -27.077 1.00 58.28 363 SER A N 1
ATOM 2750 C CA . SER A 1 363 ? 19.323 -6.078 -27.934 1.00 58.28 363 SER A CA 1
ATOM 2751 C C . SER A 1 363 ? 18.699 -7.101 -28.886 1.00 58.28 363 SER A C 1
ATOM 2753 O O . SER A 1 363 ? 18.376 -8.229 -28.509 1.00 58.28 363 SER A O 1
ATOM 2755 N N . VAL A 1 364 ? 18.510 -6.718 -30.151 1.00 58.91 364 VAL A N 1
ATOM 2756 C CA . VAL A 1 364 ? 18.344 -7.705 -31.220 1.00 58.91 364 VAL A CA 1
ATOM 2757 C C . VAL A 1 364 ? 19.599 -8.571 -31.157 1.00 58.91 364 VAL A C 1
ATOM 2759 O O . VAL A 1 364 ? 20.696 -8.017 -31.085 1.00 58.91 364 VAL A O 1
ATOM 2762 N N . ARG A 1 365 ? 19.469 -9.907 -31.134 1.00 61.03 365 ARG A N 1
ATOM 2763 C CA . ARG A 1 365 ? 20.625 -10.826 -31.141 1.00 61.03 365 ARG A CA 1
ATOM 2764 C C . ARG A 1 365 ? 21.661 -10.332 -32.164 1.00 61.03 365 ARG A C 1
ATOM 2766 O O . ARG A 1 365 ? 21.400 -10.394 -33.361 1.00 61.03 365 ARG A O 1
ATOM 2773 N N . GLY A 1 366 ? 22.795 -9.818 -31.676 1.00 68.94 366 GLY A N 1
ATOM 2774 C CA . GLY A 1 366 ? 23.826 -9.167 -32.495 1.00 68.94 366 GLY A CA 1
ATOM 2775 C C . GLY A 1 366 ? 24.053 -7.666 -32.253 1.00 68.94 366 GLY A C 1
ATOM 2776 O O . GLY A 1 366 ? 24.852 -7.079 -32.981 1.00 68.94 366 GLY A O 1
ATOM 2777 N N . ALA A 1 367 ? 23.408 -7.025 -31.270 1.00 71.56 367 ALA A N 1
ATOM 2778 C CA . ALA A 1 367 ? 23.727 -5.635 -30.938 1.00 71.56 367 ALA A CA 1
ATOM 2779 C C . ALA A 1 367 ? 25.167 -5.488 -30.416 1.00 71.56 367 ALA A C 1
ATOM 2781 O O . ALA A 1 367 ? 25.747 -6.404 -29.827 1.00 71.56 367 ALA A O 1
ATOM 2782 N N . THR A 1 368 ? 25.752 -4.312 -30.637 1.00 78.50 368 THR A N 1
ATOM 2783 C CA . THR A 1 368 ? 27.104 -3.998 -30.174 1.00 78.50 368 THR A CA 1
ATOM 2784 C C . THR A 1 368 ? 27.156 -3.944 -28.645 1.00 78.50 368 THR A C 1
ATOM 2786 O O . THR A 1 368 ? 26.183 -3.576 -27.986 1.00 78.50 368 THR A O 1
ATOM 2789 N N . VAL A 1 369 ? 28.323 -4.252 -28.068 1.00 81.94 369 VAL A N 1
ATOM 2790 C CA . VAL A 1 369 ? 28.589 -4.132 -26.618 1.00 81.94 369 VAL A CA 1
ATOM 2791 C C . VAL A 1 369 ? 28.186 -2.749 -26.082 1.00 81.94 369 VAL A C 1
ATOM 2793 O O . VAL A 1 369 ? 27.684 -2.630 -24.968 1.00 81.94 369 VAL A O 1
ATOM 2796 N N . GLU A 1 370 ? 28.340 -1.704 -26.896 1.00 81.94 370 GLU A N 1
ATOM 2797 C CA . GLU A 1 370 ? 27.974 -0.333 -26.541 1.00 81.94 370 GLU A CA 1
ATOM 2798 C C . GLU A 1 370 ? 26.461 -0.132 -26.339 1.00 81.94 370 GLU A C 1
ATOM 2800 O O . GLU A 1 370 ? 26.059 0.614 -25.447 1.00 81.94 370 GLU A O 1
ATOM 2805 N N . ALA A 1 371 ? 25.611 -0.811 -27.118 1.00 76.88 371 ALA A N 1
ATOM 2806 C CA . ALA A 1 371 ? 24.158 -0.725 -26.963 1.00 76.88 371 ALA A CA 1
ATOM 2807 C C . ALA A 1 371 ? 23.703 -1.323 -25.622 1.00 76.88 371 ALA A C 1
ATOM 2809 O O . ALA A 1 371 ? 22.931 -0.691 -24.899 1.00 76.88 371 ALA A O 1
ATOM 2810 N N . ASN A 1 372 ? 24.265 -2.477 -25.246 1.00 79.56 372 ASN A N 1
ATOM 2811 C CA . ASN A 1 372 ? 23.978 -3.122 -23.963 1.00 79.56 372 ASN A CA 1
ATOM 2812 C C . ASN A 1 372 ? 24.446 -2.244 -22.782 1.00 79.56 372 ASN A C 1
ATOM 2814 O O . ASN A 1 372 ? 23.701 -2.038 -21.828 1.00 79.56 372 ASN A O 1
ATOM 2818 N N . LEU A 1 373 ? 25.634 -1.626 -22.874 1.00 83.56 373 LEU A N 1
ATOM 2819 C CA . LEU A 1 373 ? 26.138 -0.713 -21.834 1.00 83.56 373 LEU A CA 1
ATOM 2820 C C . LEU A 1 373 ? 25.238 0.516 -21.628 1.00 83.56 373 LEU A C 1
ATOM 2822 O O . LEU A 1 373 ? 25.077 0.985 -20.497 1.00 83.56 373 LEU A O 1
ATOM 2826 N N . ARG A 1 374 ? 24.646 1.048 -22.706 1.00 83.06 374 ARG A N 1
ATOM 2827 C CA . ARG A 1 374 ? 23.688 2.162 -22.620 1.00 83.06 374 ARG A CA 1
ATOM 2828 C C . ARG A 1 374 ? 22.381 1.731 -21.958 1.00 83.06 374 ARG A C 1
ATOM 2830 O O . ARG A 1 374 ? 21.864 2.485 -21.137 1.00 83.06 374 ARG A O 1
ATOM 2837 N N . GLN A 1 375 ? 21.875 0.538 -22.267 1.00 82.75 375 GLN A N 1
ATOM 2838 C CA . GLN A 1 375 ? 20.681 -0.017 -21.626 1.00 82.75 375 GLN A CA 1
ATOM 2839 C C . GLN A 1 375 ? 20.893 -0.183 -20.113 1.00 82.75 375 GLN A C 1
ATOM 2841 O O . GLN A 1 375 ? 20.105 0.339 -19.323 1.00 82.75 375 GLN A O 1
ATOM 2846 N N . ASP A 1 376 ? 22.004 -0.796 -19.699 1.00 85.38 376 ASP A N 1
ATOM 2847 C CA . ASP A 1 376 ? 22.350 -0.970 -18.283 1.00 85.38 376 ASP A CA 1
ATOM 2848 C C . ASP A 1 376 ? 22.523 0.365 -17.553 1.00 85.38 376 ASP A C 1
ATOM 2850 O O . ASP A 1 376 ? 22.227 0.483 -16.360 1.00 85.38 376 ASP A O 1
ATOM 2854 N N . ALA A 1 377 ? 23.044 1.386 -18.239 1.00 88.38 377 ALA A N 1
ATOM 2855 C CA . ALA A 1 377 ? 23.113 2.734 -17.691 1.00 88.38 377 ALA A CA 1
ATOM 2856 C C . ALA A 1 377 ? 21.705 3.284 -17.441 1.00 88.38 377 ALA A C 1
ATOM 2858 O O . ALA A 1 377 ? 21.423 3.691 -16.320 1.00 88.38 377 ALA A O 1
ATOM 2859 N N . ILE A 1 378 ? 20.804 3.218 -18.426 1.00 84.44 378 ILE A N 1
ATOM 2860 C CA . ILE A 1 378 ? 19.423 3.704 -18.294 1.00 84.44 378 ILE A CA 1
ATOM 2861 C C . ILE A 1 378 ? 18.691 2.980 -17.157 1.00 84.44 378 ILE A C 1
ATOM 2863 O O . ILE A 1 378 ? 18.096 3.645 -16.310 1.00 84.44 378 ILE A O 1
ATOM 2867 N N . LEU A 1 379 ? 18.771 1.647 -17.085 1.00 86.12 379 LEU A N 1
ATOM 2868 C CA . LEU A 1 379 ? 18.094 0.858 -16.050 1.00 86.12 379 LEU A CA 1
ATOM 2869 C C . LEU A 1 379 ? 18.611 1.171 -14.640 1.00 86.12 379 LEU A C 1
ATOM 2871 O O . LEU A 1 379 ? 17.808 1.363 -13.727 1.00 86.12 379 LEU A O 1
ATOM 2875 N N . ARG A 1 380 ? 19.931 1.314 -14.449 1.00 89.81 380 ARG A N 1
ATOM 2876 C CA . ARG A 1 380 ? 20.507 1.751 -13.158 1.00 89.81 380 ARG A CA 1
ATOM 2877 C C . ARG A 1 380 ? 19.991 3.118 -12.735 1.00 89.81 380 ARG A C 1
ATOM 2879 O O . ARG A 1 380 ? 19.738 3.370 -11.563 1.00 89.81 380 ARG A O 1
ATOM 2886 N N . GLU A 1 381 ? 19.840 3.998 -13.705 1.00 89.31 381 GLU A N 1
ATOM 2887 C CA . GLU A 1 381 ? 19.461 5.382 -13.503 1.00 89.31 381 GLU A CA 1
ATOM 2888 C C . GLU A 1 381 ? 17.930 5.497 -13.267 1.00 89.31 381 GLU A C 1
ATOM 2890 O O . GLU A 1 381 ? 17.483 6.398 -12.557 1.00 89.31 381 GLU A O 1
ATOM 2895 N N . ILE A 1 382 ? 17.105 4.586 -13.811 1.00 88.62 382 ILE A N 1
ATOM 2896 C CA . ILE A 1 382 ? 15.688 4.387 -13.427 1.00 88.62 382 ILE A CA 1
ATOM 2897 C C . ILE A 1 382 ? 15.609 3.844 -11.998 1.00 88.62 382 ILE A C 1
ATOM 2899 O O . ILE A 1 382 ? 14.888 4.399 -11.170 1.00 88.62 382 ILE A O 1
ATOM 2903 N N . LYS A 1 383 ? 16.384 2.801 -11.694 1.00 92.06 383 LYS A N 1
ATOM 2904 C CA . LYS A 1 383 ? 16.410 2.156 -10.379 1.00 92.06 383 LYS A CA 1
ATOM 2905 C C . LYS A 1 383 ? 16.775 3.133 -9.264 1.00 92.06 383 LYS A C 1
ATOM 2907 O O . LYS A 1 383 ? 16.021 3.253 -8.306 1.00 92.06 383 LYS A O 1
ATOM 2912 N N . ALA A 1 384 ? 17.852 3.900 -9.438 1.00 92.81 384 ALA A N 1
ATOM 2913 C CA . ALA A 1 384 ? 18.259 4.936 -8.486 1.00 92.81 384 ALA A CA 1
ATOM 2914 C C . ALA A 1 384 ? 17.139 5.957 -8.229 1.00 92.81 384 ALA A C 1
ATOM 2916 O O . ALA A 1 384 ? 16.990 6.477 -7.126 1.00 92.81 384 ALA A O 1
ATOM 2917 N N . CYS A 1 385 ? 16.323 6.223 -9.247 1.00 93.06 385 CYS A N 1
ATOM 2918 C CA . CYS A 1 385 ? 15.195 7.120 -9.109 1.00 93.06 385 CYS A CA 1
ATOM 2919 C C . CYS A 1 385 ? 14.040 6.516 -8.311 1.00 93.06 385 CYS A C 1
ATOM 2921 O O . CYS A 1 385 ? 13.503 7.184 -7.432 1.00 93.06 385 CYS A O 1
ATOM 2923 N N . ILE A 1 386 ? 13.683 5.257 -8.587 1.00 92.81 386 ILE A N 1
ATOM 2924 C CA . ILE A 1 386 ? 12.638 4.513 -7.868 1.00 92.81 386 ILE A CA 1
ATOM 2925 C C . ILE A 1 386 ? 13.016 4.315 -6.393 1.00 92.81 386 ILE A C 1
ATOM 2927 O O . ILE A 1 386 ? 12.161 4.440 -5.512 1.00 92.81 386 ILE A O 1
ATOM 2931 N N . GLU A 1 387 ? 14.295 4.060 -6.114 1.00 93.44 387 GLU A N 1
ATOM 2932 C CA . GLU A 1 387 ? 14.840 3.941 -4.756 1.00 93.44 387 GLU A CA 1
ATOM 2933 C C . GLU A 1 387 ? 14.812 5.275 -3.989 1.00 93.44 387 GLU A C 1
ATOM 2935 O O . GLU A 1 387 ? 14.676 5.271 -2.769 1.00 93.44 387 GLU A O 1
ATOM 2940 N N . GLY A 1 388 ? 14.875 6.415 -4.688 1.00 94.19 388 GLY A N 1
ATOM 2941 C CA . GLY A 1 388 ? 14.758 7.756 -4.101 1.00 94.19 388 GLY A CA 1
ATOM 2942 C C . GLY A 1 388 ? 13.321 8.230 -3.846 1.00 94.19 388 GLY A C 1
ATOM 2943 O O . GLY A 1 388 ? 13.117 9.334 -3.338 1.00 94.19 388 GLY A O 1
ATOM 2944 N N . LEU A 1 389 ? 12.312 7.434 -4.213 1.00 93.69 389 LEU A N 1
ATOM 2945 C CA . LEU A 1 389 ? 10.904 7.782 -4.023 1.00 93.69 389 LEU A CA 1
ATOM 2946 C C . LEU A 1 389 ? 10.470 7.632 -2.556 1.00 93.69 389 LEU A C 1
ATOM 2948 O O . LEU A 1 389 ? 10.961 6.740 -1.864 1.00 93.69 389 LEU A O 1
ATOM 2952 N N . PRO A 1 390 ? 9.481 8.421 -2.087 1.00 94.06 390 PRO A N 1
ATOM 2953 C CA . PRO A 1 390 ? 8.970 8.304 -0.721 1.00 94.06 390 PRO A CA 1
ATOM 2954 C C . PRO A 1 390 ? 8.443 6.890 -0.458 1.00 94.06 390 PRO A C 1
ATOM 2956 O O . PRO A 1 390 ? 7.651 6.367 -1.240 1.00 94.06 390 PRO A O 1
ATOM 2959 N N . ASP A 1 391 ? 8.877 6.262 0.629 1.00 93.88 391 ASP A N 1
ATOM 2960 C CA . ASP A 1 391 ? 8.544 4.880 1.001 1.00 93.88 391 ASP A CA 1
ATOM 2961 C C . ASP A 1 391 ? 7.532 4.789 2.159 1.00 93.88 391 ASP A C 1
ATOM 2963 O O . ASP A 1 391 ? 7.123 3.695 2.544 1.00 93.88 391 ASP A O 1
ATOM 2967 N N . ALA A 1 392 ? 7.104 5.937 2.688 1.00 90.88 392 ALA A N 1
ATOM 2968 C CA . ALA A 1 392 ? 6.300 6.062 3.895 1.00 90.88 392 ALA A CA 1
ATOM 2969 C C . ALA A 1 392 ? 5.201 7.134 3.769 1.00 90.88 392 ALA A C 1
ATOM 2971 O O . ALA A 1 392 ? 5.348 8.126 3.047 1.00 90.88 392 ALA A O 1
ATOM 2972 N N . VAL A 1 393 ? 4.090 6.910 4.485 1.00 86.75 393 VAL A N 1
ATOM 2973 C CA . VAL A 1 393 ? 2.896 7.779 4.525 1.00 86.75 393 VAL A CA 1
ATOM 2974 C C . VAL A 1 393 ? 3.149 9.105 5.225 1.00 86.75 393 VAL A C 1
ATOM 2976 O O . VAL A 1 393 ? 3.752 9.083 6.324 1.00 86.75 393 VAL A O 1
#

Sequence (393 aa):
MGPLSVNTLLIANVPLLSLTNMFSALGVTGHFFMKYQALFIILFLATGFAIIFSIEPVSRMIKKWRKGEDVEDVEAAAVRHSFKSPIIALPPPSLGNYSIQAEMAERRARLERDSRYMGYGASWPPRPKQEAHHVAGTFRTPLLLDRHAEPRNAANPTLSAEPYHPLFADPAADTVLRSSDGTLFRVPSAVLRRTASYFAATLPATADAEPAPAASLHACCGAGSRGALGRTGAVARVRDMLGGTAFAEEPLRLYALAVRTGWAEEARGAARATLGLALYDEAHREALARIPARGLMALLGLHRRRRDASTTCSAARTQRGQPCVAGVPGTIFVEMDTRPLGDTVTGFEVEEWSEARACGMLSVRGATVEANLRQDAILREIKACIEGLPDAV

Secondary structure (DSSP, 8-state):
--PPPP---------THHHHHHHHHTT--THHHHHHHHHHHHHHHHHHHHHHHHHHHHHHHHHHHTTT--THHHHHHHHHHS-------PPPPPS-THHHHHHHHHHHHHHHHHHHHTT--S-PPPPPP------------------------S--TT-----EEEEEE-TT-SEEEE-TTS-EEEE-HHHHHHH-HHHHHHS---TT-------S----------S--SS--HHHHHHHHHTSHHHHS-HHHHHHHHHHHT-HHHHHHHHHHGGGS-TTSGGGHHHHHTS-HHHHHHHHHHHHHHHHHHHHHHHHHHTTS-GGGGSHHHHHHHHHHH-TT-HHHHSGGGGG-HHHHHTT-S--TT--HHHHHHHHHHHHHHHHHHHTS----

Mean predicted aligned error: 19.62 Å